Protein AF-A0A1G3Q0R2-F1 (afdb_monomer_lite)

Foldseek 3Di:
DDDDDDDDDDDDDDDDDDDDDDDDDDDPPPPPCPVVVVPPVPDDDPDDDDDDDDDPDPDPQAAAEEEEEQDALFPVQCVLVVLLVVVCCVVCVPHHYYYAHLNVVSCVSCVVVVHHHHHPLRVLVVCVVVVGAEYEYQYQAAEDDPSNLVNLVRPNDQRHFYFYQHYQDYDPVSLLLVLVVVLVVDDPQAQEEEEAADALQDVVSQVSQVVSQVSNCVSVVSYGYAHCHDPPHCVSLVVLLVVQQVCCVVPLAHEHEYEYSALTCHPCVDPQDVNPPVHSLVVSFHDPPGDRYHYHYDHHLSNDPSSSVSSVVSSVVRSVCVVVVHRGNVVSVVVSVVVVVVCVVVDLDPDDPVNVVLVPDPLVVNLVVVLVVLLVQLLVLLLVLLLCVLVVVLVVVLVVCVVLCVLQVAASQLSSLLSCLLADLLVSLQSLLVCVVVVNDDPLNSLLSNLLSLLSNVNNCVSSPLVLLCVQLNNVLSCLLVVLSVQLSVVLSSVSSNVSNVVCCVVVVVPPDDPPVVVRPPPPPDPPCDDDRDPSVVSSVVSSVVSVVVSVVCCVPVVVLSVVVSVCVVVVVLVVVCVVCVVLQVPPVAQSLSSNLLVLCLSPLSRSSNSLSVCCSSSSDPSLSSSLSSLLSCLSSLVVVLVVPQQVSLCVRPNNVVSNVSSVVSSVSSSVSSVVSSVVCVVVVD

Secondary structure (DSSP, 8-state):
--------------------------------TTTTTTTTTS-----------------SPPPEEEEEE---S-TGGGHHHHHHHHHHHHH-TTS-EEEEES-HHHHHHHHHTT----BHHHHHHHHHHTT--EEEEEE--SS--HHHHHHTTS---SS-EEEEEPPTT-SHHHHHHHHHHHTTTPPTTSEEEEEE---TT-HHHHHHHHHHHHHHHTT-TTEEEEESSSSSTTHHHHHHHHHHHHHTTT-S--EEEEEEESSS--HIIIIIIT-SSSSHHHHHSPPTTSPPPEEEEPPPGGG-HHHHHHHHHHHHHHHHHHHTT---HHHHHHHHHHHHHHHHHTTS----HHHHHHHHS-HHHHHHHHHHHHHHHHHHHHHHHHHHHHTTTHHHHGGGGHHHHHHHT--THHHHHHHHHTT-HHHHHHHHHHHHHTTSS-HHHHHHHHHHHHHHTTGGGHHHHHHHHHHHH-HHHHHHHHHHHHHHHHHHHHHHHHHHHHHHHHHHTT-S--TTTTTTTGGGG----PPPPP-HHHHHHHHHHHHHHHHHHHHHHHHHHHHHHHHHHHTTHHHHHHHH-HHHHS-TTS-TTHHHHHHHHHH-HHHHHHHHHHHHHTTSS-HHHHHHHHHHHHHHSHHHHIIIIIHHHHHHHH-HHHHHHHHHHHHHHHHHHHHHHHHHHHHH--

pLDDT: mean 74.9, std 19.9, range [25.5, 98.44]

Radius of gyration: 35.35 Å; chains: 1; bounding box: 93×64×123 Å

Sequence (686 aa):
MKYFPAEKQSLSANNNRFPFRNSPRKTFFGFCPFLLIFFLFFNIKPGYTVSAEKTNNISNTRPVILLAAFGTSEIEARAVYSHIQSNMQKRYPDHEIIWGFTARFIVNKLRRQGINTDSVDEITASLRKRGVQQLAVQSLHIFPGAEFTDLYRIDYGNNMRVVFGDPLIASSEDVNAVVRILTREVKPGMINIGAAHGNNHDAMFNRRIADFSAAWQRFSPDAVLASIEGQPGTAPLEKIRSSLAQAAVSNPQQSVHFIPLMLVAGDHIKNDVLGQENSWLTYISPPLPAQPLRISVSQPLGLNHYILDRYFLHLDRALEELAAGRGTLEERTVLLNELEKTQEARGIGASSPWGKFKRDLPFWQKKAVSLAELFIILALGVIIGQIIEATGLIRYIAVLFRPLLGLGNLPSCSASAFVAAFQSGAAANSMLAANMNSGLLTRAELYTSVLVVSTLSLFAHLPAFVFPLGALLGWQATAAFFSVRIAAIIVQILLVLTAGRWIINRIAGNKKNQPGSEYYAHTNHSAEKVPVSPGTAKAIENALRQAAKTLRRIIVFVIPTYTVLSFLEYFFFFEWLGEQLPWLFNPRFLPSEAALIIPAQASNLYNGAIAAANFVTAGAITARQAVIILLAGSVLTAPIRTFRHALPTYIAILGLRPGTVLAVAAQIIRSVMVLGMTILLALIWK

Structure (mmCIF, N/CA/C/O backbone):
data_AF-A0A1G3Q0R2-F1
#
_entry.id   AF-A0A1G3Q0R2-F1
#
loop_
_atom_site.group_PDB
_atom_site.id
_atom_site.type_symbol
_atom_site.label_atom_id
_atom_site.label_alt_id
_atom_site.label_comp_id
_atom_site.label_asym_id
_atom_site.label_entity_id
_atom_site.label_seq_id
_atom_site.pdbx_PDB_ins_code
_atom_site.Cartn_x
_atom_site.Cartn_y
_atom_site.Cartn_z
_atom_site.occupancy
_atom_site.B_iso_or_equiv
_atom_site.auth_seq_id
_atom_site.auth_comp_id
_atom_site.auth_asym_id
_atom_site.auth_atom_id
_atom_site.pdbx_PDB_model_num
ATOM 1 N N . MET A 1 1 ? 35.509 -39.563 -86.773 1.00 40.72 1 MET A N 1
ATOM 2 C CA . MET A 1 1 ? 36.281 -39.081 -85.608 1.00 40.72 1 MET A CA 1
ATOM 3 C C . MET A 1 1 ? 36.709 -37.652 -85.890 1.00 40.72 1 MET A C 1
ATOM 5 O O . MET A 1 1 ? 37.552 -37.445 -86.750 1.00 40.72 1 MET A O 1
ATOM 9 N N . LYS A 1 2 ? 36.028 -36.672 -85.289 1.00 32.06 2 LYS A N 1
ATOM 10 C CA . LYS A 1 2 ? 36.215 -35.236 -85.545 1.00 32.06 2 LYS A CA 1
ATOM 11 C C . LYS A 1 2 ? 36.256 -34.500 -84.205 1.00 32.06 2 LYS A C 1
ATOM 13 O O . LYS A 1 2 ? 35.373 -34.702 -83.380 1.00 32.06 2 LYS A O 1
ATOM 18 N N . TYR A 1 3 ? 37.291 -33.688 -84.033 1.00 32.84 3 TYR A N 1
ATOM 19 C CA . TYR A 1 3 ? 37.480 -32.691 -82.977 1.00 32.84 3 TYR A CA 1
ATOM 20 C C . TYR A 1 3 ? 37.307 -31.283 -83.584 1.00 32.84 3 TYR A C 1
ATOM 22 O O . TYR A 1 3 ? 37.445 -31.157 -84.801 1.00 32.84 3 TYR A O 1
ATOM 30 N N . PHE A 1 4 ? 37.103 -30.279 -82.711 1.00 30.53 4 PHE A N 1
ATOM 31 C CA . PHE A 1 4 ? 36.958 -28.809 -82.903 1.00 30.53 4 PHE A CA 1
ATOM 32 C C . PHE A 1 4 ? 35.504 -28.257 -82.853 1.00 30.53 4 PHE A C 1
ATOM 34 O O . PHE A 1 4 ? 34.580 -28.984 -83.201 1.00 30.53 4 PHE A O 1
ATOM 41 N N . PRO A 1 5 ? 35.272 -26.969 -82.487 1.00 44.88 5 PRO A N 1
ATOM 42 C CA . PRO A 1 5 ? 35.406 -26.359 -81.149 1.00 44.88 5 PRO A CA 1
ATOM 43 C C . PRO A 1 5 ? 34.220 -25.404 -80.789 1.00 44.88 5 PRO A C 1
ATOM 45 O O . PRO A 1 5 ? 33.303 -25.221 -81.576 1.00 44.88 5 PRO A O 1
ATOM 48 N N . ALA A 1 6 ? 34.284 -24.781 -79.601 1.00 35.00 6 ALA A N 1
ATOM 49 C CA . ALA A 1 6 ? 33.668 -23.512 -79.149 1.00 35.00 6 ALA A CA 1
ATOM 50 C C . ALA A 1 6 ? 32.320 -23.036 -79.753 1.00 35.00 6 ALA A C 1
ATOM 52 O O . ALA A 1 6 ? 32.236 -22.566 -80.886 1.00 35.00 6 ALA A O 1
ATOM 53 N N . GLU A 1 7 ? 31.290 -23.004 -78.904 1.00 31.98 7 GLU A N 1
ATOM 54 C CA . GLU A 1 7 ? 29.926 -22.588 -79.233 1.00 31.98 7 GLU A CA 1
ATOM 55 C C . GLU A 1 7 ? 29.713 -21.074 -79.008 1.00 31.98 7 GLU A C 1
ATOM 57 O O . GLU A 1 7 ? 29.785 -20.559 -77.891 1.00 31.98 7 GLU A O 1
ATOM 62 N N . LYS A 1 8 ? 29.441 -20.352 -80.102 1.00 30.75 8 LYS A N 1
ATOM 63 C CA . LYS A 1 8 ? 28.769 -19.045 -80.135 1.00 30.75 8 LYS A CA 1
ATOM 64 C C . LYS A 1 8 ? 27.412 -19.265 -80.801 1.00 30.75 8 LYS A C 1
ATOM 66 O O . LYS A 1 8 ? 27.385 -19.616 -81.977 1.00 30.75 8 LYS A O 1
ATOM 71 N N . GLN A 1 9 ? 26.315 -18.961 -80.113 1.00 31.44 9 GLN A N 1
ATOM 72 C CA . GLN A 1 9 ? 25.042 -18.653 -80.768 1.00 31.44 9 GLN A CA 1
ATOM 73 C C . GLN A 1 9 ? 24.371 -17.458 -80.089 1.00 31.44 9 GLN A C 1
ATOM 75 O O . GLN A 1 9 ? 23.964 -17.503 -78.932 1.00 31.44 9 GLN A O 1
ATOM 80 N N . SER A 1 10 ? 24.269 -16.376 -80.854 1.00 28.62 10 SER A N 1
ATOM 81 C CA . SER A 1 10 ? 23.302 -15.297 -80.699 1.00 28.62 10 SER A CA 1
ATOM 82 C C . SER A 1 10 ? 22.334 -15.376 -81.879 1.00 28.62 10 SER A C 1
ATOM 84 O O . SER A 1 10 ? 22.782 -15.675 -82.980 1.00 28.62 10 SER A O 1
ATOM 86 N N . LEU A 1 11 ? 21.045 -15.107 -81.642 1.00 30.41 11 LEU A N 1
ATOM 87 C CA . LEU A 1 11 ? 20.021 -14.562 -82.562 1.00 30.41 11 LEU A CA 1
ATOM 88 C C . LEU A 1 11 ? 18.694 -14.570 -81.770 1.00 30.41 11 LEU A C 1
ATOM 90 O O . LEU A 1 11 ? 18.206 -15.618 -81.372 1.00 30.41 11 LEU A O 1
ATOM 94 N N . SER A 1 12 ? 18.268 -13.437 -81.213 1.00 29.00 12 SER A N 1
ATOM 95 C CA . SER A 1 12 ? 17.467 -12.364 -81.829 1.00 29.00 12 SER A CA 1
ATOM 96 C C . SER A 1 12 ? 15.959 -12.559 -81.641 1.00 29.00 12 SER A C 1
ATOM 98 O O . SER A 1 12 ? 15.341 -13.389 -82.299 1.00 29.00 12 SER A O 1
ATOM 100 N N . ALA A 1 13 ? 15.352 -11.694 -80.831 1.00 30.78 13 ALA A N 1
ATOM 101 C CA . ALA A 1 13 ? 13.965 -11.283 -81.003 1.00 30.78 13 ALA A CA 1
ATOM 102 C C . ALA A 1 13 ? 13.889 -9.780 -80.708 1.00 30.78 13 ALA A C 1
ATOM 104 O O . ALA A 1 13 ? 14.218 -9.325 -79.614 1.00 30.78 13 ALA A O 1
ATOM 105 N N . ASN A 1 14 ? 13.542 -9.020 -81.742 1.00 28.75 14 ASN A N 1
ATOM 106 C CA . ASN A 1 14 ? 13.405 -7.573 -81.742 1.00 28.75 14 ASN A CA 1
ATOM 107 C C . ASN A 1 14 ? 11.913 -7.192 -81.723 1.00 28.75 14 ASN A C 1
ATOM 109 O O . ASN A 1 14 ? 11.080 -7.943 -82.223 1.00 28.75 14 ASN A O 1
ATOM 113 N N . ASN A 1 15 ? 11.653 -5.968 -81.258 1.00 28.48 15 ASN A N 1
ATOM 114 C CA . ASN A 1 15 ? 10.454 -5.140 -81.434 1.00 28.48 15 ASN A CA 1
ATOM 115 C C . ASN A 1 15 ? 9.183 -5.477 -80.627 1.00 28.48 15 ASN A C 1
ATOM 117 O O . ASN A 1 15 ? 8.346 -6.264 -81.052 1.00 28.48 15 ASN A O 1
ATOM 121 N N . ASN A 1 16 ? 8.891 -4.680 -79.588 1.00 27.08 16 ASN A N 1
ATOM 122 C CA . ASN A 1 16 ? 8.165 -3.415 -79.797 1.00 27.08 16 ASN A CA 1
ATOM 123 C C . ASN A 1 16 ? 8.107 -2.509 -78.547 1.00 27.08 16 ASN A C 1
ATOM 125 O O . ASN A 1 16 ? 8.348 -2.926 -77.420 1.00 27.08 16 ASN A O 1
ATOM 129 N N . ARG A 1 17 ? 7.855 -1.226 -78.824 1.00 28.23 17 ARG A N 1
ATOM 130 C CA . ARG A 1 17 ? 8.071 -0.008 -78.023 1.00 28.23 17 ARG A CA 1
ATOM 131 C C . ARG A 1 17 ? 7.021 0.241 -76.910 1.00 28.23 17 ARG A C 1
ATOM 133 O O . ARG A 1 17 ? 5.879 -0.173 -77.049 1.00 28.23 17 ARG A O 1
ATOM 140 N N . PHE A 1 18 ? 7.469 0.971 -75.869 1.00 27.86 18 PHE A N 1
ATOM 141 C CA . PHE A 1 18 ? 6.830 1.956 -74.944 1.00 27.86 18 PHE A CA 1
ATOM 142 C C . PHE A 1 18 ? 5.324 2.320 -75.121 1.00 27.86 18 PHE A C 1
ATOM 144 O O . PHE A 1 18 ? 4.862 2.284 -76.256 1.00 27.86 18 PHE A O 1
ATOM 151 N N . PRO A 1 19 ? 4.575 2.832 -74.094 1.00 33.91 19 PRO A N 1
ATOM 152 C CA . PRO A 1 19 ? 5.062 3.686 -72.993 1.00 33.91 19 PRO A CA 1
ATOM 153 C C . PRO A 1 19 ? 4.426 3.515 -71.586 1.00 33.91 19 PRO A C 1
ATOM 155 O O . PRO A 1 19 ? 3.419 2.846 -71.369 1.00 33.91 19 PRO A O 1
ATOM 158 N N . PHE A 1 20 ? 5.030 4.228 -70.628 1.00 35.56 20 PHE A N 1
ATOM 159 C CA . PHE A 1 20 ? 4.448 4.679 -69.360 1.00 35.56 20 PHE A CA 1
ATOM 160 C C . PHE A 1 20 ? 2.972 5.097 -69.498 1.00 35.56 20 PHE A C 1
ATOM 162 O O . PHE A 1 20 ? 2.647 5.991 -70.280 1.00 35.56 20 PHE A O 1
ATOM 169 N N . ARG A 1 21 ? 2.097 4.548 -68.647 1.00 26.84 21 ARG A N 1
ATOM 170 C CA . ARG A 1 21 ? 0.796 5.155 -68.345 1.00 26.84 21 ARG A CA 1
ATOM 171 C C . ARG A 1 21 ? 0.502 5.062 -66.851 1.00 26.84 21 ARG A C 1
ATOM 173 O O . ARG A 1 21 ? 0.288 3.985 -66.301 1.00 26.84 21 ARG A O 1
ATOM 180 N N . ASN A 1 22 ? 0.496 6.233 -66.217 1.00 38.56 22 ASN A N 1
ATOM 181 C CA . ASN A 1 22 ? -0.073 6.481 -64.899 1.00 38.56 22 ASN A CA 1
ATOM 182 C C . ASN A 1 22 ? -1.496 5.908 -64.815 1.00 38.56 22 ASN A C 1
ATOM 184 O O . ASN A 1 22 ? -2.361 6.279 -65.606 1.00 38.56 22 ASN A O 1
ATOM 188 N N . SER A 1 23 ? -1.756 5.068 -63.814 1.00 28.28 23 SER A N 1
ATOM 189 C CA . SER A 1 23 ? -3.099 4.890 -63.258 1.00 28.28 23 SER A CA 1
ATOM 190 C C . SER A 1 23 ? -2.998 4.627 -61.747 1.00 28.28 23 SER A C 1
ATOM 192 O O . SER A 1 23 ? -2.104 3.897 -61.309 1.00 28.28 23 SER A O 1
ATOM 194 N N . PRO A 1 24 ? -3.854 5.254 -60.921 1.00 32.72 24 PRO A N 1
ATOM 195 C CA . PRO A 1 24 ? -3.720 5.221 -59.474 1.00 32.72 24 PRO A CA 1
ATOM 196 C C . PRO A 1 24 ? -4.284 3.899 -58.949 1.00 32.72 24 PRO A C 1
ATOM 198 O O . PRO A 1 24 ? -5.498 3.686 -58.928 1.00 32.72 24 PRO A O 1
ATOM 201 N N . ARG A 1 25 ? -3.419 2.986 -58.497 1.00 31.75 25 ARG A N 1
ATOM 202 C CA . ARG A 1 25 ? -3.883 1.826 -57.728 1.00 31.75 25 ARG A CA 1
ATOM 203 C C . ARG A 1 25 ? -4.164 2.266 -56.297 1.00 31.75 25 ARG A C 1
ATOM 205 O O . ARG A 1 25 ? -3.258 2.450 -55.492 1.00 31.75 25 ARG A O 1
ATOM 212 N N . LYS A 1 26 ? -5.462 2.460 -56.055 1.00 31.11 26 LYS A N 1
ATOM 213 C CA . LYS A 1 26 ? -6.146 2.610 -54.769 1.00 31.11 26 LYS A CA 1
ATOM 214 C C . LYS A 1 26 ? -5.406 1.863 -53.653 1.00 31.11 26 LYS A C 1
ATOM 216 O O . LYS A 1 26 ? -5.417 0.635 -53.604 1.00 31.11 26 LYS A O 1
ATOM 221 N N . THR A 1 27 ? -4.785 2.615 -52.752 1.00 31.86 27 THR A N 1
ATOM 222 C CA . THR A 1 27 ? -4.373 2.122 -51.442 1.00 31.86 27 THR A CA 1
ATOM 223 C C . THR A 1 27 ? -5.638 1.819 -50.649 1.00 31.86 27 THR A C 1
ATOM 225 O O . THR A 1 27 ? -6.436 2.705 -50.350 1.00 31.86 27 THR A O 1
ATOM 228 N N . PHE A 1 28 ? -5.853 0.538 -50.361 1.00 26.42 28 PHE A N 1
ATOM 229 C CA . PHE A 1 28 ? -6.924 0.074 -49.492 1.00 26.42 28 PHE A CA 1
ATOM 230 C C . PHE A 1 28 ? -6.671 0.638 -48.087 1.00 26.42 28 PHE A C 1
ATOM 232 O O . PHE A 1 28 ? -5.786 0.194 -47.355 1.00 26.42 28 PHE A O 1
ATOM 239 N N . PHE A 1 29 ? -7.410 1.691 -47.752 1.00 30.30 29 PHE A N 1
ATOM 240 C CA . PHE A 1 29 ? -7.479 2.283 -46.426 1.00 30.30 29 PHE A CA 1
ATOM 241 C C . PHE A 1 29 ? -8.256 1.315 -45.525 1.00 30.30 29 PHE A C 1
ATOM 243 O O . PHE A 1 29 ? -9.482 1.333 -45.472 1.00 30.30 29 PHE A O 1
ATOM 250 N N . GLY A 1 30 ? -7.539 0.436 -44.826 1.00 28.22 30 GLY A N 1
ATOM 251 C CA . GLY A 1 30 ? -8.089 -0.320 -43.705 1.00 28.22 30 GLY A CA 1
ATOM 252 C C . GLY A 1 30 ? -8.206 0.588 -42.485 1.00 28.22 30 GLY A C 1
ATOM 253 O O . GLY A 1 30 ? -7.340 0.570 -41.612 1.00 28.22 30 GLY A O 1
ATOM 254 N N . PHE A 1 31 ? -9.243 1.426 -42.449 1.00 29.84 31 PHE A N 1
ATOM 255 C CA . PHE A 1 31 ? -9.686 2.091 -41.225 1.00 29.84 31 PHE A CA 1
ATOM 256 C C . PHE A 1 31 ? -10.130 0.996 -40.246 1.00 29.84 31 PHE A C 1
ATOM 258 O O . PHE A 1 31 ? -11.097 0.280 -40.488 1.00 29.84 31 PHE A O 1
ATOM 265 N N . CYS A 1 32 ? -9.379 0.822 -39.162 1.00 31.02 32 CYS A N 1
ATOM 266 C CA . CYS A 1 32 ? -9.721 -0.106 -38.092 1.00 31.02 32 CYS A CA 1
ATOM 267 C C . CYS A 1 32 ? -10.987 0.414 -37.371 1.00 31.02 32 CYS A C 1
ATOM 269 O O . CYS A 1 32 ? -10.988 1.577 -36.955 1.00 31.02 32 CYS A O 1
ATOM 271 N N . PRO A 1 33 ? -12.052 -0.389 -37.180 1.00 33.97 33 PRO A N 1
ATOM 272 C CA . PRO A 1 33 ? -13.346 0.074 -36.664 1.00 33.97 33 PRO A CA 1
ATOM 273 C C . PRO A 1 33 ? -13.355 0.316 -35.142 1.00 33.97 33 PRO A C 1
ATOM 275 O O . PRO A 1 33 ? -14.411 0.373 -34.522 1.00 33.97 33 PRO A O 1
ATOM 278 N N . PHE A 1 34 ? -12.191 0.499 -34.516 1.00 35.47 34 PHE A N 1
ATOM 279 C CA . PHE A 1 34 ? -12.078 0.735 -33.073 1.00 35.47 34 PHE A CA 1
ATOM 280 C C . PHE A 1 34 ? -12.333 2.193 -32.657 1.00 35.47 34 PHE A C 1
ATOM 282 O O . PHE A 1 34 ? -12.626 2.451 -31.495 1.00 35.47 34 PHE A O 1
ATOM 289 N N . LEU A 1 35 ? -12.280 3.150 -33.591 1.00 34.78 35 LEU A N 1
ATOM 290 C CA . LEU A 1 35 ? -12.531 4.573 -33.305 1.00 34.78 35 LEU A CA 1
ATOM 291 C C . LEU A 1 35 ? -14.018 4.966 -33.357 1.00 34.78 35 LEU A C 1
ATOM 293 O O . LEU A 1 35 ? -14.386 5.991 -32.789 1.00 34.78 35 LEU A O 1
ATOM 297 N N . LEU A 1 36 ? -14.883 4.154 -33.978 1.00 31.98 36 LEU A N 1
ATOM 298 C CA . LEU A 1 36 ? -16.317 4.460 -34.096 1.00 31.98 36 LEU A CA 1
ATOM 299 C C . LEU A 1 36 ? -17.123 4.045 -32.851 1.00 31.98 36 LEU A C 1
ATOM 301 O O . LEU A 1 36 ? -18.142 4.654 -32.541 1.00 31.98 36 LEU A O 1
ATOM 305 N N . ILE A 1 37 ? -16.633 3.064 -32.087 1.00 38.97 37 ILE A N 1
ATOM 306 C CA . ILE A 1 37 ? -17.248 2.638 -30.816 1.00 38.97 37 ILE A CA 1
ATOM 307 C C . ILE A 1 37 ? -16.958 3.657 -29.696 1.00 38.97 37 ILE A C 1
ATOM 309 O O . ILE A 1 37 ? -17.718 3.768 -28.739 1.00 38.97 37 ILE A O 1
ATOM 313 N N . PHE A 1 38 ? -15.917 4.481 -29.854 1.00 38.09 38 PHE A N 1
ATOM 314 C CA . PHE A 1 38 ? -15.539 5.514 -28.886 1.00 38.09 38 PHE A CA 1
ATOM 315 C C . PHE A 1 38 ? -16.464 6.748 -28.912 1.00 38.09 38 PHE A C 1
ATOM 317 O O . PHE A 1 38 ? -16.556 7.463 -27.919 1.00 38.09 38 PHE A O 1
ATOM 324 N N . PHE A 1 39 ? -17.183 6.988 -30.018 1.00 34.06 39 PHE A N 1
ATOM 325 C CA . PHE A 1 39 ? -18.070 8.153 -30.179 1.00 34.06 39 PHE A CA 1
ATOM 326 C C . PHE A 1 39 ? -19.564 7.848 -29.984 1.00 34.06 39 PHE A C 1
ATOM 328 O O . PHE A 1 39 ? -20.348 8.771 -29.770 1.00 34.06 39 PHE A O 1
ATOM 335 N N . LEU A 1 40 ? -19.969 6.574 -30.003 1.00 32.41 40 LEU A N 1
ATOM 336 C CA . LEU A 1 40 ? -21.377 6.172 -29.860 1.00 32.41 40 LEU A CA 1
ATOM 337 C C . LEU A 1 40 ? -21.850 6.023 -28.402 1.00 32.41 40 LEU A C 1
ATOM 339 O O . LEU A 1 40 ? -23.047 5.895 -28.172 1.00 32.41 40 LEU A O 1
ATOM 343 N N . PHE A 1 41 ? -20.953 6.118 -27.413 1.00 37.03 41 PHE A N 1
ATOM 344 C CA . PHE A 1 41 ? -21.308 6.045 -25.985 1.00 37.03 41 PHE A CA 1
ATOM 345 C C . PHE A 1 41 ? -21.410 7.408 -25.269 1.00 37.03 41 PHE A C 1
ATOM 347 O O . PHE A 1 41 ? -21.722 7.438 -24.083 1.00 37.03 41 PHE A O 1
ATOM 354 N N . PHE A 1 42 ? -21.198 8.537 -25.962 1.00 38.62 42 PHE A N 1
ATOM 355 C CA . PHE A 1 42 ? -21.157 9.877 -25.341 1.00 38.62 42 PHE A CA 1
ATOM 356 C C . PHE A 1 42 ? -22.300 10.834 -25.718 1.00 38.62 42 PHE A C 1
ATOM 358 O O . PHE A 1 42 ? -22.191 12.039 -25.501 1.00 38.62 42 PHE A O 1
ATOM 365 N N . ASN A 1 43 ? -23.427 10.334 -26.230 1.00 34.66 43 ASN A N 1
ATOM 366 C CA . ASN A 1 43 ? -24.618 11.166 -26.432 1.00 34.66 43 ASN A CA 1
ATOM 367 C C . ASN A 1 43 ? -25.907 10.445 -26.031 1.00 34.66 43 ASN A C 1
ATOM 369 O O . ASN A 1 43 ? -26.714 10.059 -26.868 1.00 34.66 43 ASN A O 1
ATOM 373 N N . ILE A 1 44 ? -26.118 10.322 -24.721 1.00 31.34 44 ILE A N 1
ATOM 374 C CA . ILE A 1 44 ? -27.463 10.293 -24.145 1.00 31.34 44 ILE A CA 1
ATOM 375 C C . ILE A 1 44 ? -27.448 11.267 -22.966 1.00 31.34 44 ILE A C 1
ATOM 377 O O . ILE A 1 44 ? -26.995 10.940 -21.873 1.00 31.34 44 ILE A O 1
ATOM 381 N N . LYS A 1 45 ? -27.909 12.497 -23.206 1.00 33.06 45 LYS A N 1
ATOM 382 C CA . LYS A 1 45 ? -28.382 13.378 -22.137 1.00 33.06 45 LYS A CA 1
ATOM 383 C C . LYS A 1 45 ? -29.846 13.021 -21.878 1.00 33.06 45 LYS A C 1
ATOM 385 O O . LYS A 1 45 ? -30.660 13.281 -22.763 1.00 33.06 45 LYS A O 1
ATOM 390 N N . PRO A 1 46 ? -30.236 12.511 -20.702 1.00 31.06 46 PRO A N 1
ATOM 391 C CA . PRO A 1 46 ? -31.577 12.767 -20.225 1.00 31.06 46 PRO A CA 1
ATOM 392 C C . PRO A 1 46 ? -31.580 14.194 -19.672 1.00 31.06 46 PRO A C 1
ATOM 394 O O . PRO A 1 46 ? -30.887 14.513 -18.704 1.00 31.06 46 PRO A O 1
ATOM 397 N N . GLY A 1 47 ? -32.305 15.083 -20.348 1.00 33.09 47 GLY A N 1
ATOM 398 C CA . GLY A 1 47 ? -32.626 16.390 -19.801 1.00 33.09 47 GLY A CA 1
ATOM 399 C C . GLY A 1 47 ? -33.453 16.204 -18.535 1.00 33.09 47 GLY A C 1
ATOM 400 O O . GLY A 1 47 ? -34.580 15.730 -18.604 1.00 33.09 47 GLY A O 1
ATOM 401 N N . TYR A 1 48 ? -32.892 16.586 -17.392 1.00 27.20 48 TYR A N 1
ATOM 402 C CA . TYR A 1 48 ? -33.660 16.839 -16.183 1.00 27.20 48 TYR A CA 1
ATOM 403 C C . TYR A 1 48 ? -33.648 18.342 -15.937 1.00 27.20 48 TYR A C 1
ATOM 405 O O . TYR A 1 48 ? -32.652 18.924 -15.513 1.00 27.20 48 TYR A O 1
ATOM 413 N N . THR A 1 49 ? -34.770 18.976 -16.253 1.00 25.59 49 THR A N 1
ATOM 414 C CA . THR A 1 49 ? -35.129 20.286 -15.722 1.00 25.59 49 THR A CA 1
ATOM 415 C C . THR A 1 49 ? -35.441 20.114 -14.240 1.00 25.59 49 THR A C 1
ATOM 417 O O . THR A 1 49 ? -36.423 19.461 -13.886 1.00 25.59 49 THR A O 1
ATOM 420 N N . VAL A 1 50 ? -34.606 20.677 -13.367 1.00 28.33 50 VAL A N 1
ATOM 421 C CA . VAL A 1 50 ? -34.922 20.799 -11.941 1.00 28.33 50 VAL A CA 1
ATOM 422 C C . VAL A 1 50 ? -35.895 21.965 -11.790 1.00 28.33 50 VAL A C 1
ATOM 424 O O . VAL A 1 50 ? -35.509 23.125 -11.915 1.00 28.33 50 VAL A O 1
ATOM 427 N N . SER A 1 51 ? -37.166 21.643 -11.556 1.00 25.50 51 SER A N 1
ATOM 428 C CA . SER A 1 51 ? -38.116 22.578 -10.957 1.00 25.50 51 SER A CA 1
ATOM 429 C C . SER A 1 51 ? -37.747 22.735 -9.484 1.00 25.50 51 SER A C 1
ATOM 431 O O . SER A 1 51 ? -37.610 21.742 -8.767 1.00 25.50 51 SER A O 1
ATOM 433 N N . ALA A 1 52 ? -37.542 23.974 -9.042 1.00 29.48 52 ALA A N 1
ATOM 434 C CA . ALA A 1 52 ? -37.326 24.298 -7.642 1.00 29.48 52 ALA A CA 1
ATOM 435 C C . ALA A 1 52 ? -38.664 24.210 -6.898 1.00 29.48 52 ALA A C 1
ATOM 437 O O . ALA A 1 52 ? -39.433 25.170 -6.874 1.00 29.48 52 ALA A O 1
ATOM 438 N N . GLU A 1 53 ? -38.941 23.062 -6.285 1.00 27.17 53 GLU A N 1
ATOM 439 C CA . GLU A 1 53 ? -40.062 22.923 -5.363 1.00 27.17 53 GLU A CA 1
ATOM 440 C C . GLU A 1 53 ? -39.565 23.120 -3.925 1.00 27.17 53 GLU A C 1
ATOM 442 O O . GLU A 1 53 ? -38.808 22.325 -3.369 1.00 27.17 53 GLU A O 1
ATOM 447 N N . LYS A 1 54 ? -39.963 24.252 -3.335 1.00 41.12 54 LYS A N 1
ATOM 448 C CA . LYS A 1 54 ? -39.898 24.492 -1.893 1.00 41.12 54 LYS A CA 1
ATOM 449 C C . LYS A 1 54 ? -40.862 23.523 -1.213 1.00 41.12 54 LYS A C 1
ATOM 451 O O . LYS A 1 54 ? -42.068 23.725 -1.297 1.00 41.12 54 LYS A O 1
ATOM 456 N N . THR A 1 55 ? -40.351 22.566 -0.448 1.00 32.28 55 THR A N 1
ATOM 457 C CA . THR A 1 55 ? -41.175 21.837 0.525 1.00 32.28 55 THR A CA 1
ATOM 458 C C . THR A 1 55 ? -40.495 21.801 1.885 1.00 32.28 55 THR A C 1
ATOM 460 O O . THR A 1 55 ? -39.690 20.925 2.193 1.00 32.28 55 THR A O 1
ATOM 463 N N . ASN A 1 56 ? -40.870 22.778 2.710 1.00 41.50 56 ASN A N 1
ATOM 464 C CA . ASN A 1 56 ? -40.849 22.664 4.160 1.00 41.50 56 ASN A CA 1
ATOM 465 C C . ASN A 1 56 ? -41.896 21.617 4.564 1.00 41.50 56 ASN A C 1
ATOM 467 O O . ASN A 1 56 ? -43.085 21.919 4.570 1.00 41.50 56 ASN A O 1
ATOM 471 N N . ASN A 1 57 ? -41.458 20.397 4.864 1.00 35.97 57 ASN A N 1
ATOM 472 C CA . ASN A 1 57 ? -42.129 19.501 5.807 1.00 35.97 57 ASN A CA 1
ATOM 473 C C . ASN A 1 57 ? -41.178 18.342 6.122 1.00 35.97 57 ASN A C 1
ATOM 475 O O . ASN A 1 57 ? -41.118 17.348 5.401 1.00 35.97 57 ASN A O 1
ATOM 479 N N . ILE A 1 58 ? -40.384 18.501 7.185 1.00 42.62 58 ILE A N 1
ATOM 480 C CA . ILE A 1 58 ? -39.617 17.397 7.765 1.00 42.62 58 ILE A CA 1
ATOM 481 C C . ILE A 1 58 ? -40.661 16.450 8.348 1.00 42.62 58 ILE A C 1
ATOM 483 O O . ILE A 1 58 ? -41.337 16.791 9.317 1.00 42.62 58 ILE A O 1
ATOM 487 N N . SER A 1 59 ? -40.859 15.306 7.696 1.00 44.12 59 SER A N 1
ATOM 488 C CA . SER A 1 59 ? -41.798 14.306 8.184 1.00 44.12 59 SER A CA 1
ATOM 489 C C . SER A 1 59 ? -41.310 13.755 9.525 1.00 44.12 59 SER A C 1
ATOM 491 O O . SER A 1 59 ? -40.109 13.668 9.782 1.00 44.12 59 SER A O 1
ATOM 493 N N . ASN A 1 60 ? -42.261 13.390 10.381 1.00 50.28 60 ASN A N 1
ATOM 494 C CA . ASN A 1 60 ? -42.083 12.923 11.758 1.00 50.28 60 ASN A CA 1
ATOM 495 C C . ASN A 1 60 ? -41.439 11.512 11.852 1.00 50.28 60 ASN A C 1
ATOM 497 O O . ASN A 1 60 ? -41.720 10.751 12.776 1.00 50.28 60 ASN A O 1
ATOM 501 N N . THR A 1 61 ? -40.642 11.106 10.857 1.00 67.50 61 THR A N 1
ATOM 502 C CA . THR A 1 61 ? -40.028 9.776 10.777 1.00 67.50 61 THR A CA 1
ATOM 503 C C . THR A 1 61 ? -38.730 9.746 11.567 1.00 67.50 61 THR A C 1
ATOM 505 O O . THR A 1 61 ? -37.823 10.536 11.299 1.00 67.50 61 THR A O 1
ATOM 508 N N . ARG A 1 62 ? -38.629 8.810 12.514 1.00 86.75 62 ARG A N 1
ATOM 509 C CA . ARG A 1 62 ? -37.407 8.583 13.290 1.00 86.75 62 ARG A CA 1
ATOM 510 C C . ARG A 1 62 ? -36.228 8.239 12.363 1.00 86.75 62 ARG A C 1
ATOM 512 O O . ARG A 1 62 ? -36.437 7.523 11.382 1.00 86.75 62 ARG A O 1
ATOM 519 N N . PRO A 1 63 ? -35.007 8.724 12.657 1.00 94.62 63 PRO A N 1
ATOM 520 C CA . PRO A 1 63 ? -33.813 8.397 11.882 1.00 94.62 63 PRO A CA 1
ATOM 521 C C . PRO A 1 63 ? -33.591 6.893 11.720 1.00 94.62 63 PRO A C 1
ATOM 523 O O . PRO A 1 63 ? -33.731 6.139 12.682 1.00 94.62 63 PRO A O 1
ATOM 526 N N . VAL A 1 64 ? -33.167 6.460 10.534 1.00 97.50 64 VAL A N 1
ATOM 527 C CA . VAL A 1 64 ? -32.604 5.113 10.351 1.00 97.50 64 VAL A CA 1
ATOM 528 C C . VAL A 1 64 ? -31.176 5.109 10.897 1.00 97.50 64 VAL A C 1
ATOM 530 O O . VAL A 1 64 ? -30.445 6.082 10.709 1.00 97.50 64 VAL A O 1
ATOM 533 N N . ILE A 1 65 ? -30.767 4.029 11.559 1.00 98.44 65 ILE A N 1
ATOM 534 C CA . ILE A 1 65 ? -29.403 3.847 12.065 1.00 98.44 65 ILE A CA 1
ATOM 535 C C . ILE A 1 65 ? -28.671 2.844 11.172 1.00 98.44 65 ILE A C 1
ATOM 537 O O . ILE A 1 65 ? -29.112 1.708 11.001 1.00 98.44 65 ILE A O 1
ATOM 541 N N . LEU A 1 66 ? -27.524 3.252 10.633 1.00 98.19 66 LEU A N 1
ATOM 542 C CA . LEU A 1 66 ? -26.617 2.406 9.864 1.00 98.19 66 LEU A CA 1
ATOM 543 C C . LEU A 1 66 ? -25.339 2.144 10.661 1.00 98.19 66 LEU A C 1
ATOM 545 O O . LEU A 1 66 ? -24.534 3.046 10.879 1.00 98.19 66 LEU A O 1
ATOM 549 N N . LEU A 1 67 ? -25.139 0.895 11.067 1.00 98.12 67 LEU A N 1
ATOM 550 C CA . LEU A 1 67 ? -23.901 0.423 11.675 1.00 98.12 67 LEU A CA 1
ATOM 551 C C . LEU A 1 67 ? -22.892 0.097 10.571 1.00 98.12 67 LEU A C 1
ATOM 553 O O . LEU A 1 67 ? -23.094 -0.840 9.794 1.00 98.12 67 LEU A O 1
ATOM 557 N N . ALA A 1 68 ? -21.811 0.873 10.503 1.00 97.62 68 ALA A N 1
ATOM 558 C CA . ALA A 1 68 ? -20.745 0.712 9.523 1.00 97.62 68 ALA A CA 1
ATOM 559 C C . ALA A 1 68 ? -19.525 0.037 10.164 1.00 97.62 68 ALA A C 1
ATOM 561 O O . ALA A 1 68 ? -18.829 0.640 10.981 1.00 97.62 68 ALA A O 1
ATOM 562 N N . ALA A 1 69 ? -19.248 -1.210 9.788 1.00 95.44 69 ALA A N 1
ATOM 563 C CA . ALA A 1 69 ? -18.090 -1.963 10.273 1.00 95.44 69 ALA A CA 1
ATOM 564 C C . ALA A 1 69 ? -17.155 -2.348 9.123 1.00 95.44 69 ALA A C 1
ATOM 566 O O . ALA A 1 69 ? -17.600 -2.513 7.992 1.00 95.44 69 ALA A O 1
ATOM 567 N N . PHE A 1 70 ? -15.878 -2.599 9.420 1.00 90.88 70 PHE A N 1
ATOM 568 C CA . PHE A 1 70 ? -14.941 -3.133 8.425 1.00 90.88 70 PHE A CA 1
ATOM 569 C C . PHE A 1 70 ? -15.451 -4.454 7.821 1.00 90.88 70 PHE A C 1
ATOM 571 O O . PHE A 1 70 ? -15.579 -4.596 6.607 1.00 90.88 70 PHE A O 1
ATOM 578 N N . GLY A 1 71 ? -15.846 -5.389 8.691 1.00 86.88 71 GLY A N 1
ATOM 579 C CA . GLY A 1 71 ? -16.356 -6.712 8.328 1.00 86.88 71 GLY A CA 1
ATOM 580 C C . GLY A 1 71 ? -15.377 -7.840 8.647 1.00 86.88 71 GLY A C 1
ATOM 581 O O . GLY A 1 71 ? -14.199 -7.618 8.902 1.00 86.88 71 GLY A O 1
ATOM 582 N N . THR A 1 72 ? -15.877 -9.074 8.653 1.00 84.50 72 THR A N 1
ATOM 583 C CA . THR A 1 72 ? -15.051 -10.280 8.772 1.00 84.50 72 THR A CA 1
ATOM 584 C C . THR A 1 72 ? -15.625 -11.404 7.923 1.00 84.50 72 THR A C 1
ATOM 586 O O . THR A 1 72 ? -16.846 -11.601 7.885 1.00 84.50 72 THR A O 1
ATOM 589 N N . SER A 1 73 ? -14.739 -12.138 7.242 1.00 81.06 73 SER A N 1
ATOM 590 C CA . SER A 1 73 ? -15.094 -13.381 6.550 1.00 81.06 73 SER A CA 1
ATOM 591 C C . SER A 1 73 ? -15.109 -14.600 7.477 1.00 81.06 73 SER A C 1
ATOM 593 O O . SER A 1 73 ? -15.501 -15.676 7.045 1.00 81.06 73 SER A O 1
ATOM 595 N N . GLU A 1 74 ? -14.664 -14.445 8.725 1.00 82.62 74 GLU A N 1
ATOM 596 C CA . GLU A 1 74 ? -14.622 -15.526 9.707 1.00 82.62 74 GLU A CA 1
ATOM 597 C C . GLU A 1 74 ? -15.997 -15.711 10.354 1.00 82.62 74 GLU A C 1
ATOM 599 O O . GLU A 1 74 ? -16.460 -14.840 11.091 1.00 82.62 74 GLU A O 1
ATOM 604 N N . ILE A 1 75 ? -16.655 -16.840 10.074 1.00 79.50 75 ILE A N 1
ATOM 605 C CA . ILE A 1 75 ? -18.062 -17.084 10.438 1.00 79.50 75 ILE A CA 1
ATOM 606 C C . ILE A 1 75 ? -18.268 -17.026 11.955 1.00 79.50 75 ILE A C 1
ATOM 608 O O . ILE A 1 75 ? -19.186 -16.350 12.418 1.00 79.50 75 ILE A O 1
ATOM 612 N N . GLU A 1 76 ? -17.392 -17.660 12.735 1.00 78.06 76 GLU A N 1
ATOM 613 C CA . GLU A 1 76 ? -17.490 -17.680 14.202 1.00 78.06 76 GLU A CA 1
ATOM 614 C C . GLU A 1 76 ? -17.349 -16.277 14.812 1.00 78.06 76 GLU A C 1
ATOM 616 O O . GLU A 1 76 ? -18.060 -15.918 15.751 1.00 78.06 76 GLU A O 1
ATOM 621 N N . ALA A 1 77 ? -16.489 -15.435 14.229 1.00 79.88 77 ALA A N 1
ATOM 622 C CA . ALA A 1 77 ? -16.266 -14.069 14.695 1.00 79.88 77 ALA A CA 1
ATOM 623 C C . ALA A 1 77 ? -17.468 -13.138 14.431 1.00 79.88 77 ALA A C 1
ATOM 625 O O . ALA A 1 77 ? -17.571 -12.077 15.049 1.00 79.88 77 ALA A O 1
ATOM 626 N N . ARG A 1 78 ? -18.409 -13.529 13.554 1.00 81.38 78 ARG A N 1
ATOM 627 C CA . ARG A 1 78 ? -19.627 -12.749 13.257 1.00 81.38 78 ARG A CA 1
ATOM 628 C C . ARG A 1 78 ? -20.659 -12.785 14.383 1.00 81.38 78 ARG A C 1
ATOM 630 O O . ARG A 1 78 ? -21.524 -11.912 14.406 1.00 81.38 78 ARG A O 1
ATOM 637 N N . ALA A 1 79 ? -20.559 -13.717 15.337 1.00 84.81 79 ALA A N 1
ATOM 638 C CA . ALA A 1 79 ? -21.448 -13.764 16.505 1.00 84.81 79 ALA A CA 1
ATOM 639 C C . ALA A 1 79 ? -21.424 -12.453 17.320 1.00 84.81 79 ALA A C 1
ATOM 641 O O . ALA A 1 79 ? -22.427 -12.067 17.924 1.00 84.81 79 ALA A O 1
ATOM 642 N N . VAL A 1 80 ? -20.306 -11.717 17.268 1.00 91.50 80 VAL A N 1
ATOM 643 C CA . VAL A 1 80 ? -20.172 -10.380 17.862 1.00 91.50 80 VAL A CA 1
ATOM 644 C C . VAL A 1 80 ? -21.209 -9.402 17.299 1.00 91.50 80 VAL A C 1
ATOM 646 O O . VAL A 1 80 ? -21.781 -8.620 18.054 1.00 91.50 80 VAL A O 1
ATOM 649 N N . TYR A 1 81 ? -21.526 -9.465 16.002 1.00 92.19 81 TYR A N 1
ATOM 650 C CA . TYR A 1 81 ? -22.515 -8.570 15.394 1.00 92.19 81 TYR A CA 1
ATOM 651 C C . TYR A 1 81 ? -23.919 -8.810 15.947 1.00 92.19 81 TYR A C 1
ATOM 653 O O . TYR A 1 81 ? -24.638 -7.852 16.210 1.00 92.19 81 TYR A O 1
ATOM 661 N N . SER A 1 82 ? -24.293 -10.065 16.215 1.00 90.06 82 SER A N 1
ATOM 662 C CA . SER A 1 82 ? -25.569 -10.394 16.864 1.00 90.06 82 SER A CA 1
ATOM 663 C C . SER A 1 82 ? -25.640 -9.865 18.300 1.00 90.06 82 SER A C 1
ATOM 665 O O . SER A 1 82 ? -26.697 -9.404 18.740 1.00 90.06 82 SER A O 1
ATOM 667 N N . HIS A 1 83 ? -24.515 -9.882 19.022 1.00 93.19 83 HIS A N 1
ATOM 668 C CA . HIS A 1 83 ? -24.425 -9.292 20.356 1.00 93.19 83 HIS A CA 1
ATOM 669 C C . HIS A 1 83 ? -24.597 -7.765 20.314 1.00 93.19 83 HIS A C 1
ATOM 671 O O . HIS A 1 83 ? -25.415 -7.217 21.056 1.00 93.19 83 HIS A O 1
ATOM 677 N N . ILE A 1 84 ? -23.897 -7.081 19.403 1.00 95.81 84 ILE A N 1
ATOM 678 C CA . ILE A 1 84 ? -24.036 -5.631 19.193 1.00 95.81 84 ILE A CA 1
ATOM 679 C C . ILE A 1 84 ? -25.473 -5.287 18.789 1.00 95.81 84 ILE A C 1
ATOM 681 O O . ILE A 1 84 ? -26.080 -4.415 19.405 1.00 95.81 84 ILE A O 1
ATOM 685 N N . GLN A 1 85 ? -26.051 -6.019 17.829 1.00 93.69 85 GLN A N 1
ATOM 686 C CA . GLN A 1 85 ? -27.431 -5.835 17.372 1.00 93.69 85 GLN A CA 1
ATOM 687 C C . GLN A 1 85 ? -28.426 -5.933 18.532 1.00 93.69 85 GLN A C 1
ATOM 689 O O . GLN A 1 85 ? -29.322 -5.104 18.651 1.00 93.69 85 GLN A O 1
ATOM 694 N N . SER A 1 86 ? -28.261 -6.923 19.411 1.00 93.56 86 SER A N 1
ATOM 695 C CA . SER A 1 86 ? -29.166 -7.127 20.547 1.00 93.56 86 SER A CA 1
ATOM 696 C C . SER A 1 86 ? -29.089 -5.983 21.562 1.00 93.56 86 SER A C 1
ATOM 698 O O . SER A 1 86 ? -30.112 -5.584 22.112 1.00 93.56 86 SER A O 1
ATOM 700 N N . ASN A 1 87 ? -27.895 -5.438 21.815 1.00 96.06 87 ASN A N 1
ATOM 701 C CA . ASN A 1 87 ? -27.726 -4.275 22.692 1.00 96.06 87 ASN A CA 1
ATOM 702 C C . ASN A 1 87 ? -28.269 -2.992 22.045 1.00 96.06 87 ASN A C 1
ATOM 704 O O . ASN A 1 87 ? -28.962 -2.218 22.703 1.00 96.06 87 ASN A O 1
ATOM 708 N N . MET A 1 88 ? -28.038 -2.816 20.743 1.00 94.75 88 MET A N 1
ATOM 709 C CA . MET A 1 88 ? -28.586 -1.711 19.957 1.00 94.75 88 MET A CA 1
ATOM 710 C C . MET A 1 88 ? -30.115 -1.718 19.955 1.00 94.75 88 MET A C 1
ATOM 712 O O . MET A 1 88 ? -30.720 -0.693 20.240 1.00 94.75 88 MET A O 1
ATOM 716 N N . GLN A 1 89 ? -30.751 -2.870 19.728 1.00 94.00 89 GLN A N 1
ATOM 717 C CA . GLN A 1 89 ? -32.213 -2.979 19.724 1.00 94.00 89 GLN A CA 1
ATOM 718 C C . GLN A 1 89 ? -32.828 -2.675 21.098 1.00 94.00 89 GLN A C 1
ATOM 720 O O . GLN A 1 89 ? -33.944 -2.174 21.174 1.00 94.00 89 GLN A O 1
ATOM 725 N N . LYS A 1 90 ? -32.110 -2.963 22.193 1.00 94.94 90 LYS A N 1
ATOM 726 C CA . LYS A 1 90 ? -32.553 -2.609 23.551 1.00 94.94 90 LYS A CA 1
ATOM 727 C C . LYS A 1 90 ? -32.469 -1.106 23.812 1.00 94.94 90 LYS A C 1
ATOM 729 O O . LYS A 1 90 ? -33.352 -0.570 24.472 1.00 94.94 90 LYS A O 1
ATOM 734 N N . ARG A 1 91 ? -31.411 -0.442 23.333 1.00 96.00 91 ARG A N 1
ATOM 735 C CA . ARG A 1 91 ? -31.183 0.996 23.556 1.00 96.00 91 ARG A CA 1
ATOM 736 C C . ARG A 1 91 ? -31.983 1.879 22.595 1.00 96.00 91 ARG A C 1
ATOM 738 O O . ARG A 1 91 ? -32.486 2.916 23.009 1.00 96.00 91 ARG A O 1
ATOM 745 N N . TYR A 1 92 ? -32.138 1.442 21.348 1.00 95.81 92 TYR A N 1
ATOM 746 C CA . TYR A 1 92 ? -32.822 2.156 20.268 1.00 95.81 92 TYR A CA 1
ATOM 747 C C . TYR A 1 92 ? -33.983 1.317 19.698 1.00 95.81 92 TYR A C 1
ATOM 749 O O . TYR A 1 92 ? -34.010 1.050 18.496 1.00 95.81 92 TYR A O 1
ATOM 757 N N . PRO A 1 93 ? -34.959 0.885 20.526 1.00 94.38 93 PRO A N 1
ATOM 758 C CA . PRO A 1 93 ? -36.036 -0.026 20.099 1.00 94.38 93 PRO A CA 1
ATOM 759 C C . PRO A 1 93 ? -36.919 0.554 18.990 1.00 94.38 93 PRO A C 1
ATOM 761 O O . PRO A 1 93 ? -37.606 -0.165 18.271 1.00 94.38 93 PRO A O 1
ATOM 764 N N . ASP A 1 94 ? -36.873 1.872 18.882 1.00 91.75 94 ASP A N 1
ATOM 765 C CA . ASP A 1 94 ? -37.726 2.737 18.099 1.00 91.75 94 ASP A CA 1
ATOM 766 C C . ASP A 1 94 ? -37.144 3.113 16.728 1.00 91.75 94 ASP A C 1
ATOM 768 O O . ASP A 1 94 ? -37.810 3.795 15.944 1.00 91.75 94 ASP A O 1
ATOM 772 N N . HIS A 1 95 ? -35.908 2.690 16.452 1.00 94.62 95 HIS A N 1
ATOM 773 C CA . HIS A 1 95 ? -35.183 2.971 15.220 1.00 94.62 95 HIS A CA 1
ATOM 774 C C . HIS A 1 95 ? -35.005 1.697 14.392 1.00 94.62 95 HIS A C 1
ATOM 776 O O . HIS A 1 95 ? -34.764 0.612 14.919 1.00 94.62 95 HIS A O 1
ATOM 782 N N . GLU A 1 96 ? -35.066 1.836 13.069 1.00 95.75 96 GLU A N 1
ATOM 783 C CA . GLU A 1 96 ? -34.602 0.783 12.170 1.00 95.75 96 GLU A CA 1
ATOM 784 C C . GLU A 1 96 ? -33.070 0.738 12.207 1.00 95.75 96 GLU A C 1
ATOM 786 O O . GLU A 1 96 ? -32.415 1.746 11.941 1.00 95.75 96 GLU A O 1
ATOM 791 N N . ILE A 1 97 ? -32.506 -0.428 12.530 1.00 96.31 97 ILE A N 1
ATOM 792 C CA . ILE A 1 97 ? -31.058 -0.646 12.619 1.00 96.31 97 ILE A CA 1
ATOM 793 C C . ILE A 1 97 ? -30.621 -1.556 11.471 1.00 96.31 97 ILE A C 1
ATOM 795 O O . ILE A 1 97 ? -31.093 -2.687 11.351 1.00 96.31 97 ILE A O 1
ATOM 799 N N . ILE A 1 98 ? -29.694 -1.070 10.647 1.00 95.94 98 ILE A N 1
ATOM 800 C CA . ILE A 1 98 ? -29.180 -1.753 9.454 1.00 95.94 98 ILE A CA 1
ATOM 801 C C . ILE A 1 98 ? -27.657 -1.853 9.543 1.00 95.94 98 ILE A C 1
ATOM 803 O O . ILE A 1 98 ? -27.002 -0.986 10.116 1.00 95.94 98 ILE A O 1
ATOM 807 N N . TRP A 1 99 ? -27.084 -2.899 8.952 1.00 95.19 99 TRP A N 1
ATOM 808 C CA . TRP A 1 99 ? -25.638 -3.092 8.854 1.00 95.19 99 TRP A CA 1
ATOM 809 C C . TRP A 1 99 ? -25.130 -2.816 7.445 1.00 95.19 99 TRP A C 1
ATOM 811 O O . TRP A 1 99 ? -25.740 -3.248 6.470 1.00 95.19 99 TRP A O 1
ATOM 821 N N . GLY A 1 100 ? -23.970 -2.172 7.352 1.00 95.12 100 GLY A N 1
ATOM 822 C CA . GLY A 1 100 ? -23.197 -2.049 6.123 1.00 95.12 100 GLY A CA 1
ATOM 823 C C . GLY A 1 100 ? -21.717 -2.291 6.393 1.00 95.12 100 GLY A C 1
ATOM 824 O O . GLY A 1 100 ? -21.200 -1.937 7.455 1.00 95.12 100 GLY A O 1
ATOM 825 N N . PHE A 1 101 ? -21.026 -2.897 5.429 1.00 94.81 101 PHE A N 1
ATOM 826 C CA . PHE A 1 101 ? -19.598 -3.188 5.550 1.00 94.81 101 PHE A CA 1
ATOM 827 C C . PHE A 1 101 ? -18.753 -2.306 4.631 1.00 94.81 101 PHE A C 1
ATOM 829 O O . PHE A 1 101 ? -19.112 -2.092 3.470 1.00 94.81 101 PHE A O 1
ATOM 836 N N . THR A 1 102 ? -17.641 -1.777 5.139 1.00 91.19 102 THR A N 1
ATOM 837 C CA . THR A 1 102 ? -16.767 -0.883 4.361 1.00 91.19 102 THR A CA 1
ATOM 838 C C . THR A 1 102 ? -15.785 -1.662 3.479 1.00 91.19 102 THR A C 1
ATOM 840 O O . THR A 1 102 ? -15.553 -1.284 2.328 1.00 91.19 102 THR A O 1
ATOM 843 N N . ALA A 1 103 ? -15.307 -2.829 3.933 1.00 87.69 103 ALA A N 1
ATOM 844 C CA . ALA A 1 103 ? -14.371 -3.656 3.176 1.00 87.69 103 ALA A CA 1
ATOM 845 C C . ALA A 1 103 ? -15.060 -4.439 2.039 1.00 87.69 103 ALA A C 1
ATOM 847 O O . ALA A 1 103 ? -15.538 -5.567 2.213 1.00 87.69 103 ALA A O 1
ATOM 848 N N . ARG A 1 104 ? -15.053 -3.882 0.820 1.00 85.50 104 ARG A N 1
ATOM 849 C CA . ARG A 1 104 ? -15.670 -4.510 -0.371 1.00 85.50 104 ARG A CA 1
ATOM 850 C C . ARG A 1 104 ? -15.143 -5.911 -0.676 1.00 85.50 104 ARG A C 1
ATOM 852 O O . ARG A 1 104 ? -15.898 -6.763 -1.141 1.00 85.50 104 ARG A O 1
ATOM 859 N N . PHE A 1 105 ? -13.862 -6.177 -0.420 1.00 79.06 105 PHE A N 1
ATOM 860 C CA . PHE A 1 105 ? -13.295 -7.506 -0.651 1.00 79.06 105 PHE A CA 1
ATOM 861 C C . PHE A 1 105 ? -13.900 -8.557 0.298 1.00 79.06 105 PHE A C 1
ATOM 863 O O . PHE A 1 105 ? -14.173 -9.673 -0.143 1.00 79.06 105 PHE A O 1
ATOM 870 N N . ILE A 1 106 ? -14.194 -8.197 1.557 1.00 83.06 106 ILE A N 1
ATOM 871 C CA . ILE A 1 106 ? -14.888 -9.068 2.519 1.00 83.06 106 ILE A CA 1
ATOM 872 C C . ILE A 1 106 ? -16.322 -9.325 2.063 1.00 83.06 106 ILE A C 1
ATOM 874 O O . ILE A 1 106 ? -16.751 -10.478 2.046 1.00 83.06 106 ILE A O 1
ATOM 878 N N . VAL A 1 107 ? -17.038 -8.280 1.629 1.00 86.06 107 VAL A N 1
ATOM 879 C CA . VAL A 1 107 ? -18.396 -8.402 1.068 1.00 86.06 107 VAL A CA 1
ATOM 880 C C . VAL A 1 107 ? -18.408 -9.380 -0.109 1.00 86.06 107 VAL A C 1
ATOM 882 O O . VAL A 1 107 ? -19.177 -10.340 -0.124 1.00 86.06 107 VAL A O 1
ATOM 885 N N . ASN A 1 108 ? -17.493 -9.202 -1.064 1.00 85.69 108 ASN A N 1
ATOM 886 C CA . ASN A 1 108 ? -17.379 -10.069 -2.235 1.00 85.69 108 ASN A CA 1
ATOM 887 C C . ASN A 1 108 ? -16.995 -11.510 -1.866 1.00 85.69 108 ASN A C 1
ATOM 889 O O . ASN A 1 108 ? -17.536 -12.455 -2.443 1.00 85.69 108 ASN A O 1
ATOM 893 N N . LYS A 1 109 ? -16.084 -11.696 -0.903 1.00 83.19 109 LYS A N 1
ATOM 894 C CA . LYS A 1 109 ? -15.675 -13.019 -0.407 1.00 83.19 109 LYS A CA 1
ATOM 895 C C . LYS A 1 109 ? -16.852 -13.761 0.228 1.00 83.19 109 LYS A C 1
ATOM 897 O O . LYS A 1 109 ? -17.098 -14.910 -0.128 1.00 83.19 109 LYS A O 1
ATOM 902 N N . LEU A 1 110 ? -17.611 -13.095 1.096 1.00 84.94 110 LEU A N 1
ATOM 903 C CA . LEU A 1 110 ? -18.792 -13.660 1.755 1.00 84.94 110 LEU A CA 1
ATOM 904 C C . LEU A 1 110 ? -19.894 -14.019 0.752 1.00 84.94 110 LEU A C 1
ATOM 906 O O . LEU A 1 110 ? -20.445 -15.117 0.814 1.00 84.94 110 LEU A O 1
ATOM 910 N N . ARG A 1 111 ? -20.150 -13.159 -0.241 1.00 89.06 111 ARG A N 1
ATOM 911 C CA . ARG A 1 111 ? -21.123 -13.444 -1.309 1.00 89.06 111 ARG A CA 1
ATOM 912 C C . ARG A 1 111 ? -20.745 -14.672 -2.133 1.00 89.06 111 ARG A C 1
ATOM 914 O O . ARG A 1 111 ? -21.608 -15.490 -2.436 1.00 89.06 111 ARG A O 1
ATOM 921 N N . ARG A 1 112 ? -19.455 -14.859 -2.446 1.00 88.38 112 ARG A N 1
ATOM 922 C CA . ARG A 1 112 ? -18.962 -16.085 -3.110 1.00 88.38 112 ARG A CA 1
ATOM 923 C C . ARG A 1 112 ? -19.165 -17.341 -2.257 1.00 88.38 112 ARG A C 1
ATOM 925 O O . ARG A 1 112 ? -19.305 -18.422 -2.813 1.00 88.38 112 ARG A O 1
ATOM 932 N N . GLN A 1 113 ? -19.202 -17.196 -0.934 1.00 84.69 113 GLN A N 1
ATOM 933 C CA . GLN A 1 113 ? -19.507 -18.268 0.019 1.00 84.69 113 GLN A CA 1
ATOM 934 C C . GLN A 1 113 ? -21.020 -18.444 0.262 1.00 84.69 113 GLN A C 1
ATOM 936 O O . GLN A 1 113 ? -21.412 -19.223 1.125 1.00 84.69 113 GLN A O 1
ATOM 941 N N . GLY A 1 114 ? -21.877 -17.726 -0.475 1.00 86.44 114 GLY A N 1
ATOM 942 C CA . GLY A 1 114 ? -23.334 -17.787 -0.331 1.00 86.44 114 GLY A CA 1
ATOM 943 C C . GLY A 1 114 ? -23.892 -16.982 0.846 1.00 86.44 114 GLY A C 1
ATOM 944 O O . GLY A 1 114 ? -25.084 -17.068 1.130 1.00 86.44 114 GLY A O 1
ATOM 945 N N . ILE A 1 115 ? -23.066 -16.186 1.531 1.00 84.88 115 ILE A N 1
ATOM 946 C CA . ILE A 1 115 ? -23.494 -15.342 2.648 1.00 84.88 115 ILE A CA 1
ATOM 947 C C . ILE A 1 115 ? -23.915 -13.981 2.096 1.00 84.88 115 ILE A C 1
ATOM 949 O O . ILE A 1 115 ? -23.092 -13.230 1.568 1.00 84.88 115 ILE A O 1
ATOM 953 N N . ASN A 1 116 ? -25.201 -13.652 2.239 1.00 86.06 116 ASN A N 1
ATOM 954 C CA . ASN A 1 116 ? -25.709 -12.350 1.829 1.00 86.06 116 ASN A CA 1
ATOM 955 C C . ASN A 1 116 ? -25.247 -11.264 2.810 1.00 86.06 116 ASN A C 1
ATOM 957 O O . ASN A 1 116 ? -25.459 -11.364 4.019 1.00 86.06 116 ASN A O 1
ATOM 961 N N . THR A 1 117 ? -24.586 -10.241 2.286 1.00 87.56 117 THR A N 1
ATOM 962 C CA . THR A 1 117 ? -24.057 -9.114 3.049 1.00 87.56 117 THR A CA 1
ATOM 963 C C . THR A 1 117 ? -23.891 -7.941 2.094 1.00 87.56 117 THR A C 1
ATOM 965 O O . THR A 1 117 ? -23.513 -8.158 0.942 1.00 87.56 117 THR A O 1
ATOM 968 N N . ASP A 1 118 ? -24.135 -6.725 2.573 1.00 91.31 118 ASP A N 1
ATOM 969 C CA . ASP A 1 118 ? -24.133 -5.525 1.735 1.00 91.31 118 ASP A CA 1
ATOM 970 C C . ASP A 1 118 ? -23.056 -4.534 2.172 1.00 91.31 118 ASP A C 1
ATOM 972 O O . ASP A 1 118 ? -22.693 -4.445 3.353 1.00 91.31 118 ASP A O 1
ATOM 976 N N . SER A 1 119 ? -22.523 -3.789 1.208 1.00 94.00 119 SER A N 1
ATOM 977 C CA . SER A 1 119 ? -21.628 -2.676 1.489 1.00 94.00 119 SER A CA 1
ATOM 978 C C . SER A 1 119 ? -22.407 -1.422 1.892 1.00 94.00 119 SER A C 1
ATOM 980 O O . SER A 1 119 ? -23.601 -1.276 1.613 1.00 94.00 119 SER A O 1
ATOM 982 N N . VAL A 1 120 ? -21.732 -0.478 2.551 1.00 95.00 120 VAL A N 1
ATOM 983 C CA . VAL A 1 120 ? -22.362 0.781 2.997 1.00 95.00 120 VAL A CA 1
ATOM 984 C C . VAL A 1 120 ? -22.965 1.567 1.819 1.00 95.00 120 VAL A C 1
ATOM 986 O O . VAL A 1 120 ? -24.045 2.146 1.956 1.00 95.00 120 VAL A O 1
ATOM 989 N N . ASP A 1 121 ? -22.327 1.558 0.643 1.00 92.56 121 ASP A N 1
ATOM 990 C CA . ASP A 1 121 ? -22.838 2.235 -0.555 1.00 92.56 121 ASP A CA 1
ATOM 991 C C . ASP A 1 121 ? -24.100 1.575 -1.131 1.00 92.56 121 ASP A C 1
ATOM 993 O O . ASP A 1 121 ? -25.018 2.279 -1.556 1.00 92.56 121 ASP A O 1
ATOM 997 N N . GLU A 1 122 ? -24.201 0.246 -1.081 1.00 93.50 122 GLU A N 1
ATOM 998 C CA . GLU A 1 122 ? -25.394 -0.488 -1.522 1.00 93.50 122 GLU A CA 1
ATOM 999 C C . GLU A 1 122 ? -26.585 -0.232 -0.591 1.00 93.50 122 GLU A C 1
ATOM 1001 O O . GLU A 1 122 ? -27.689 0.071 -1.060 1.00 93.50 122 GLU A O 1
ATOM 1006 N N . ILE A 1 123 ? -26.355 -0.267 0.728 1.00 95.31 123 ILE A N 1
ATOM 1007 C CA . ILE A 1 123 ? -27.375 0.073 1.728 1.00 95.31 123 ILE A CA 1
ATOM 1008 C C . ILE A 1 123 ? -27.846 1.512 1.538 1.00 95.31 123 ILE A C 1
ATOM 1010 O O . ILE A 1 123 ? -29.048 1.770 1.473 1.00 95.31 123 ILE A O 1
ATOM 1014 N N . THR A 1 124 ? -26.916 2.448 1.370 1.00 94.19 124 THR A N 1
ATOM 1015 C CA . THR A 1 124 ? -27.245 3.860 1.159 1.00 94.19 124 THR A CA 1
ATOM 1016 C C . THR A 1 124 ? -28.075 4.063 -0.111 1.00 94.19 124 THR A C 1
ATOM 1018 O O . THR A 1 124 ? -29.076 4.782 -0.092 1.00 94.19 124 THR A O 1
ATOM 1021 N N . ALA A 1 125 ? -27.730 3.386 -1.209 1.00 93.62 125 ALA A N 1
ATOM 1022 C CA . ALA A 1 125 ? -28.518 3.424 -2.438 1.00 93.62 125 ALA A CA 1
ATOM 1023 C C . ALA A 1 125 ? -29.942 2.869 -2.236 1.00 93.62 125 ALA A C 1
ATOM 1025 O O . ALA A 1 125 ? -30.903 3.418 -2.783 1.00 93.62 125 ALA A O 1
ATOM 1026 N N . SER A 1 126 ? -30.096 1.812 -1.433 1.00 94.56 126 SER A N 1
ATOM 1027 C CA . SER A 1 126 ? -31.402 1.254 -1.061 1.00 94.56 126 SER A CA 1
ATOM 1028 C C . SER A 1 126 ? -32.230 2.234 -0.220 1.00 94.56 126 SER A C 1
ATOM 1030 O O . SER A 1 126 ? -33.391 2.496 -0.539 1.00 94.56 126 SER A O 1
ATOM 1032 N N . LEU A 1 127 ? -31.629 2.861 0.795 1.00 94.75 127 LEU A N 1
ATOM 1033 C CA . LEU A 1 127 ? -32.294 3.849 1.655 1.00 94.75 127 LEU A CA 1
ATOM 1034 C C . LEU A 1 127 ? -32.782 5.070 0.870 1.00 94.75 127 LEU A C 1
ATOM 1036 O O . LEU A 1 127 ? -33.906 5.531 1.072 1.00 94.75 127 LEU A O 1
ATOM 1040 N N . ARG A 1 128 ? -31.989 5.534 -0.100 1.00 93.31 128 ARG A N 1
ATOM 1041 C CA . ARG A 1 128 ? -32.396 6.607 -1.016 1.00 93.31 128 ARG A CA 1
ATOM 1042 C C . ARG A 1 128 ? -33.618 6.226 -1.845 1.00 93.31 128 ARG A C 1
ATOM 1044 O O . ARG A 1 128 ? -34.541 7.024 -1.962 1.00 93.31 128 ARG A O 1
ATOM 1051 N N . LYS A 1 129 ? -33.654 5.006 -2.394 1.00 92.69 129 LYS A N 1
ATOM 1052 C CA . LYS A 1 129 ? -34.821 4.499 -3.144 1.00 92.69 129 LYS A CA 1
ATOM 1053 C C . LYS A 1 129 ? -36.066 4.387 -2.266 1.00 92.69 129 LYS A C 1
ATOM 1055 O O . LYS A 1 129 ? -37.168 4.615 -2.751 1.00 92.69 129 LYS A O 1
ATOM 1060 N N . ARG A 1 130 ? -35.885 4.068 -0.983 1.00 93.25 130 ARG A N 1
ATOM 1061 C CA . ARG A 1 130 ? -36.952 4.016 0.027 1.00 93.25 130 ARG A CA 1
ATOM 1062 C C . ARG A 1 130 ? -37.424 5.399 0.494 1.00 93.25 130 ARG A C 1
ATOM 1064 O O . ARG A 1 130 ? -38.375 5.468 1.262 1.00 93.25 130 ARG A O 1
ATOM 1071 N N . GLY A 1 131 ? -36.782 6.485 0.053 1.00 91.75 131 GLY A N 1
ATOM 1072 C CA . GLY A 1 131 ? -37.154 7.850 0.431 1.00 91.75 131 GLY A CA 1
ATOM 1073 C C . GLY A 1 131 ? -36.794 8.218 1.872 1.00 91.75 131 GLY A C 1
ATOM 1074 O O . GLY A 1 131 ? -37.433 9.095 2.450 1.00 91.75 131 GLY A O 1
ATOM 1075 N N . VAL A 1 132 ? -35.793 7.557 2.466 1.00 94.19 132 VAL A N 1
ATOM 1076 C CA . VAL A 1 132 ? -35.340 7.856 3.833 1.00 94.19 132 VAL A CA 1
ATOM 1077 C C . VAL A 1 132 ? -34.808 9.289 3.907 1.00 94.19 132 VAL A C 1
ATOM 1079 O O . VAL A 1 132 ? -33.965 9.694 3.109 1.00 94.19 132 VAL A O 1
ATOM 1082 N N . GLN A 1 133 ? -35.322 10.066 4.864 1.00 93.56 133 GLN A N 1
ATOM 1083 C CA . GLN A 1 133 ? -34.985 11.487 5.019 1.00 93.56 133 GLN A CA 1
ATOM 1084 C C . GLN A 1 133 ? -33.852 11.736 6.021 1.00 93.56 133 GLN A C 1
ATOM 1086 O O . GLN A 1 133 ? -33.150 12.739 5.902 1.00 93.56 133 GLN A O 1
ATOM 1091 N N . GLN A 1 134 ? -33.683 10.854 7.009 1.00 95.88 134 GLN A N 1
ATOM 1092 C CA . GLN A 1 134 ? -32.727 11.018 8.105 1.00 95.88 134 GLN A CA 1
ATOM 1093 C C . GLN A 1 134 ? -31.986 9.704 8.361 1.00 95.88 134 GLN A C 1
ATOM 1095 O O . GLN A 1 134 ? -32.617 8.663 8.559 1.00 95.88 134 GLN A O 1
ATOM 1100 N N . LEU A 1 135 ? -30.656 9.765 8.362 1.00 97.44 135 LEU A N 1
ATOM 1101 C CA . LEU A 1 135 ? -29.768 8.622 8.553 1.00 97.44 135 LEU A CA 1
ATOM 1102 C C . LEU A 1 135 ? -28.656 8.975 9.547 1.00 97.44 135 LEU A C 1
ATOM 1104 O O . LEU A 1 135 ? -27.920 9.937 9.341 1.00 97.44 135 LEU A O 1
ATOM 1108 N N . ALA A 1 136 ? -28.502 8.175 10.596 1.00 98.06 136 ALA A N 1
ATOM 1109 C CA . ALA A 1 136 ? -27.346 8.228 11.483 1.00 98.06 136 ALA A CA 1
ATOM 1110 C C . ALA A 1 136 ? -26.406 7.065 11.158 1.00 98.06 136 ALA A C 1
ATOM 1112 O O . ALA A 1 136 ? -26.799 5.904 11.258 1.00 98.06 136 ALA A O 1
ATOM 1113 N N . VAL A 1 137 ? -25.170 7.362 10.756 1.00 98.31 137 VAL A N 1
ATOM 1114 C CA . VAL A 1 137 ? -24.156 6.350 10.435 1.00 98.31 137 VAL A CA 1
ATOM 1115 C C . VAL A 1 137 ? -23.200 6.213 11.617 1.00 98.31 137 VAL A C 1
ATOM 1117 O O . VAL A 1 137 ? -22.374 7.090 11.838 1.00 98.31 137 VAL A O 1
ATOM 1120 N N . GLN A 1 138 ? -23.275 5.120 12.377 1.00 98.44 138 GLN A N 1
ATOM 1121 C CA . GLN A 1 138 ? -22.320 4.845 13.456 1.00 98.44 138 GLN A CA 1
ATOM 1122 C C . GLN A 1 138 ? -21.142 4.030 12.925 1.00 98.44 138 GLN A C 1
ATOM 1124 O O . GLN A 1 138 ? -21.301 2.885 12.496 1.00 98.44 138 GLN A O 1
ATOM 1129 N N . SER A 1 139 ? -19.942 4.599 13.014 1.00 97.94 139 SER A N 1
ATOM 1130 C CA . SER A 1 139 ? -18.699 3.897 12.710 1.00 97.94 139 SER A CA 1
ATOM 1131 C C . SER A 1 139 ? -18.329 2.923 13.831 1.00 97.94 139 SER A C 1
ATOM 1133 O O . SER A 1 139 ? -18.119 3.327 14.970 1.00 97.94 139 SER A O 1
ATOM 1135 N N . LEU A 1 140 ? -18.182 1.638 13.519 1.00 97.69 140 LEU A N 1
ATOM 1136 C CA . LEU A 1 140 ? -17.681 0.616 14.448 1.00 97.69 140 LEU A CA 1
ATOM 1137 C C . LEU A 1 140 ? -16.169 0.370 14.286 1.00 97.69 140 LEU A C 1
ATOM 1139 O O . LEU A 1 140 ? -15.644 -0.679 14.661 1.00 97.69 140 LEU A O 1
ATOM 1143 N N . HIS A 1 141 ? -15.448 1.335 13.710 1.00 95.94 141 HIS A N 1
ATOM 1144 C CA . HIS A 1 141 ? -13.988 1.313 13.629 1.00 95.94 141 HIS A CA 1
ATOM 1145 C C . HIS A 1 141 ? -13.356 1.650 14.988 1.00 95.94 141 HIS A C 1
ATOM 1147 O O . HIS A 1 141 ? -13.987 2.257 15.856 1.00 95.94 141 HIS A O 1
ATOM 1153 N N . ILE A 1 142 ? -12.094 1.256 15.184 1.00 95.88 142 ILE A N 1
ATOM 1154 C CA . ILE A 1 142 ? -11.366 1.539 16.433 1.00 95.88 142 ILE A CA 1
ATOM 1155 C C . ILE A 1 142 ? -10.808 2.966 16.431 1.00 95.88 142 ILE A C 1
ATOM 1157 O O . ILE A 1 142 ? -10.995 3.712 17.385 1.00 95.88 142 ILE A O 1
ATOM 1161 N N . PHE A 1 143 ? -10.155 3.363 15.340 1.00 93.12 143 PHE A N 1
ATOM 1162 C CA . PHE A 1 143 ? -9.569 4.691 15.164 1.00 93.12 143 PHE A CA 1
ATOM 1163 C C . PHE A 1 143 ? -10.119 5.350 13.892 1.00 93.12 143 PHE A C 1
ATOM 1165 O O . PHE A 1 143 ? -10.500 4.640 12.955 1.00 93.12 143 PHE A O 1
ATOM 1172 N N . PRO A 1 144 ? -10.112 6.691 13.805 1.00 88.06 144 PRO A N 1
ATOM 1173 C CA . PRO A 1 144 ? -10.409 7.403 12.567 1.00 88.06 144 PRO A CA 1
ATOM 1174 C C . PRO A 1 144 ? -9.261 7.222 11.563 1.00 88.06 144 PRO A C 1
ATOM 1176 O O . PRO A 1 144 ? -8.199 7.840 11.693 1.00 88.06 144 PRO A O 1
ATOM 1179 N N . GLY A 1 145 ? -9.491 6.357 10.575 1.00 85.25 145 GLY A N 1
ATOM 1180 C CA . GLY A 1 145 ? -8.614 6.099 9.427 1.00 85.25 145 GLY A CA 1
ATOM 1181 C C . GLY A 1 145 ? -9.364 6.208 8.098 1.00 85.25 145 GLY A C 1
ATOM 1182 O O . GLY A 1 145 ? -10.509 6.661 8.073 1.00 85.25 145 GLY A O 1
ATOM 1183 N N . ALA A 1 146 ? -8.734 5.764 7.007 1.00 81.56 146 ALA A N 1
ATOM 1184 C CA . ALA A 1 146 ? -9.291 5.849 5.651 1.00 81.56 146 ALA A CA 1
ATOM 1185 C C . ALA A 1 146 ? -10.720 5.287 5.538 1.00 81.56 146 ALA A C 1
ATOM 1187 O O . ALA A 1 146 ? -11.594 5.977 5.031 1.00 81.56 146 ALA A O 1
ATOM 1188 N N . GLU A 1 147 ? -10.985 4.111 6.115 1.00 86.12 147 GLU A N 1
ATOM 1189 C CA . GLU A 1 147 ? -12.315 3.476 6.111 1.00 86.12 147 GLU A CA 1
ATOM 1190 C C . GLU A 1 147 ? -13.404 4.359 6.740 1.00 86.12 147 GLU A C 1
ATOM 1192 O O . GLU A 1 147 ? -14.534 4.401 6.261 1.00 86.12 147 GLU A O 1
ATOM 1197 N N . PHE A 1 148 ? -13.067 5.105 7.798 1.00 90.94 148 PHE A N 1
ATOM 1198 C CA . PHE A 1 148 ? -13.990 6.059 8.412 1.00 90.94 148 PHE A CA 1
ATOM 1199 C C . PHE A 1 148 ? -14.160 7.309 7.544 1.00 90.94 148 PHE A C 1
ATOM 1201 O O . PHE A 1 148 ? -15.280 7.764 7.339 1.00 90.94 148 PHE A O 1
ATOM 1208 N N . THR A 1 149 ? -13.067 7.852 6.999 1.00 87.94 149 THR A N 1
ATOM 1209 C CA . THR A 1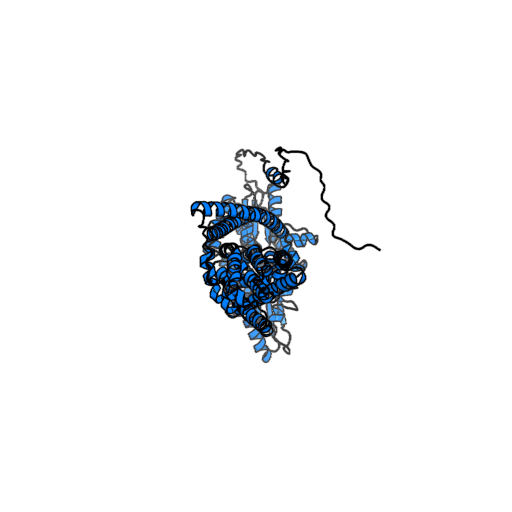 149 ? -13.123 9.009 6.090 1.00 87.94 149 THR A CA 1
ATOM 1210 C C . THR A 1 149 ? -13.936 8.700 4.831 1.00 87.94 149 THR A C 1
ATOM 1212 O O . THR A 1 149 ? -14.705 9.543 4.375 1.00 87.94 149 THR A O 1
ATOM 1215 N N . ASP A 1 150 ? -13.835 7.484 4.300 1.00 86.06 150 ASP A N 1
ATOM 1216 C CA . ASP A 1 150 ? -14.560 7.062 3.104 1.00 86.06 150 ASP A CA 1
ATOM 1217 C C . ASP A 1 150 ? -16.077 7.000 3.323 1.00 86.06 150 ASP A C 1
ATOM 1219 O O . ASP A 1 150 ? -16.827 7.196 2.366 1.00 86.06 150 ASP A O 1
ATOM 1223 N N . LEU A 1 151 ? -16.557 6.865 4.568 1.00 92.38 151 LEU A N 1
ATOM 1224 C CA . LEU A 1 151 ? -17.987 6.999 4.873 1.00 92.38 151 LEU A CA 1
ATOM 1225 C C . LEU A 1 151 ? -18.535 8.375 4.482 1.00 92.38 151 LEU A C 1
ATOM 1227 O O . LEU A 1 151 ? -19.683 8.452 4.052 1.00 92.38 151 LEU A O 1
ATOM 1231 N N . TYR A 1 152 ? -17.732 9.440 4.567 1.00 90.06 152 TYR A N 1
ATOM 1232 C CA . TYR A 1 152 ? -18.130 10.796 4.167 1.00 90.06 152 TYR A CA 1
ATOM 1233 C C . TYR A 1 152 ? -18.136 10.989 2.645 1.00 90.06 152 TYR A C 1
ATOM 1235 O O . TYR A 1 152 ? -18.756 11.927 2.149 1.00 90.06 152 TYR A O 1
ATOM 1243 N N . ARG A 1 153 ? -17.461 10.106 1.896 1.00 89.12 153 ARG A N 1
ATOM 1244 C CA . ARG A 1 153 ? -17.374 10.155 0.426 1.00 89.12 153 ARG A CA 1
ATOM 1245 C C . ARG A 1 153 ? -18.518 9.424 -0.273 1.00 89.12 153 ARG A C 1
ATOM 1247 O O . ARG A 1 153 ? -18.668 9.546 -1.488 1.00 89.12 153 ARG A O 1
ATOM 1254 N N . ILE A 1 154 ? -19.311 8.653 0.468 1.00 91.12 154 ILE A N 1
ATOM 1255 C CA . ILE A 1 154 ? -20.461 7.927 -0.075 1.00 91.12 154 ILE A CA 1
ATOM 1256 C C . ILE A 1 154 ? -21.548 8.919 -0.516 1.00 91.12 154 ILE A C 1
ATOM 1258 O O . ILE A 1 154 ? -21.830 9.912 0.153 1.00 91.12 154 ILE A O 1
ATOM 1262 N N . ASP A 1 155 ? -22.188 8.637 -1.652 1.00 91.12 155 ASP A N 1
ATOM 1263 C CA . ASP A 1 155 ? -23.296 9.447 -2.159 1.00 91.12 155 ASP A CA 1
ATOM 1264 C C . ASP A 1 155 ? -24.623 9.104 -1.456 1.00 91.12 155 ASP A C 1
ATOM 1266 O O . ASP A 1 155 ? -25.386 8.223 -1.872 1.00 91.12 155 ASP A O 1
ATOM 1270 N N . TYR A 1 156 ? -24.926 9.869 -0.409 1.00 92.00 156 TYR A N 1
ATOM 1271 C CA . TYR A 1 156 ? -26.200 9.827 0.316 1.00 92.00 156 TYR A CA 1
ATOM 1272 C C . TYR A 1 156 ? -27.342 10.589 -0.381 1.00 92.00 156 TYR A C 1
ATOM 1274 O O . TYR A 1 156 ? -28.482 10.560 0.079 1.00 92.00 156 TYR A O 1
ATOM 1282 N N . GLY A 1 157 ? -27.083 11.247 -1.512 1.00 87.44 157 GLY A N 1
ATOM 1283 C CA . GLY A 1 157 ? -28.036 12.129 -2.174 1.00 87.44 157 GLY A CA 1
ATOM 1284 C C . GLY A 1 157 ? -28.246 13.467 -1.452 1.00 87.44 157 GLY A C 1
ATOM 1285 O O . GLY A 1 157 ? -27.791 13.701 -0.329 1.00 87.44 157 GLY A O 1
ATOM 1286 N N . ASN A 1 158 ? -28.963 14.367 -2.129 1.00 86.75 158 ASN A N 1
ATOM 1287 C CA . ASN A 1 158 ? -29.086 15.768 -1.711 1.00 86.75 158 ASN A CA 1
ATOM 1288 C C . ASN A 1 158 ? -30.138 15.992 -0.614 1.00 86.75 158 ASN A C 1
ATOM 1290 O O . ASN A 1 158 ? -30.013 16.928 0.167 1.00 86.75 158 ASN A O 1
ATOM 1294 N N . ASN A 1 159 ? -31.161 15.134 -0.554 1.00 87.06 159 ASN A N 1
ATOM 1295 C CA . ASN A 1 159 ? -32.342 15.347 0.290 1.00 87.06 159 ASN A CA 1
ATOM 1296 C C . ASN A 1 159 ? -32.298 14.570 1.616 1.00 87.06 159 ASN A C 1
ATOM 1298 O O . ASN A 1 159 ? -33.140 14.803 2.479 1.00 87.06 159 ASN A O 1
ATOM 1302 N N . MET A 1 160 ? -31.343 13.648 1.783 1.00 93.50 160 MET A N 1
ATOM 1303 C CA . MET A 1 16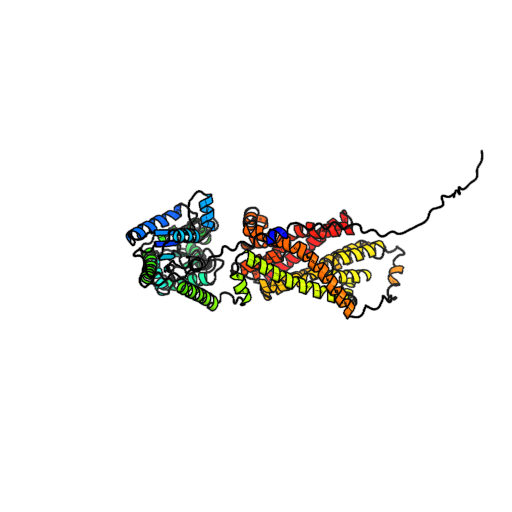0 ? -31.180 12.882 3.019 1.00 93.50 160 MET A CA 1
ATOM 1304 C C . MET A 1 160 ? -30.214 13.615 3.953 1.00 93.50 160 MET A C 1
ATOM 1306 O O . MET A 1 160 ? -29.074 13.906 3.573 1.00 93.50 160 MET A O 1
ATOM 1310 N N . ARG A 1 161 ? -30.660 13.911 5.178 1.00 95.06 161 ARG A N 1
ATOM 1311 C CA . ARG A 1 161 ? -29.783 14.379 6.256 1.00 95.06 161 ARG A CA 1
ATOM 1312 C C . ARG A 1 161 ? -29.015 13.195 6.818 1.00 95.06 161 ARG A C 1
ATOM 1314 O O . ARG A 1 161 ? -29.618 12.181 7.164 1.00 95.06 161 ARG A O 1
ATOM 1321 N N . VAL A 1 162 ? -27.696 13.331 6.882 1.00 96.94 162 VAL A N 1
ATOM 1322 C CA . VAL A 1 162 ? -26.792 12.275 7.334 1.00 96.94 162 VAL A CA 1
ATOM 1323 C C . VAL A 1 162 ? -25.800 12.840 8.331 1.00 96.94 162 VAL A C 1
ATOM 1325 O O . VAL A 1 162 ? -25.116 13.819 8.036 1.00 96.94 162 VAL A O 1
ATOM 1328 N N . VAL A 1 163 ? -25.733 12.197 9.487 1.00 97.19 163 VAL A N 1
ATOM 1329 C CA . VAL A 1 163 ? -24.770 12.461 10.562 1.00 97.19 163 VAL A CA 1
ATOM 1330 C C . VAL A 1 163 ? -23.924 11.219 10.790 1.00 97.19 163 VAL A C 1
ATOM 1332 O O . VAL A 1 163 ? -24.342 10.105 10.457 1.00 97.19 163 VAL A O 1
ATOM 1335 N N . PHE A 1 164 ? -22.748 11.410 11.374 1.00 96.94 164 PHE A N 1
ATOM 1336 C CA . PHE A 1 164 ? -21.784 10.342 11.586 1.00 96.94 164 PHE A CA 1
ATOM 1337 C C . PHE A 1 164 ? -21.416 10.272 13.059 1.00 96.94 164 PHE A C 1
ATOM 1339 O O . PHE A 1 164 ? -20.943 11.250 13.628 1.00 96.94 164 PHE A O 1
ATOM 1346 N N . GLY A 1 165 ? -21.622 9.107 13.660 1.00 97.25 165 GLY A N 1
ATOM 1347 C CA . GLY A 1 165 ? -21.047 8.789 14.953 1.00 97.25 165 GLY A CA 1
ATOM 1348 C C . GLY A 1 165 ? -19.568 8.445 14.795 1.00 97.25 165 GLY A C 1
ATOM 1349 O O . GLY A 1 165 ? -19.186 7.661 13.914 1.00 97.25 165 GLY A O 1
ATOM 1350 N N . ASP A 1 166 ? -18.748 9.043 15.653 1.00 96.31 166 ASP A N 1
ATOM 1351 C CA . ASP A 1 166 ? -17.301 8.858 15.681 1.00 96.31 166 ASP A CA 1
ATOM 1352 C C . ASP A 1 166 ? -16.882 7.382 15.889 1.00 96.31 166 ASP A C 1
ATOM 1354 O O . ASP A 1 166 ? -17.630 6.588 16.465 1.00 96.31 166 ASP A O 1
ATOM 1358 N N . PRO A 1 167 ? -15.677 6.977 15.432 1.00 96.56 167 PRO A N 1
ATOM 1359 C CA . PRO A 1 167 ? -15.051 5.713 15.819 1.00 96.56 167 PRO A CA 1
ATOM 1360 C C . PRO A 1 167 ? -14.735 5.675 17.318 1.00 96.56 167 PRO A C 1
ATOM 1362 O O . PRO A 1 167 ? -14.629 6.715 17.962 1.00 96.56 167 PRO A O 1
ATOM 1365 N N . LEU A 1 168 ? -14.428 4.484 17.845 1.00 97.94 168 LEU A N 1
ATOM 1366 C CA . LEU A 1 168 ? -14.218 4.265 19.283 1.00 97.94 168 LEU A CA 1
ATOM 1367 C C . LEU A 1 168 ? -13.243 5.252 19.940 1.00 97.94 168 LEU A C 1
ATOM 1369 O O . LEU A 1 168 ? -13.470 5.664 21.073 1.00 97.94 168 LEU A O 1
ATOM 1373 N N . ILE A 1 169 ? -12.146 5.588 19.251 1.00 95.88 169 ILE A N 1
ATOM 1374 C CA . ILE A 1 169 ? -11.067 6.450 19.743 1.00 95.88 169 ILE A CA 1
ATOM 1375 C C . ILE A 1 169 ? -10.853 7.620 18.771 1.00 95.88 169 ILE A C 1
ATOM 1377 O O . ILE A 1 169 ? -9.890 7.641 17.996 1.00 95.88 169 ILE A O 1
ATOM 1381 N N . ALA A 1 170 ? -11.755 8.603 18.801 1.00 89.06 170 ALA A N 1
ATOM 1382 C CA . ALA A 1 170 ? -11.683 9.799 17.958 1.00 89.06 170 ALA A CA 1
ATOM 1383 C C . ALA A 1 170 ? -11.036 11.002 18.667 1.00 89.06 170 ALA A C 1
ATOM 1385 O O . ALA A 1 170 ? -10.278 11.756 18.047 1.00 89.06 170 ALA A O 1
ATOM 1386 N N . SER A 1 171 ? -11.282 11.146 19.971 1.00 87.12 171 SER A N 1
ATOM 1387 C CA . SER A 1 171 ? -10.841 12.277 20.795 1.00 87.12 171 SER A CA 1
ATOM 1388 C C . SER A 1 171 ? -9.915 11.868 21.950 1.00 87.12 171 SER A C 1
ATOM 1390 O O . SER A 1 171 ? -9.761 10.692 22.281 1.00 87.12 171 SER A O 1
ATOM 1392 N N . SER A 1 172 ? -9.302 12.851 22.616 1.00 83.50 172 SER A N 1
ATOM 1393 C CA . SER A 1 172 ? -8.542 12.619 23.856 1.00 83.50 172 SER A CA 1
ATOM 1394 C C . SER A 1 172 ? -9.429 12.133 25.011 1.00 83.50 172 SER A C 1
ATOM 1396 O O . SER A 1 172 ? -8.960 11.384 25.870 1.00 83.50 172 SER A O 1
ATOM 1398 N N . GLU A 1 173 ? -10.710 12.518 25.024 1.00 87.81 173 GLU A N 1
ATOM 1399 C CA . GLU A 1 173 ? -11.707 11.996 25.964 1.00 87.81 173 GLU A CA 1
ATOM 1400 C C . GLU A 1 173 ? -11.887 10.485 25.766 1.00 87.81 173 GLU A C 1
ATOM 1402 O O . GLU A 1 173 ? -11.843 9.721 26.734 1.00 87.81 173 GLU A O 1
ATOM 1407 N N . ASP A 1 174 ? -11.997 10.053 24.507 1.00 94.25 174 ASP A N 1
ATOM 1408 C CA . ASP A 1 174 ? -12.139 8.643 24.146 1.00 94.25 174 ASP A CA 1
ATOM 1409 C C . ASP A 1 174 ? -10.896 7.831 24.481 1.00 94.25 174 ASP A C 1
ATOM 1411 O O . ASP A 1 174 ? -11.019 6.753 25.059 1.00 94.25 174 ASP A O 1
ATOM 1415 N N . VAL A 1 175 ? -9.699 8.364 24.199 1.00 92.75 175 VAL A N 1
ATOM 1416 C CA . VAL A 1 175 ? -8.432 7.732 24.604 1.00 92.75 175 VAL A CA 1
ATOM 1417 C C . VAL A 1 175 ? -8.457 7.439 26.102 1.00 92.75 175 VAL A C 1
ATOM 1419 O O . VAL A 1 175 ? -8.243 6.301 26.510 1.00 92.75 175 VAL A O 1
ATOM 1422 N N . ASN A 1 176 ? -8.778 8.437 26.928 1.00 89.06 176 ASN A N 1
ATOM 1423 C CA . ASN A 1 176 ? -8.812 8.269 28.379 1.00 89.06 176 ASN A CA 1
ATOM 1424 C C . ASN A 1 176 ? -9.892 7.274 28.830 1.00 89.06 176 ASN A C 1
ATOM 1426 O O . ASN A 1 176 ? -9.663 6.494 29.755 1.00 89.06 176 ASN A O 1
ATOM 1430 N N . ALA A 1 177 ? -11.071 7.299 28.207 1.00 93.88 177 ALA A N 1
ATOM 1431 C CA . ALA A 1 177 ? -12.154 6.378 28.531 1.00 93.88 177 ALA A CA 1
ATOM 1432 C C . ALA A 1 177 ? -11.792 4.928 28.189 1.00 93.88 177 ALA A C 1
ATOM 1434 O O . ALA A 1 177 ? -11.925 4.049 29.039 1.00 93.88 177 ALA A O 1
ATOM 1435 N N . VAL A 1 178 ? -11.277 4.690 26.983 1.00 96.62 178 VAL A N 1
ATOM 1436 C CA . VAL A 1 178 ? -10.928 3.350 26.502 1.00 96.62 178 VAL A CA 1
ATOM 1437 C C . VAL A 1 178 ? -9.716 2.804 27.250 1.00 96.62 178 VAL A C 1
ATOM 1439 O O . VAL A 1 178 ? -9.736 1.644 27.646 1.00 96.62 178 VAL A O 1
ATOM 1442 N N . VAL A 1 179 ? -8.713 3.634 27.561 1.00 95.12 179 VAL A N 1
ATOM 1443 C CA . VAL A 1 179 ? -7.590 3.240 28.431 1.00 95.12 179 VAL A CA 1
ATOM 1444 C C . VAL A 1 179 ? -8.089 2.742 29.787 1.00 95.12 179 VAL A C 1
ATOM 1446 O O . VAL A 1 179 ? -7.686 1.667 30.217 1.00 95.12 179 VAL A O 1
ATOM 1449 N N . ARG A 1 180 ? -9.017 3.455 30.444 1.00 93.38 180 ARG A N 1
ATOM 1450 C CA . ARG A 1 180 ? -9.587 2.999 31.727 1.00 93.38 180 ARG A CA 1
ATOM 1451 C C . ARG A 1 180 ? -10.322 1.664 31.612 1.00 93.38 180 ARG A C 1
ATOM 1453 O O . ARG A 1 180 ? -10.292 0.890 32.565 1.00 93.38 180 ARG A O 1
ATOM 1460 N N . ILE A 1 181 ? -10.989 1.409 30.485 1.00 95.12 181 ILE A N 1
ATOM 1461 C CA . ILE A 1 181 ? -11.665 0.132 30.228 1.00 95.12 181 ILE A CA 1
ATOM 1462 C C . ILE A 1 181 ? -10.621 -0.976 30.053 1.00 95.12 181 ILE A C 1
ATOM 1464 O O . ILE A 1 181 ? -10.678 -1.973 30.766 1.00 95.12 181 ILE A O 1
ATOM 1468 N N . LEU A 1 182 ? -9.618 -0.780 29.189 1.00 94.25 182 LEU A N 1
ATOM 1469 C CA . LEU A 1 182 ? -8.587 -1.791 28.923 1.00 94.25 182 LEU A CA 1
ATOM 1470 C C . LEU A 1 182 ? -7.656 -2.046 30.109 1.00 94.25 182 LEU A C 1
ATOM 1472 O O . LEU A 1 182 ? -7.192 -3.165 30.285 1.00 94.25 182 LEU A O 1
ATOM 1476 N N . THR A 1 183 ? -7.401 -1.059 30.970 1.00 93.31 183 THR A N 1
ATOM 1477 C CA . THR A 1 183 ? -6.648 -1.278 32.215 1.00 93.31 183 THR A CA 1
ATOM 1478 C C . THR A 1 183 ? -7.349 -2.273 33.151 1.00 93.31 183 THR A C 1
ATOM 1480 O O . THR A 1 183 ? -6.673 -2.917 33.944 1.00 93.31 183 THR A O 1
ATOM 1483 N N . ARG A 1 184 ? -8.672 -2.476 33.041 1.00 92.81 184 ARG A N 1
ATOM 1484 C CA . ARG A 1 184 ? -9.387 -3.528 33.794 1.00 92.81 184 ARG A CA 1
ATOM 1485 C C . ARG A 1 184 ? -9.228 -4.925 33.190 1.00 92.81 184 ARG A C 1
ATOM 1487 O O . ARG A 1 184 ? -9.432 -5.904 33.897 1.00 92.81 184 ARG A O 1
ATOM 1494 N N . GLU A 1 185 ? -8.871 -5.010 31.911 1.00 93.00 185 GLU A N 1
ATOM 1495 C CA . GLU A 1 185 ? -8.574 -6.273 31.219 1.00 93.00 185 GLU A CA 1
ATOM 1496 C C . GLU A 1 185 ? -7.158 -6.774 31.539 1.00 93.00 185 GLU A C 1
ATOM 1498 O O . GLU A 1 185 ? -6.854 -7.948 31.358 1.00 93.00 185 GLU A O 1
ATOM 1503 N N . VAL A 1 186 ? -6.280 -5.902 32.044 1.00 93.94 186 VAL A N 1
ATOM 1504 C CA . VAL A 1 186 ? -4.918 -6.272 32.441 1.00 93.94 186 VAL A CA 1
ATOM 1505 C C . VAL A 1 186 ? -4.963 -7.279 33.589 1.00 93.94 186 VAL A C 1
ATOM 1507 O O . VAL A 1 186 ? -5.559 -7.029 34.637 1.00 93.94 186 VAL A O 1
ATOM 1510 N N . LYS A 1 187 ? -4.275 -8.412 33.417 1.00 93.50 187 LYS A N 1
ATOM 1511 C CA . LYS A 1 187 ? -4.144 -9.452 34.443 1.00 93.50 187 LYS A CA 1
ATOM 1512 C C . LYS A 1 187 ? -2.852 -9.266 35.242 1.00 93.50 187 LYS A C 1
ATOM 1514 O O . LYS A 1 187 ? -1.770 -9.386 34.656 1.00 93.50 187 LYS A O 1
ATOM 1519 N N . PRO A 1 188 ? -2.933 -9.005 36.562 1.00 88.75 188 PRO A N 1
ATOM 1520 C CA . PRO A 1 188 ? -1.753 -8.904 37.416 1.00 88.75 188 PRO A CA 1
ATOM 1521 C C . PRO A 1 188 ? -0.923 -10.193 37.390 1.00 88.75 188 PRO A C 1
ATOM 1523 O O . PRO A 1 188 ? -1.474 -11.292 37.379 1.00 88.75 188 PRO A O 1
ATOM 1526 N N . GLY A 1 189 ? 0.405 -10.061 37.384 1.00 86.25 189 GLY A N 1
ATOM 1527 C CA . GLY A 1 189 ? 1.331 -11.201 37.360 1.00 86.25 189 GLY A CA 1
ATOM 1528 C C . GLY A 1 189 ? 1.474 -11.904 36.002 1.00 86.25 189 GLY A C 1
ATOM 1529 O O . GLY A 1 189 ? 2.252 -12.850 35.897 1.00 86.25 189 GLY A O 1
ATOM 1530 N N . MET A 1 190 ? 0.768 -11.443 34.964 1.00 91.19 190 MET A N 1
ATOM 1531 C CA . MET A 1 190 ? 0.940 -11.893 33.579 1.00 91.19 190 MET A CA 1
ATOM 1532 C C . MET A 1 190 ? 1.594 -10.794 32.735 1.00 91.19 190 MET A C 1
ATOM 1534 O O . MET A 1 190 ? 1.450 -9.606 33.025 1.00 91.19 190 MET A O 1
ATOM 1538 N N . ILE A 1 191 ? 2.263 -11.173 31.646 1.00 91.88 191 ILE A N 1
ATOM 1539 C CA . ILE A 1 191 ? 2.677 -10.204 30.622 1.00 91.88 191 ILE A CA 1
ATOM 1540 C C . ILE A 1 191 ? 1.459 -9.856 29.767 1.00 91.88 191 ILE A C 1
ATOM 1542 O O . ILE A 1 191 ? 0.868 -10.749 29.165 1.00 91.88 191 ILE A O 1
ATOM 1546 N N . ASN A 1 192 ? 1.087 -8.578 29.700 1.00 95.00 192 ASN A N 1
ATOM 1547 C CA . ASN A 1 192 ? -0.125 -8.131 29.013 1.00 95.00 192 ASN A CA 1
ATOM 1548 C C . ASN A 1 192 ? 0.212 -7.531 27.641 1.00 95.00 192 ASN A C 1
ATOM 1550 O O . ASN A 1 192 ? 0.975 -6.570 27.538 1.00 95.00 192 ASN A O 1
ATOM 1554 N N . ILE A 1 193 ? -0.362 -8.100 26.581 1.00 96.38 193 ILE A N 1
ATOM 1555 C CA . ILE A 1 193 ? -0.073 -7.753 25.186 1.00 96.38 193 ILE A CA 1
ATOM 1556 C C . ILE A 1 193 ? -1.367 -7.347 24.487 1.00 96.38 193 ILE A C 1
ATOM 1558 O O . ILE A 1 193 ? -2.215 -8.181 24.178 1.00 96.38 193 ILE A O 1
ATOM 1562 N N . GLY A 1 194 ? -1.508 -6.060 24.200 1.00 96.50 194 GLY A N 1
ATOM 1563 C CA . GLY A 1 194 ? -2.535 -5.540 23.312 1.00 96.50 194 GLY A CA 1
ATOM 1564 C C . GLY A 1 194 ? -2.236 -5.885 21.854 1.00 96.50 194 GLY A C 1
ATOM 1565 O O . GLY A 1 194 ? -1.105 -5.706 21.394 1.00 96.50 194 GLY A O 1
ATOM 1566 N N . ALA A 1 195 ? -3.255 -6.336 21.125 1.00 96.44 195 ALA A N 1
ATOM 1567 C CA . ALA A 1 195 ? -3.161 -6.670 19.706 1.00 96.44 195 ALA A CA 1
ATOM 1568 C C . ALA A 1 195 ? -4.044 -5.743 18.865 1.00 96.44 195 ALA A C 1
ATOM 1570 O O . ALA A 1 195 ? -5.257 -5.938 18.785 1.00 96.44 195 ALA A O 1
ATOM 1571 N N . ALA A 1 196 ? -3.445 -4.733 18.237 1.00 95.31 196 ALA A N 1
ATOM 1572 C CA . ALA A 1 196 ? -4.121 -3.877 17.268 1.00 95.31 196 ALA A CA 1
ATOM 1573 C C . ALA A 1 196 ? -3.986 -4.439 15.846 1.00 95.31 196 ALA A C 1
ATOM 1575 O O . ALA A 1 196 ? -3.005 -5.104 15.523 1.00 95.31 196 ALA A O 1
ATOM 1576 N N . HIS A 1 197 ? -4.939 -4.119 14.968 1.00 91.00 197 HIS A N 1
ATOM 1577 C CA . HIS A 1 197 ? -4.792 -4.424 13.542 1.00 91.00 197 HIS A CA 1
ATOM 1578 C C . HIS A 1 197 ? -3.629 -3.624 12.938 1.00 91.00 197 HIS A C 1
ATOM 1580 O O . HIS A 1 197 ? -2.705 -4.201 12.383 1.00 91.00 197 HIS A O 1
ATOM 1586 N N . GLY A 1 198 ? -3.626 -2.299 13.126 1.00 88.81 198 GLY A N 1
ATOM 1587 C CA . GLY A 1 198 ? -2.692 -1.412 12.428 1.00 88.81 198 GLY A CA 1
ATOM 1588 C C . GLY A 1 198 ? -3.034 -1.250 10.952 1.00 88.81 198 GLY A C 1
ATOM 1589 O O . GLY A 1 198 ? -4.090 -1.694 10.509 1.00 88.81 198 GLY A O 1
ATOM 1590 N N . ASN A 1 199 ? -2.198 -0.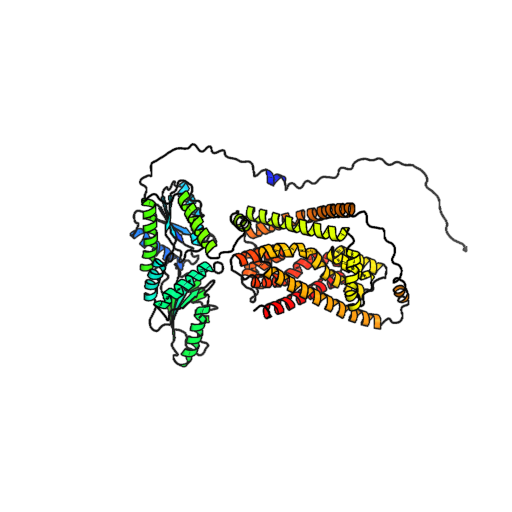540 10.205 1.00 79.50 199 ASN A N 1
ATOM 1591 C CA . ASN A 1 199 ? -2.405 -0.343 8.774 1.00 79.50 199 ASN A CA 1
ATOM 1592 C C . ASN A 1 199 ? -1.051 -0.194 8.076 1.00 79.50 199 ASN A C 1
ATOM 1594 O O . ASN A 1 199 ? -0.319 0.762 8.341 1.00 79.50 199 ASN A O 1
ATOM 1598 N N . ASN A 1 200 ? -0.713 -1.107 7.162 1.00 68.00 200 ASN A N 1
ATOM 1599 C CA . ASN A 1 200 ? 0.551 -1.045 6.411 1.00 68.00 200 ASN A CA 1
ATOM 1600 C C . ASN A 1 200 ? 0.676 0.212 5.535 1.00 68.00 200 ASN A C 1
ATOM 1602 O O . ASN A 1 200 ? 1.766 0.532 5.069 1.00 68.00 200 ASN A O 1
ATOM 1606 N N . HIS A 1 201 ? -0.429 0.922 5.310 1.00 57.62 201 HIS A N 1
ATOM 1607 C CA . HIS A 1 201 ? -0.539 2.029 4.376 1.00 57.62 201 HIS A CA 1
ATOM 1608 C C . HIS A 1 201 ? -0.897 3.385 5.016 1.00 57.62 201 HIS A C 1
ATOM 1610 O O . HIS A 1 201 ? -1.134 4.376 4.324 1.00 57.62 201 HIS A O 1
ATOM 1616 N N . ASP A 1 202 ? -0.975 3.455 6.347 1.00 65.75 202 ASP A N 1
ATOM 1617 C CA . ASP A 1 202 ? -1.375 4.679 7.043 1.00 65.75 202 ASP A CA 1
ATOM 1618 C C . ASP A 1 202 ? -0.520 4.905 8.297 1.00 65.75 202 ASP A C 1
ATOM 1620 O O . ASP A 1 202 ? -0.823 4.471 9.412 1.00 65.75 202 ASP A O 1
ATOM 1624 N N . ALA A 1 203 ? 0.598 5.614 8.109 1.00 69.81 203 ALA A N 1
ATOM 1625 C CA . ALA A 1 203 ? 1.513 5.972 9.190 1.00 69.81 203 ALA A CA 1
ATOM 1626 C C . ALA A 1 203 ? 0.844 6.837 10.272 1.00 69.81 203 ALA A C 1
ATOM 1628 O O . ALA A 1 203 ? 1.227 6.759 11.439 1.00 69.81 203 ALA A O 1
ATOM 1629 N N . MET A 1 204 ? -0.163 7.638 9.914 1.00 71.50 204 MET A N 1
ATOM 1630 C CA . MET A 1 204 ? -0.894 8.468 10.870 1.00 71.50 204 MET A CA 1
ATOM 1631 C C . MET A 1 204 ? -1.879 7.638 11.690 1.00 71.50 204 MET A C 1
ATOM 1633 O O . MET A 1 204 ? -1.973 7.831 12.902 1.00 71.50 204 MET A O 1
ATOM 1637 N N . PHE A 1 205 ? -2.562 6.677 11.072 1.00 81.50 205 PHE A N 1
ATOM 1638 C CA . PHE A 1 205 ? -3.351 5.675 11.787 1.00 81.50 205 PHE A CA 1
ATOM 1639 C C . PHE A 1 205 ? -2.483 4.906 12.789 1.00 81.50 205 PHE A C 1
ATOM 1641 O O . PHE A 1 205 ? -2.808 4.824 13.971 1.00 81.50 205 PHE A O 1
ATOM 1648 N N . ASN A 1 206 ? -1.313 4.449 12.348 1.00 84.06 206 ASN A N 1
ATOM 1649 C CA . ASN A 1 206 ? -0.323 3.785 13.195 1.00 84.06 206 ASN A CA 1
ATOM 1650 C C . ASN A 1 206 ? 0.205 4.689 14.319 1.00 84.06 206 ASN A C 1
ATOM 1652 O O . ASN A 1 206 ? 0.421 4.241 15.446 1.00 84.06 206 ASN A O 1
ATOM 1656 N N . ARG A 1 207 ? 0.364 5.991 14.056 1.00 83.19 207 ARG A N 1
ATOM 1657 C CA . ARG A 1 207 ? 0.735 6.961 15.089 1.00 83.19 207 ARG A CA 1
ATOM 1658 C C . ARG A 1 207 ? -0.330 7.062 16.178 1.00 83.19 207 ARG A C 1
ATOM 1660 O O . ARG A 1 207 ? 0.036 7.128 17.345 1.00 83.19 207 ARG A O 1
ATOM 1667 N N . ARG A 1 208 ? -1.621 6.992 15.833 1.00 87.50 208 ARG A N 1
ATOM 1668 C CA . ARG A 1 208 ? -2.711 6.952 16.826 1.00 87.50 208 ARG A CA 1
ATOM 1669 C C . ARG A 1 208 ? -2.625 5.713 17.713 1.00 87.50 208 ARG A C 1
ATOM 1671 O O . ARG A 1 208 ? -2.865 5.826 18.909 1.00 87.50 208 ARG A O 1
ATOM 1678 N N . ILE A 1 209 ? -2.223 4.567 17.159 1.00 92.00 209 ILE A N 1
ATOM 1679 C CA . ILE A 1 209 ? -1.953 3.351 17.942 1.00 92.00 209 ILE A CA 1
ATOM 1680 C C . ILE A 1 209 ? -0.780 3.587 18.898 1.00 92.00 209 ILE A C 1
ATOM 1682 O O . ILE A 1 209 ? -0.880 3.249 20.073 1.00 92.00 209 ILE A O 1
ATOM 1686 N N . ALA A 1 210 ? 0.307 4.211 18.438 1.00 88.00 210 ALA A N 1
ATOM 1687 C CA . ALA A 1 210 ? 1.454 4.530 19.289 1.00 88.00 210 ALA A CA 1
ATOM 1688 C C . ALA A 1 210 ? 1.111 5.543 20.400 1.00 88.00 210 ALA A C 1
ATOM 1690 O O . ALA A 1 210 ? 1.500 5.352 21.552 1.00 88.00 210 ALA A O 1
ATOM 1691 N N . ASP A 1 211 ? 0.354 6.594 20.082 1.00 85.94 211 ASP A N 1
ATOM 1692 C CA . ASP A 1 211 ? -0.091 7.593 21.058 1.00 85.94 211 ASP A CA 1
ATOM 1693 C C . ASP A 1 211 ? -1.060 6.964 22.078 1.00 85.94 211 ASP A C 1
ATOM 1695 O O . ASP A 1 211 ? -0.941 7.207 23.281 1.00 85.94 211 ASP A O 1
ATOM 1699 N N . PHE A 1 212 ? -1.962 6.086 21.623 1.00 93.75 212 PHE A N 1
ATOM 1700 C CA . PHE A 1 212 ? -2.824 5.291 22.497 1.00 93.75 212 PHE A CA 1
ATOM 1701 C C . PHE A 1 212 ? -2.013 4.331 23.380 1.00 93.75 212 PHE A C 1
ATOM 1703 O O . PHE A 1 212 ? -2.263 4.253 24.580 1.00 93.75 212 PHE A O 1
ATOM 1710 N N . SER A 1 213 ? -0.991 3.665 22.831 1.00 93.19 213 SER A N 1
ATOM 1711 C CA . SER A 1 213 ? -0.064 2.818 23.594 1.00 93.19 213 SER A CA 1
ATOM 1712 C C . SER A 1 213 ? 0.617 3.607 24.709 1.00 93.19 213 SER A C 1
ATOM 1714 O O . SER A 1 213 ? 0.673 3.141 25.844 1.00 93.19 213 SER A O 1
ATOM 1716 N N . ALA A 1 214 ? 1.117 4.808 24.406 1.00 89.81 214 ALA A N 1
ATOM 1717 C CA . ALA A 1 214 ? 1.767 5.665 25.392 1.00 89.81 214 ALA A CA 1
ATOM 1718 C C . ALA A 1 214 ? 0.788 6.125 26.483 1.00 89.81 214 ALA A C 1
ATOM 1720 O O . ALA A 1 214 ? 1.166 6.218 27.650 1.00 89.81 214 ALA A O 1
ATOM 1721 N N . ALA A 1 215 ? -0.471 6.396 26.127 1.00 92.00 215 ALA A N 1
ATOM 1722 C CA . ALA A 1 215 ? -1.513 6.718 27.096 1.00 92.00 215 ALA A CA 1
ATOM 1723 C C . ALA A 1 215 ? -1.850 5.515 27.990 1.00 92.00 215 ALA A C 1
ATOM 1725 O O . ALA A 1 215 ? -1.933 5.671 29.207 1.00 92.00 215 ALA A O 1
ATOM 1726 N N . TRP A 1 216 ? -1.983 4.317 27.414 1.00 93.44 216 TRP A N 1
ATOM 1727 C CA . TRP A 1 216 ? -2.291 3.096 28.158 1.00 93.44 216 TRP A CA 1
ATOM 1728 C C . TRP A 1 216 ? -1.170 2.713 29.130 1.00 93.44 216 TRP A C 1
ATOM 1730 O O . TRP A 1 216 ? -1.435 2.425 30.296 1.00 93.44 216 TRP A O 1
ATOM 1740 N N . GLN A 1 217 ? 0.090 2.832 28.702 1.00 91.06 217 GLN A N 1
ATOM 1741 C CA . GLN A 1 217 ? 1.268 2.537 29.526 1.00 91.06 217 GLN A CA 1
ATOM 1742 C C . GLN A 1 217 ? 1.399 3.414 30.774 1.00 91.06 217 GLN A C 1
ATOM 1744 O O . GLN A 1 217 ? 2.009 2.994 31.752 1.00 91.06 217 GLN A O 1
ATOM 1749 N N . ARG A 1 218 ? 0.793 4.609 30.799 1.00 90.12 218 ARG A N 1
ATOM 1750 C CA . ARG A 1 218 ? 0.760 5.442 32.016 1.00 90.12 218 ARG A CA 1
ATOM 1751 C C . ARG A 1 218 ? -0.054 4.807 33.144 1.00 90.12 218 ARG A C 1
ATOM 1753 O O . ARG A 1 218 ? 0.226 5.077 34.305 1.00 90.12 218 ARG A O 1
ATOM 1760 N N . PHE A 1 219 ? -1.053 3.992 32.807 1.00 89.31 219 PHE A N 1
ATOM 1761 C CA . PHE A 1 219 ? -1.919 3.297 33.767 1.00 89.31 219 PHE A CA 1
ATOM 1762 C C . PHE A 1 219 ? -1.563 1.819 33.915 1.00 89.31 219 PHE A C 1
ATOM 1764 O O . PHE A 1 219 ? -1.878 1.199 34.927 1.00 89.31 219 PHE A O 1
ATOM 1771 N N . SER A 1 220 ? -0.921 1.243 32.904 1.00 89.94 220 SER A N 1
ATOM 1772 C CA . SER A 1 220 ? -0.520 -0.159 32.873 1.00 89.94 220 SER A CA 1
ATOM 1773 C C . SER A 1 220 ? 0.916 -0.258 32.346 1.00 89.94 220 SER A C 1
ATOM 1775 O O . SER A 1 220 ? 1.104 -0.583 31.175 1.00 89.94 220 SER A O 1
ATOM 1777 N N . PRO A 1 221 ? 1.933 0.049 33.181 1.00 85.12 221 PRO A N 1
ATOM 1778 C CA . PRO A 1 221 ? 3.335 0.133 32.751 1.00 85.12 221 PRO A CA 1
ATOM 1779 C C . PRO A 1 221 ? 3.875 -1.154 32.118 1.00 85.12 221 PRO A C 1
ATOM 1781 O O . PRO A 1 221 ? 4.711 -1.094 31.220 1.00 85.12 221 PRO A O 1
ATOM 1784 N N . ASP A 1 222 ? 3.348 -2.302 32.549 1.00 82.12 222 ASP A N 1
ATOM 1785 C CA . ASP A 1 222 ? 3.746 -3.630 32.071 1.00 82.12 222 ASP A CA 1
ATOM 1786 C C . ASP A 1 222 ? 2.952 -4.101 30.839 1.00 82.12 222 ASP A C 1
ATOM 1788 O O . ASP A 1 222 ? 3.167 -5.209 30.343 1.00 82.12 222 ASP A O 1
ATOM 1792 N N . ALA A 1 223 ? 2.017 -3.284 30.340 1.00 90.50 223 ALA A N 1
ATOM 1793 C CA . ALA A 1 223 ? 1.281 -3.572 29.118 1.00 90.50 223 ALA A CA 1
ATOM 1794 C C . ALA A 1 223 ? 2.032 -3.041 27.889 1.00 90.50 223 ALA A C 1
ATOM 1796 O O . ALA A 1 223 ? 2.526 -1.908 27.854 1.00 90.50 223 ALA A O 1
ATOM 1797 N N . VAL A 1 224 ? 2.075 -3.844 26.831 1.00 92.56 224 VAL A N 1
ATOM 1798 C CA . VAL A 1 224 ? 2.548 -3.397 25.515 1.00 92.56 224 VAL A CA 1
ATOM 1799 C C . VAL A 1 224 ? 1.409 -3.423 24.515 1.00 92.56 224 VAL A C 1
ATOM 1801 O O . VAL A 1 224 ? 0.504 -4.242 24.629 1.00 92.56 224 VAL A O 1
ATOM 1804 N N . LEU A 1 225 ? 1.478 -2.573 23.497 1.00 95.19 225 LEU A N 1
ATOM 1805 C CA . LEU A 1 225 ? 0.567 -2.621 22.362 1.00 95.19 225 LEU A CA 1
ATOM 1806 C C . LEU A 1 225 ? 1.372 -2.856 21.089 1.00 95.19 225 LEU A C 1
ATOM 1808 O O . LEU A 1 225 ? 2.187 -2.016 20.714 1.00 95.19 225 LEU A O 1
ATOM 1812 N N . ALA A 1 226 ? 1.141 -3.997 20.449 1.00 95.44 226 ALA A N 1
ATOM 1813 C CA . ALA A 1 226 ? 1.696 -4.347 19.148 1.00 95.44 226 ALA A CA 1
ATOM 1814 C C . ALA A 1 226 ? 0.615 -4.225 18.065 1.00 95.44 226 ALA A C 1
ATOM 1816 O O . ALA A 1 226 ? -0.585 -4.222 18.367 1.00 95.44 226 ALA A O 1
ATOM 1817 N N . SER A 1 227 ? 1.035 -4.127 16.806 1.00 94.62 227 SER A N 1
ATOM 1818 C CA . SER A 1 227 ? 0.125 -4.153 15.658 1.00 94.62 227 SER A CA 1
ATOM 1819 C C . SER A 1 227 ? 0.498 -5.255 14.674 1.00 94.62 227 SER A C 1
ATOM 1821 O O . SER A 1 227 ? 1.674 -5.584 14.525 1.00 94.62 227 SER A O 1
ATOM 1823 N N . ILE A 1 228 ? -0.509 -5.858 14.041 1.00 91.31 228 ILE A N 1
ATOM 1824 C CA . ILE A 1 228 ? -0.317 -6.907 13.022 1.00 91.31 228 ILE A CA 1
ATOM 1825 C C . ILE A 1 228 ? 0.281 -6.295 11.758 1.00 91.31 228 ILE A C 1
ATOM 1827 O O . ILE A 1 228 ? 1.235 -6.816 11.190 1.00 91.31 228 ILE A O 1
ATOM 1831 N N . GLU A 1 229 ? -0.248 -5.140 11.375 1.00 82.12 229 GLU A N 1
ATOM 1832 C CA . GLU A 1 229 ? 0.184 -4.346 10.241 1.00 82.12 229 GLU A CA 1
ATOM 1833 C C . GLU A 1 229 ? 0.745 -3.001 10.698 1.00 82.12 229 GLU A C 1
ATOM 1835 O O . GLU A 1 229 ? 0.358 -2.449 11.732 1.00 82.12 229 GLU A O 1
ATOM 1840 N N . GLY A 1 230 ? 1.646 -2.431 9.905 1.00 79.44 230 GLY A N 1
ATOM 1841 C CA . GLY A 1 230 ? 2.194 -1.109 10.159 1.00 79.44 230 GLY A CA 1
ATOM 1842 C C . GLY A 1 230 ? 2.974 -1.004 11.474 1.00 79.44 230 GLY A C 1
ATOM 1843 O O . GLY A 1 230 ? 3.299 -1.991 12.127 1.00 79.44 230 GLY A O 1
ATOM 1844 N N . GLN A 1 231 ? 3.313 0.222 11.862 1.00 80.81 231 GLN A N 1
ATOM 1845 C CA . GLN A 1 231 ? 3.959 0.490 13.152 1.00 80.81 231 GLN A CA 1
ATOM 1846 C C . GLN A 1 231 ? 2.898 0.557 14.274 1.00 80.81 231 GLN A C 1
ATOM 1848 O O . GLN A 1 231 ? 1.789 1.020 14.021 1.00 80.81 231 GLN A O 1
ATOM 1853 N N . PRO A 1 232 ? 3.197 0.157 15.522 1.00 84.50 232 PRO A N 1
ATOM 1854 C CA . PRO A 1 232 ? 4.505 -0.257 16.038 1.00 84.50 232 PRO A CA 1
ATOM 1855 C C . PRO A 1 232 ? 4.940 -1.678 15.635 1.00 84.50 232 PRO A C 1
ATOM 1857 O O . PRO A 1 232 ? 6.070 -2.070 15.929 1.00 84.50 232 PRO A O 1
ATOM 1860 N N . GLY A 1 233 ? 4.083 -2.444 14.958 1.00 89.94 233 GLY A N 1
ATOM 1861 C CA . GLY A 1 233 ? 4.393 -3.790 14.487 1.00 89.94 233 GLY A CA 1
ATOM 1862 C C . GLY A 1 233 ? 4.690 -4.739 15.646 1.00 89.94 233 GLY A C 1
ATOM 1863 O O . GLY A 1 233 ? 4.163 -4.586 16.752 1.00 89.94 233 GLY A O 1
ATOM 1864 N N . THR A 1 234 ? 5.608 -5.677 15.420 1.00 90.69 234 THR A N 1
ATOM 1865 C CA . THR A 1 234 ? 6.106 -6.604 16.446 1.00 90.69 234 THR A CA 1
ATOM 1866 C C . THR A 1 234 ? 7.222 -6.020 17.316 1.00 90.69 234 THR A C 1
ATOM 1868 O O . THR A 1 234 ? 7.614 -6.657 18.288 1.00 90.69 234 THR A O 1
ATOM 1871 N N . ALA A 1 235 ? 7.718 -4.805 17.047 1.00 89.75 235 ALA A N 1
ATOM 1872 C CA . ALA A 1 235 ? 8.834 -4.216 17.799 1.00 89.75 235 ALA A CA 1
ATOM 1873 C C . ALA A 1 235 ? 8.607 -4.132 19.331 1.00 89.75 235 ALA A C 1
ATOM 1875 O O . ALA A 1 235 ? 9.561 -4.330 20.088 1.00 89.75 235 ALA A O 1
ATOM 1876 N N . PRO A 1 236 ? 7.383 -3.895 19.848 1.00 91.12 236 PRO A N 1
ATOM 1877 C CA . PRO A 1 236 ? 7.110 -3.973 21.286 1.00 91.12 236 PRO A CA 1
ATOM 1878 C C . PRO A 1 236 ? 7.258 -5.389 21.868 1.00 91.12 236 PRO A C 1
ATOM 1880 O O . PRO A 1 236 ? 7.567 -5.536 23.052 1.00 91.12 236 PRO A O 1
ATOM 1883 N N . LEU A 1 237 ? 7.081 -6.427 21.044 1.00 93.12 237 LEU A N 1
ATOM 1884 C CA . LEU A 1 237 ? 7.193 -7.830 21.446 1.00 93.12 237 LEU A CA 1
ATOM 1885 C C . LEU A 1 237 ? 8.650 -8.266 21.638 1.00 93.12 237 LEU A C 1
ATOM 1887 O O . LEU A 1 237 ? 8.900 -9.193 22.401 1.00 93.12 237 LEU A O 1
ATOM 1891 N N . GLU A 1 238 ? 9.624 -7.582 21.032 1.00 90.06 238 GLU A N 1
ATOM 1892 C CA . GLU A 1 238 ? 11.055 -7.891 21.181 1.00 90.06 238 GLU A CA 1
ATOM 1893 C C . GLU A 1 238 ? 11.513 -7.856 22.643 1.00 90.06 238 GLU A C 1
ATOM 1895 O O . GLU A 1 238 ? 12.275 -8.714 23.105 1.00 90.06 238 GLU A O 1
ATOM 1900 N N . LYS A 1 239 ? 11.031 -6.848 23.381 1.00 86.62 239 LYS A N 1
ATOM 1901 C CA . LYS A 1 239 ? 11.331 -6.677 24.807 1.00 86.62 239 LYS A CA 1
ATOM 1902 C C . LYS A 1 239 ? 10.734 -7.815 25.624 1.00 86.62 239 LYS A C 1
ATOM 1904 O O . LYS A 1 239 ? 11.400 -8.342 26.510 1.00 86.62 239 LYS A O 1
ATOM 1909 N N . ILE A 1 240 ? 9.517 -8.228 25.276 1.00 90.69 240 ILE A N 1
ATOM 1910 C CA . ILE A 1 240 ? 8.833 -9.348 25.919 1.00 90.69 240 ILE A CA 1
ATOM 1911 C C . ILE A 1 240 ? 9.557 -10.653 25.630 1.00 90.69 240 ILE A C 1
ATOM 1913 O O . ILE A 1 240 ? 9.868 -11.378 26.564 1.00 90.69 240 ILE A O 1
ATOM 1917 N N . ARG A 1 241 ? 9.896 -10.926 24.368 1.00 91.56 241 ARG A N 1
ATOM 1918 C CA . ARG A 1 241 ? 10.652 -12.117 23.966 1.00 91.56 241 ARG A CA 1
ATOM 1919 C C . ARG A 1 241 ? 11.966 -12.220 24.737 1.00 91.56 241 ARG A C 1
ATOM 1921 O O . ARG A 1 241 ? 12.299 -13.278 25.261 1.00 91.56 241 ARG A O 1
ATOM 1928 N N . SER A 1 242 ? 12.691 -11.108 24.848 1.00 88.00 242 SER A N 1
ATOM 1929 C CA . SER A 1 242 ? 13.951 -11.050 25.595 1.00 88.00 242 SER A CA 1
ATOM 1930 C C . SER A 1 242 ? 13.741 -11.285 27.096 1.00 88.00 242 SER A C 1
ATOM 1932 O O . SER A 1 242 ? 14.490 -12.045 27.704 1.00 88.00 242 SER A O 1
ATOM 1934 N N . SER A 1 243 ? 12.706 -10.677 27.685 1.00 86.19 243 SER A N 1
ATOM 1935 C CA . SER A 1 243 ? 12.351 -10.850 29.098 1.00 86.19 243 SER A CA 1
ATOM 1936 C C . SER A 1 243 ? 11.913 -12.285 29.415 1.00 86.19 243 SER A C 1
ATOM 1938 O O . SER A 1 243 ? 12.410 -12.871 30.375 1.00 86.19 243 SER A O 1
ATOM 1940 N N . LEU A 1 244 ? 11.066 -12.885 28.573 1.00 88.81 244 LEU A N 1
ATOM 1941 C CA . LEU A 1 244 ? 10.628 -14.276 28.690 1.00 88.81 244 LEU A CA 1
ATOM 1942 C C . LEU A 1 244 ? 11.820 -15.233 28.585 1.00 88.81 244 LEU A C 1
ATOM 1944 O O . LEU A 1 244 ? 11.995 -16.081 29.456 1.00 88.81 244 LEU A O 1
ATOM 1948 N N . ALA A 1 245 ? 12.700 -15.051 27.595 1.00 85.50 245 ALA A N 1
ATOM 1949 C CA . ALA A 1 245 ? 13.891 -15.884 27.433 1.00 85.50 245 ALA A CA 1
ATOM 1950 C C . ALA A 1 245 ? 14.842 -15.814 28.642 1.00 85.50 245 ALA A C 1
ATOM 1952 O O . ALA A 1 245 ? 15.356 -16.843 29.073 1.00 85.50 245 ALA A O 1
ATOM 1953 N N . GLN A 1 246 ? 15.052 -14.625 29.217 1.00 84.12 246 GLN A N 1
ATOM 1954 C CA . GLN A 1 246 ? 15.877 -14.467 30.422 1.00 84.12 246 GLN A CA 1
ATOM 1955 C C . GLN A 1 246 ? 15.222 -15.116 31.643 1.00 84.12 246 GLN A C 1
ATOM 1957 O O . GLN A 1 246 ? 15.863 -15.875 32.368 1.00 84.12 246 GLN A O 1
ATOM 1962 N N . ALA A 1 247 ? 13.933 -14.854 31.860 1.00 83.81 247 ALA A N 1
ATOM 1963 C CA . ALA A 1 247 ? 13.226 -15.370 33.020 1.00 83.81 247 ALA A CA 1
ATOM 1964 C C . ALA A 1 247 ? 12.927 -16.874 32.920 1.00 83.81 247 ALA A C 1
ATOM 1966 O O . ALA A 1 247 ? 12.694 -17.484 33.957 1.00 83.81 247 ALA A O 1
ATOM 1967 N N . ALA A 1 248 ? 12.996 -17.500 31.738 1.00 81.31 248 ALA A N 1
ATOM 1968 C CA . ALA A 1 248 ? 12.799 -18.945 31.579 1.00 81.31 248 ALA A CA 1
ATOM 1969 C C . ALA A 1 248 ? 13.837 -19.774 32.361 1.00 81.31 248 ALA A C 1
ATOM 1971 O O . ALA A 1 248 ? 13.574 -20.921 32.712 1.00 81.31 248 ALA A O 1
ATOM 1972 N N . VAL A 1 249 ? 14.994 -19.179 32.681 1.00 74.75 249 VAL A N 1
ATOM 1973 C CA . VAL A 1 249 ? 16.048 -19.796 33.503 1.00 74.75 249 VAL A CA 1
ATOM 1974 C C . VAL A 1 249 ? 15.664 -19.845 34.989 1.00 74.75 249 VAL A C 1
ATOM 1976 O O . VAL A 1 249 ? 16.050 -20.774 35.692 1.00 74.75 249 VAL A O 1
ATOM 1979 N N . SER A 1 250 ? 14.913 -18.855 35.482 1.00 77.00 250 SER A N 1
ATOM 1980 C CA . SER A 1 250 ? 14.635 -18.655 36.918 1.00 77.00 250 SER A CA 1
ATOM 1981 C C . SER A 1 250 ? 13.178 -18.927 37.303 1.00 77.00 250 SER A C 1
ATOM 1983 O O . SER A 1 250 ? 12.887 -19.271 38.444 1.00 77.00 250 SER A O 1
ATOM 1985 N N . ASN A 1 251 ? 12.260 -18.763 36.355 1.00 75.94 251 ASN A N 1
ATOM 1986 C CA . ASN A 1 251 ? 10.834 -18.998 36.487 1.00 75.94 251 ASN A CA 1
ATOM 1987 C C . ASN A 1 251 ? 10.363 -19.840 35.287 1.00 75.94 251 ASN A C 1
ATOM 1989 O O . ASN A 1 251 ? 10.070 -19.285 34.224 1.00 75.94 251 ASN A O 1
ATOM 1993 N N . PRO A 1 252 ? 10.284 -21.172 35.441 1.00 68.81 252 PRO A N 1
ATOM 1994 C CA . PRO A 1 252 ? 9.964 -22.069 34.338 1.00 68.81 252 PRO A CA 1
ATOM 1995 C C . PRO A 1 252 ? 8.510 -21.958 33.865 1.00 68.81 252 PRO A C 1
ATOM 1997 O O . PRO A 1 252 ? 8.208 -22.440 32.780 1.00 68.81 252 PRO A O 1
ATOM 2000 N N . GLN A 1 253 ? 7.608 -21.335 34.632 1.00 77.31 253 GLN A N 1
ATOM 2001 C CA . GLN A 1 253 ? 6.189 -21.261 34.291 1.00 77.31 253 GLN A CA 1
ATOM 2002 C C . GLN A 1 253 ? 5.728 -19.814 34.103 1.00 77.31 253 GLN A C 1
ATOM 2004 O O . GLN A 1 253 ? 5.169 -19.176 34.995 1.00 77.31 253 GLN A O 1
ATOM 2009 N N . GLN A 1 254 ? 5.954 -19.310 32.895 1.00 85.06 254 GLN A N 1
ATOM 2010 C CA . GLN A 1 254 ? 5.592 -17.956 32.488 1.00 85.06 254 GLN A CA 1
ATOM 2011 C C . GLN A 1 254 ? 4.178 -17.898 31.910 1.00 85.06 254 GLN A C 1
ATOM 2013 O O . GLN A 1 254 ? 3.637 -18.894 31.418 1.00 85.06 254 GLN A O 1
ATOM 2018 N N . SER A 1 255 ? 3.567 -16.716 31.971 1.00 90.94 255 SER A N 1
ATOM 2019 C CA . SER A 1 255 ? 2.194 -16.526 31.522 1.00 90.94 255 SER A CA 1
ATOM 2020 C C . SER A 1 255 ? 2.004 -15.216 30.762 1.00 90.94 255 SER A C 1
ATOM 2022 O O . SER A 1 255 ? 2.536 -14.170 31.142 1.00 90.94 255 SER A O 1
ATOM 2024 N N . VAL A 1 256 ? 1.255 -15.293 29.663 1.00 94.19 256 VAL A N 1
ATOM 2025 C CA . VAL A 1 256 ? 0.994 -14.183 28.744 1.00 94.19 256 VAL A CA 1
ATOM 2026 C C . VAL A 1 256 ? -0.508 -14.015 28.572 1.00 94.19 256 VAL A C 1
ATOM 2028 O O . VAL A 1 256 ? -1.247 -14.986 28.387 1.00 94.19 256 VAL A O 1
ATOM 2031 N N . HIS A 1 257 ? -0.960 -12.769 28.630 1.00 96.38 257 HIS A N 1
ATOM 2032 C CA . HIS A 1 257 ? -2.336 -12.382 28.403 1.00 96.38 257 HIS A CA 1
ATOM 2033 C C . HIS A 1 257 ? -2.457 -11.486 27.169 1.00 96.38 257 HIS A C 1
ATOM 2035 O O . HIS A 1 257 ? -1.886 -10.399 27.136 1.00 96.38 257 HIS A O 1
ATOM 2041 N N . PHE A 1 258 ? -3.215 -11.925 26.164 1.00 96.69 258 PHE A N 1
ATOM 2042 C CA . PHE A 1 258 ? -3.511 -11.131 24.973 1.00 96.69 258 PHE A CA 1
ATOM 2043 C C . PHE A 1 258 ? -4.833 -10.372 25.115 1.00 96.69 258 PHE A C 1
ATOM 2045 O O . PHE A 1 258 ? -5.849 -10.954 25.497 1.00 96.69 258 PHE A O 1
ATOM 2052 N N . ILE A 1 259 ? -4.828 -9.089 24.756 1.00 96.62 259 ILE A N 1
ATOM 2053 C CA . ILE A 1 259 ? -5.990 -8.195 24.801 1.00 96.62 259 ILE A CA 1
ATOM 2054 C C . ILE A 1 259 ? -6.257 -7.689 23.373 1.00 96.62 259 ILE A C 1
ATOM 2056 O O . ILE A 1 259 ? -5.543 -6.806 22.888 1.00 96.62 259 ILE A O 1
ATOM 2060 N N . PRO A 1 260 ? -7.244 -8.248 22.648 1.00 95.62 260 PRO A N 1
ATOM 2061 C CA . PRO A 1 260 ? -7.565 -7.798 21.297 1.00 95.62 260 PRO A CA 1
ATOM 2062 C C . PRO A 1 260 ? -8.058 -6.344 21.280 1.00 95.62 260 PRO A C 1
ATOM 2064 O O . PRO A 1 260 ? -9.084 -6.025 21.873 1.00 95.62 260 PRO A O 1
ATOM 2067 N N . LEU A 1 261 ? -7.381 -5.471 20.532 1.00 95.50 261 LEU A N 1
ATOM 2068 C CA . LEU A 1 261 ? -7.835 -4.113 20.216 1.00 95.50 261 LEU A CA 1
ATOM 2069 C C . LEU A 1 261 ? -8.524 -4.101 18.841 1.00 95.50 261 LEU A C 1
ATOM 2071 O O . LEU A 1 261 ? -8.146 -3.372 17.922 1.00 95.50 261 LEU A O 1
ATOM 2075 N N . MET A 1 262 ? -9.511 -4.981 18.686 1.00 93.31 262 MET A N 1
ATOM 2076 C CA . MET A 1 262 ? -10.287 -5.183 17.464 1.00 93.31 262 MET A CA 1
ATOM 2077 C C . MET A 1 262 ? -11.748 -5.433 17.825 1.00 93.31 262 MET A C 1
ATOM 2079 O O . MET A 1 262 ? -12.041 -6.066 18.841 1.00 93.31 262 MET A O 1
ATOM 2083 N N . LEU A 1 263 ? -12.668 -4.961 16.976 1.00 94.75 263 LEU A N 1
ATOM 2084 C CA . LEU A 1 263 ? -14.106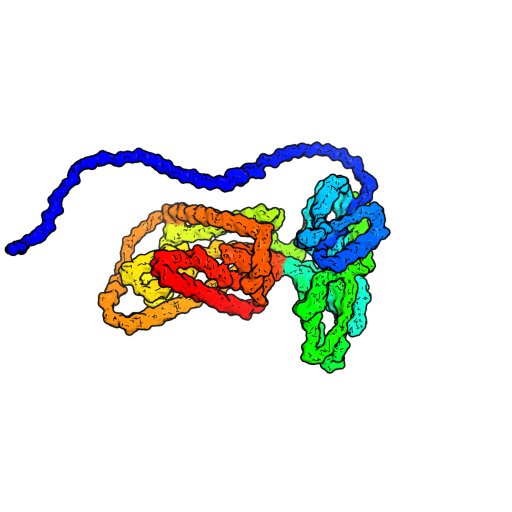 -5.144 17.192 1.00 94.75 263 LEU A CA 1
ATOM 2085 C C . LEU A 1 263 ? -14.470 -6.633 17.269 1.00 94.75 263 LEU A C 1
ATOM 2087 O O . LEU A 1 263 ? -15.253 -7.035 18.124 1.00 94.75 263 LEU A O 1
ATOM 2091 N N . VAL A 1 264 ? -13.867 -7.445 16.399 1.00 91.38 264 VAL A N 1
ATOM 2092 C CA . VAL A 1 264 ? -14.052 -8.897 16.331 1.00 91.38 264 VAL A CA 1
ATOM 2093 C C . VAL A 1 264 ? -12.704 -9.605 16.461 1.00 91.38 264 VAL A C 1
ATOM 2095 O O . VAL A 1 264 ? -11.700 -9.136 15.927 1.00 91.38 264 VAL A O 1
ATOM 2098 N N . ALA A 1 265 ? -12.680 -10.756 17.135 1.00 83.38 265 ALA A N 1
ATOM 2099 C CA . ALA A 1 265 ? -11.517 -11.643 17.169 1.00 83.38 265 ALA A CA 1
ATOM 2100 C C . ALA A 1 265 ? -11.564 -12.567 15.944 1.00 83.38 265 ALA A C 1
ATOM 2102 O O . ALA A 1 265 ? -11.992 -13.716 16.029 1.00 83.38 265 ALA A O 1
ATOM 2103 N N . GLY A 1 266 ? -11.228 -12.004 14.782 1.00 78.38 266 GLY A N 1
ATOM 2104 C CA . GLY A 1 266 ? -11.213 -12.719 13.507 1.00 78.38 266 GLY A CA 1
ATOM 2105 C C . GLY A 1 266 ? -9.945 -13.545 13.288 1.00 78.38 266 GLY A C 1
ATOM 2106 O O . GLY A 1 266 ? -9.227 -13.891 14.227 1.00 78.38 266 GLY A O 1
ATOM 2107 N N . ASP A 1 267 ? -9.664 -13.803 12.012 1.00 77.19 267 ASP A N 1
ATOM 2108 C CA . ASP A 1 267 ? -8.535 -14.612 11.541 1.00 77.19 267 ASP A CA 1
ATOM 2109 C C . ASP A 1 267 ? -7.189 -14.151 12.119 1.00 77.19 267 ASP A C 1
ATOM 2111 O O . ASP A 1 267 ? -6.397 -14.961 12.590 1.00 77.19 267 ASP A O 1
ATOM 2115 N N . HIS A 1 268 ? -6.989 -12.837 12.222 1.00 84.94 268 HIS A N 1
ATOM 2116 C CA . HIS A 1 268 ? -5.766 -12.261 12.768 1.00 84.94 268 HIS A CA 1
ATOM 2117 C C . HIS A 1 268 ? -5.465 -12.664 14.220 1.00 84.94 268 HIS A C 1
ATOM 2119 O O . HIS A 1 268 ? -4.323 -12.948 14.572 1.00 84.94 268 HIS A O 1
ATOM 2125 N N . ILE A 1 269 ? -6.477 -12.725 15.093 1.00 89.19 269 ILE A N 1
ATOM 2126 C CA . ILE A 1 269 ? -6.248 -13.171 16.476 1.00 89.19 269 ILE A CA 1
ATOM 2127 C C . ILE A 1 269 ? -5.942 -14.671 16.502 1.00 89.19 269 ILE A C 1
ATOM 2129 O O . ILE A 1 269 ? -5.043 -15.103 17.223 1.00 89.19 269 ILE A O 1
ATOM 2133 N N . LYS A 1 270 ? -6.663 -15.467 15.706 1.00 87.19 270 LYS A N 1
ATOM 2134 C CA . LYS A 1 270 ? -6.502 -16.925 15.671 1.00 87.19 270 LYS A CA 1
ATOM 2135 C C . LYS A 1 270 ? -5.152 -17.351 15.086 1.00 87.19 270 LYS A C 1
ATOM 2137 O O . LYS A 1 270 ? -4.510 -18.228 15.656 1.00 87.19 270 LYS A O 1
ATOM 2142 N N . ASN A 1 271 ? -4.714 -16.712 14.004 1.00 85.62 271 ASN A N 1
ATOM 2143 C CA . ASN A 1 271 ? -3.537 -17.122 13.240 1.00 85.62 271 ASN A CA 1
ATOM 2144 C C . ASN A 1 271 ? -2.315 -16.265 13.571 1.00 85.62 271 ASN A C 1
ATOM 2146 O O . ASN A 1 271 ? -1.302 -16.798 14.019 1.00 85.62 271 ASN A O 1
ATOM 2150 N N . ASP A 1 272 ? -2.409 -14.944 13.426 1.00 88.75 272 ASP A N 1
ATOM 2151 C CA . ASP A 1 272 ? -1.232 -14.077 13.561 1.00 88.75 272 ASP A CA 1
ATOM 2152 C C . ASP A 1 272 ? -0.815 -13.893 15.018 1.00 88.75 272 ASP A C 1
ATOM 2154 O O . ASP A 1 272 ? 0.371 -13.771 15.308 1.00 88.75 272 ASP A O 1
ATOM 2158 N N . VAL A 1 273 ? -1.764 -13.907 15.959 1.00 92.62 273 VAL A N 1
ATOM 2159 C CA . VAL A 1 273 ? -1.449 -13.772 17.390 1.00 92.62 273 VAL A CA 1
ATOM 2160 C C . VAL A 1 273 ? -1.251 -15.134 18.056 1.00 92.62 273 VAL A C 1
ATOM 2162 O O . VAL A 1 273 ? -0.240 -15.339 18.727 1.00 92.62 273 VAL A O 1
ATOM 2165 N N . LEU A 1 274 ? -2.191 -16.066 17.871 1.00 91.75 274 LEU A N 1
ATOM 2166 C CA . LEU A 1 274 ? -2.253 -17.334 18.616 1.00 91.75 274 LEU A CA 1
ATOM 2167 C C . LEU A 1 274 ? -1.896 -18.582 17.794 1.00 91.75 274 LEU A C 1
ATOM 2169 O O . LEU A 1 274 ? -1.932 -19.687 18.336 1.00 91.75 274 LEU A O 1
ATOM 2173 N N . GLY A 1 275 ? -1.571 -18.430 16.509 1.00 89.06 275 GLY A N 1
ATOM 2174 C CA . GLY A 1 275 ? -1.341 -19.555 15.606 1.00 89.06 275 GLY A CA 1
ATOM 2175 C C . GLY A 1 275 ? -0.161 -20.439 16.011 1.00 89.06 275 GLY A C 1
ATOM 2176 O O . GLY A 1 275 ? 0.703 -20.050 16.795 1.00 89.06 275 GLY A O 1
ATOM 2177 N N . GLN A 1 276 ? -0.110 -21.645 15.447 1.00 82.38 276 GLN A N 1
ATOM 2178 C CA . GLN A 1 276 ? 0.955 -22.621 15.718 1.00 82.38 276 GLN A CA 1
ATOM 2179 C C . GLN A 1 276 ? 2.249 -22.342 14.938 1.00 82.38 276 GLN A C 1
ATOM 2181 O O . GLN A 1 276 ? 3.304 -22.852 15.303 1.00 82.38 276 GLN A O 1
ATOM 2186 N N . GLU A 1 277 ? 2.184 -21.529 13.880 1.00 76.69 277 GLU A N 1
ATOM 2187 C CA . GLU A 1 277 ? 3.320 -21.171 13.028 1.00 76.69 277 GLU A CA 1
ATOM 2188 C C . GLU A 1 277 ? 3.291 -19.675 12.705 1.00 76.69 277 GLU A C 1
ATOM 2190 O O . GLU A 1 277 ? 2.223 -19.122 12.457 1.00 76.69 277 GLU A O 1
ATOM 2195 N N . ASN A 1 278 ? 4.463 -19.029 12.678 1.00 82.56 278 ASN A N 1
ATOM 2196 C CA . ASN A 1 278 ? 4.647 -17.615 12.311 1.00 82.56 278 ASN A CA 1
ATOM 2197 C C . ASN A 1 278 ? 3.735 -16.619 13.059 1.00 82.56 278 ASN A C 1
ATOM 2199 O O . ASN A 1 278 ? 3.475 -15.525 12.565 1.00 82.56 278 ASN A O 1
ATOM 2203 N N . SER A 1 279 ? 3.280 -16.985 14.258 1.00 92.12 279 SER A N 1
ATOM 2204 C CA . SER A 1 279 ? 2.423 -16.162 15.107 1.00 92.12 279 SER A CA 1
ATOM 2205 C C . SER A 1 279 ? 3.220 -15.414 16.171 1.00 92.12 279 SER A C 1
ATOM 2207 O O . SER A 1 279 ? 4.349 -15.788 16.505 1.00 92.12 279 SER A O 1
ATOM 2209 N N . TRP A 1 280 ? 2.611 -14.412 16.800 1.00 95.06 280 TRP A N 1
ATOM 2210 C CA . TRP A 1 280 ? 3.199 -13.711 17.939 1.00 95.06 280 TRP A CA 1
ATOM 2211 C C . TRP A 1 280 ? 3.489 -14.661 19.092 1.00 95.06 280 TRP A C 1
ATOM 2213 O O . TRP A 1 280 ? 4.542 -14.549 19.711 1.00 95.06 280 TRP A O 1
ATOM 2223 N N . LEU A 1 281 ? 2.600 -15.620 19.355 1.00 92.62 281 LEU A N 1
ATOM 2224 C CA . LEU A 1 281 ? 2.807 -16.638 20.375 1.00 92.62 281 LEU A CA 1
ATOM 2225 C C . LEU A 1 281 ? 4.072 -17.458 20.100 1.00 92.62 281 LEU A C 1
ATOM 2227 O O . LEU A 1 281 ? 4.904 -17.609 20.995 1.00 92.62 281 LEU A O 1
ATOM 2231 N N . THR A 1 282 ? 4.253 -17.946 18.871 1.00 90.56 282 THR A N 1
ATOM 2232 C CA . THR A 1 282 ? 5.477 -18.679 18.501 1.00 90.56 282 THR A CA 1
ATOM 2233 C C . THR A 1 282 ? 6.711 -17.786 18.564 1.00 90.56 282 THR A C 1
ATOM 2235 O O . THR A 1 282 ? 7.767 -18.222 19.012 1.00 90.56 282 THR A O 1
ATOM 2238 N N . TYR A 1 283 ? 6.562 -16.514 18.193 1.00 91.50 283 TYR A N 1
ATOM 2239 C CA . TYR A 1 283 ? 7.636 -15.534 18.178 1.00 91.50 283 TYR A CA 1
ATOM 2240 C C . TYR A 1 283 ? 8.162 -15.184 19.578 1.00 91.50 283 TYR A C 1
ATOM 2242 O O . TYR A 1 283 ? 9.373 -15.069 19.775 1.00 91.50 283 TYR A O 1
ATOM 2250 N N . ILE A 1 284 ? 7.268 -15.013 20.558 1.00 92.44 284 ILE A N 1
ATOM 2251 C CA . ILE A 1 284 ? 7.644 -14.658 21.936 1.00 92.44 284 ILE A CA 1
ATOM 2252 C C . ILE A 1 284 ? 7.993 -15.874 22.799 1.00 92.44 284 ILE A C 1
ATOM 2254 O O . ILE A 1 284 ? 8.549 -15.697 23.883 1.00 92.44 284 ILE A O 1
ATOM 2258 N N . SER A 1 285 ? 7.657 -17.087 22.353 1.00 89.56 285 SER A N 1
ATOM 2259 C CA . SER A 1 285 ? 7.905 -18.305 23.123 1.00 89.56 285 SER A CA 1
ATOM 2260 C C . SER A 1 285 ? 9.410 -18.554 23.301 1.00 89.56 285 SER A C 1
ATOM 2262 O O . SER A 1 285 ? 10.169 -18.468 22.331 1.00 89.56 285 SER A O 1
ATOM 2264 N N . PRO A 1 286 ? 9.875 -18.859 24.527 1.00 83.50 286 PRO A N 1
ATOM 2265 C CA . PRO A 1 286 ? 11.276 -19.182 24.768 1.00 83.50 286 PRO A CA 1
ATOM 2266 C C . PRO A 1 286 ? 11.682 -20.491 24.059 1.00 83.50 286 PRO A C 1
ATOM 2268 O O . PRO A 1 286 ? 10.850 -21.385 23.886 1.00 83.50 286 PRO A O 1
ATOM 2271 N N . PRO A 1 287 ? 12.956 -20.634 23.645 1.00 76.38 287 PRO A N 1
ATOM 2272 C CA . PRO A 1 287 ? 13.435 -21.839 22.973 1.00 76.38 287 PRO A CA 1
ATOM 2273 C C . PRO A 1 287 ? 13.401 -23.064 23.901 1.00 76.38 287 PRO A C 1
ATOM 2275 O O . PRO A 1 287 ? 13.602 -22.958 25.114 1.00 76.38 287 PRO A O 1
ATOM 2278 N N . LEU A 1 288 ? 13.185 -24.248 23.320 1.00 70.19 288 LEU A N 1
ATOM 2279 C CA . LEU A 1 288 ? 13.267 -25.522 24.043 1.00 70.19 288 LEU A CA 1
ATOM 2280 C C . LEU A 1 288 ? 14.648 -25.676 24.715 1.00 70.19 288 LEU A C 1
ATOM 2282 O O . LEU A 1 288 ? 15.652 -25.286 24.111 1.00 70.19 288 LEU A O 1
ATOM 2286 N N . PRO A 1 289 ? 14.728 -26.241 25.938 1.00 64.25 289 PRO A N 1
ATOM 2287 C CA . PRO A 1 289 ? 13.726 -27.072 26.626 1.00 64.25 289 PRO A CA 1
ATOM 2288 C C . PRO A 1 289 ? 12.765 -26.326 27.586 1.00 64.25 289 PRO A C 1
ATOM 2290 O O . PRO A 1 289 ? 12.254 -26.940 28.522 1.00 64.25 289 PRO A O 1
ATOM 2293 N N . ALA A 1 290 ? 12.511 -25.024 27.402 1.00 70.44 290 ALA A N 1
ATOM 2294 C CA . ALA A 1 290 ? 11.576 -24.276 28.253 1.00 70.44 290 ALA A CA 1
ATOM 2295 C C . ALA A 1 290 ? 10.137 -24.843 28.219 1.00 70.44 290 ALA A C 1
ATOM 2297 O O . ALA A 1 290 ? 9.685 -25.360 27.195 1.00 70.44 290 ALA A O 1
ATOM 2298 N N . GLN A 1 291 ? 9.404 -24.739 29.338 1.00 76.38 291 GLN A N 1
ATOM 2299 C CA . GLN A 1 291 ? 7.994 -25.144 29.375 1.00 76.38 291 GLN A CA 1
ATOM 2300 C C . GLN A 1 291 ? 7.125 -24.204 28.515 1.00 76.38 291 GLN A C 1
ATOM 2302 O O . GLN A 1 291 ? 7.445 -23.018 28.393 1.00 76.38 291 GLN A O 1
ATOM 2307 N N . PRO A 1 292 ? 5.998 -24.693 27.962 1.00 83.12 292 PRO A N 1
ATOM 2308 C CA . PRO A 1 292 ? 5.058 -23.856 27.223 1.00 83.12 292 PRO A CA 1
ATOM 2309 C C . PRO A 1 292 ? 4.483 -22.721 28.080 1.00 83.12 292 PRO A C 1
ATOM 2311 O O . PRO A 1 292 ? 4.175 -22.906 29.261 1.00 83.12 292 PRO A O 1
ATOM 2314 N N . LEU A 1 293 ? 4.279 -21.556 27.461 1.00 88.62 293 LEU A N 1
ATOM 2315 C CA . LEU A 1 293 ? 3.644 -20.405 28.104 1.00 88.62 293 LEU A CA 1
ATOM 2316 C C . LEU A 1 293 ? 2.187 -20.719 28.477 1.00 88.62 293 LEU A C 1
ATOM 2318 O O . LEU A 1 293 ? 1.441 -21.295 27.683 1.00 88.62 293 LEU A O 1
ATOM 2322 N N . ARG A 1 294 ? 1.739 -20.275 29.657 1.00 91.62 294 ARG A N 1
ATOM 2323 C CA . ARG A 1 294 ? 0.303 -20.237 29.986 1.00 91.62 294 ARG A CA 1
ATOM 2324 C C . ARG A 1 294 ? -0.343 -19.040 29.294 1.00 91.62 294 ARG A C 1
ATOM 2326 O O . ARG A 1 294 ? 0.070 -17.905 29.525 1.00 91.62 294 ARG A O 1
ATOM 2333 N N . ILE A 1 295 ? -1.368 -19.283 28.484 1.00 93.69 295 ILE A N 1
ATOM 2334 C CA . ILE A 1 295 ? -1.985 -18.255 27.640 1.00 93.69 295 ILE A CA 1
ATOM 2335 C C . ILE A 1 295 ? -3.386 -17.930 28.152 1.00 93.69 295 ILE A C 1
ATOM 2337 O O . ILE A 1 295 ? -4.171 -18.820 28.471 1.00 93.69 295 ILE A O 1
ATOM 2341 N N . SER A 1 296 ? -3.710 -16.642 28.199 1.00 94.88 296 SER A N 1
ATOM 2342 C CA . SER A 1 296 ? -5.063 -16.135 28.427 1.00 94.88 296 SER A CA 1
ATOM 2343 C C . SER A 1 296 ? -5.391 -15.089 27.369 1.00 94.88 296 SER A C 1
ATOM 2345 O O . SER A 1 296 ? -4.521 -14.312 26.988 1.00 94.88 296 SER A O 1
ATOM 2347 N N . VAL A 1 297 ? -6.646 -14.984 26.940 1.00 94.62 297 VAL A N 1
ATOM 2348 C CA . VAL A 1 297 ? -7.073 -14.001 25.929 1.00 94.62 297 VAL A CA 1
ATOM 2349 C C . VAL A 1 297 ? -8.352 -13.318 26.402 1.00 94.62 297 VAL A C 1
ATOM 2351 O O . VAL A 1 297 ? -9.260 -14.001 26.876 1.00 94.62 297 VAL A O 1
ATOM 2354 N N . SER A 1 298 ? -8.409 -11.988 26.333 1.00 94.81 298 SER A N 1
ATOM 2355 C CA . SER A 1 298 ? -9.637 -11.235 26.622 1.00 94.81 298 SER A CA 1
ATOM 2356 C C . SER A 1 298 ? -10.639 -11.399 25.488 1.00 94.81 298 SER A C 1
ATOM 2358 O O . SER A 1 298 ? -10.286 -11.738 24.357 1.00 94.81 298 SER A O 1
ATOM 2360 N N . GLN A 1 299 ? -11.909 -11.130 25.777 1.00 92.81 299 GLN A N 1
ATOM 2361 C CA . GLN A 1 299 ? -12.921 -11.069 24.727 1.00 92.81 299 GLN A CA 1
ATOM 2362 C C . GLN A 1 299 ? -12.616 -9.922 23.744 1.00 92.81 299 GLN A C 1
ATOM 2364 O O . GLN A 1 299 ? -12.011 -8.922 24.138 1.00 92.81 299 GLN A O 1
ATOM 2369 N N . PRO A 1 300 ? -13.026 -10.034 22.465 1.00 93.38 300 PRO A N 1
ATOM 2370 C CA . PRO A 1 300 ? -12.923 -8.921 21.530 1.00 93.38 300 PRO A CA 1
ATOM 2371 C C . PRO A 1 300 ? -13.769 -7.731 21.983 1.00 93.38 300 PRO A C 1
ATOM 2373 O O . PRO A 1 300 ? -14.782 -7.889 22.670 1.00 93.38 300 PRO A O 1
ATOM 2376 N N . LEU A 1 301 ? -13.390 -6.536 21.531 1.00 95.88 301 LEU A N 1
ATOM 2377 C CA . LEU A 1 301 ? -13.982 -5.283 21.996 1.00 95.88 301 LEU A CA 1
ATOM 2378 C C . LEU A 1 301 ? -15.498 -5.205 21.778 1.00 95.88 301 LEU A C 1
ATOM 2380 O O . LEU A 1 301 ? -16.199 -4.629 22.603 1.00 95.88 301 LEU A O 1
ATOM 2384 N N . GLY A 1 302 ? -16.022 -5.816 20.710 1.00 94.81 302 GLY A N 1
ATOM 2385 C CA . GLY A 1 302 ? -17.455 -5.814 20.412 1.00 94.81 302 GLY A CA 1
ATOM 2386 C C . GLY A 1 302 ? -18.325 -6.638 21.372 1.00 94.81 302 GLY A C 1
ATOM 2387 O O . GLY A 1 302 ? -19.547 -6.563 21.279 1.00 94.81 302 GLY A O 1
ATOM 2388 N N . LEU A 1 303 ? -17.730 -7.416 22.285 1.00 94.62 303 LEU A N 1
ATOM 2389 C CA . LEU A 1 303 ? -18.446 -8.102 23.373 1.00 94.62 303 LEU A CA 1
ATOM 2390 C C . LEU A 1 303 ? -18.331 -7.372 24.718 1.00 94.62 303 LEU A C 1
ATOM 2392 O O . LEU A 1 303 ? -19.004 -7.736 25.680 1.00 94.62 303 LEU A O 1
ATOM 2396 N N . ASN A 1 304 ? -17.494 -6.336 24.807 1.00 95.00 304 ASN A N 1
ATOM 2397 C CA . ASN A 1 304 ? -17.318 -5.576 26.034 1.00 95.00 304 ASN A CA 1
ATOM 2398 C C . ASN A 1 304 ? -18.386 -4.475 26.129 1.00 95.00 304 ASN A C 1
ATOM 2400 O O . ASN A 1 304 ? -18.343 -3.489 25.395 1.00 95.00 304 ASN A O 1
ATOM 2404 N N . HIS A 1 305 ? -19.314 -4.620 27.078 1.00 94.50 305 HIS A N 1
ATOM 2405 C CA . HIS A 1 305 ? -20.372 -3.644 27.375 1.00 94.50 305 HIS A CA 1
ATOM 2406 C C . HIS A 1 305 ? -19.847 -2.203 27.439 1.00 94.50 305 HIS A C 1
ATOM 2408 O O . HIS A 1 305 ? -20.446 -1.305 26.858 1.00 94.50 305 HIS A O 1
ATOM 2414 N N . TYR A 1 306 ? -18.747 -1.948 28.157 1.00 96.00 306 TYR A N 1
ATOM 2415 C CA . TYR A 1 306 ? -18.257 -0.582 28.370 1.00 96.00 306 TYR A CA 1
ATOM 2416 C C . TYR A 1 306 ? -17.702 0.033 27.084 1.00 96.00 306 TYR A C 1
ATOM 2418 O O . TYR A 1 306 ? -17.721 1.252 26.925 1.00 96.00 306 TYR A O 1
ATOM 2426 N N . ILE A 1 307 ? -17.215 -0.802 26.164 1.00 97.56 307 ILE A N 1
ATOM 2427 C CA . ILE A 1 307 ? -16.819 -0.367 24.825 1.00 97.56 307 ILE A CA 1
ATOM 2428 C C . ILE A 1 307 ? -18.053 -0.054 23.976 1.00 97.56 307 ILE A C 1
ATOM 2430 O O . ILE A 1 307 ? -18.078 0.980 23.310 1.00 97.56 307 ILE A O 1
ATOM 2434 N N . LEU A 1 308 ? -19.088 -0.900 24.025 1.00 97.00 308 LEU A N 1
ATOM 2435 C CA . LEU A 1 308 ? -20.338 -0.644 23.303 1.00 97.00 308 LEU A CA 1
ATOM 2436 C C . LEU A 1 308 ? -20.999 0.660 23.751 1.00 97.00 308 LEU A C 1
ATOM 2438 O O . LEU A 1 308 ? -21.412 1.441 22.901 1.00 97.00 308 LEU A O 1
ATOM 2442 N N . ASP A 1 309 ? -20.994 0.958 25.050 1.00 96.12 309 ASP A N 1
ATOM 2443 C CA . ASP A 1 309 ? -21.498 2.233 25.570 1.00 96.12 309 ASP A CA 1
ATOM 2444 C C . ASP A 1 309 ? -20.771 3.452 24.984 1.00 96.12 309 ASP A C 1
ATOM 2446 O O . ASP A 1 309 ? -21.387 4.503 24.814 1.00 96.12 309 ASP A O 1
ATOM 2450 N N . ARG A 1 310 ? -19.475 3.342 24.646 1.00 97.00 310 ARG A N 1
ATOM 2451 C CA . ARG A 1 310 ? -18.747 4.439 23.982 1.00 97.00 310 ARG A CA 1
ATOM 2452 C C . ARG A 1 310 ? -19.213 4.633 22.545 1.00 97.00 310 ARG A C 1
ATOM 2454 O O . ARG A 1 310 ? -19.476 5.770 22.169 1.00 97.00 310 ARG A O 1
ATOM 2461 N N . TYR A 1 311 ? -19.393 3.553 21.785 1.00 98.06 311 TYR A N 1
ATOM 2462 C CA . TYR A 1 311 ? -20.002 3.649 20.455 1.00 98.06 311 TYR A CA 1
ATOM 2463 C C . TYR A 1 311 ? -21.419 4.228 20.520 1.00 98.06 311 TYR A C 1
ATOM 2465 O O . TYR A 1 311 ? -21.790 5.049 19.689 1.00 98.06 311 TYR A O 1
ATOM 2473 N N . PHE A 1 312 ? -22.210 3.836 21.519 1.00 96.94 312 PHE A N 1
ATOM 2474 C CA . PHE A 1 312 ? -23.573 4.338 21.685 1.00 96.94 312 PHE A CA 1
ATOM 2475 C C . PHE A 1 312 ? -23.593 5.810 22.091 1.00 96.94 312 PHE A C 1
ATOM 2477 O O . PHE A 1 312 ? -24.431 6.554 21.604 1.00 96.94 312 PHE A O 1
ATOM 2484 N N . LEU A 1 313 ? -22.630 6.268 22.893 1.00 97.00 313 LEU A N 1
ATOM 2485 C CA . LEU A 1 313 ? -22.466 7.690 23.191 1.00 97.00 313 LEU A CA 1
ATOM 2486 C C . LEU A 1 313 ? -22.156 8.512 21.929 1.00 97.00 313 LEU A C 1
ATOM 2488 O O . LEU A 1 313 ? -22.680 9.612 21.771 1.00 97.00 313 LEU A O 1
ATOM 2492 N N . HIS A 1 314 ? -21.306 8.004 21.031 1.00 97.88 314 HIS A N 1
ATOM 2493 C CA . HIS A 1 314 ? -21.030 8.667 19.750 1.00 97.88 314 HIS A CA 1
ATOM 2494 C C . HIS A 1 314 ? -22.270 8.716 18.854 1.00 97.88 314 HIS A C 1
ATOM 2496 O O . HIS A 1 314 ? -22.530 9.742 18.226 1.00 97.88 314 HIS A O 1
ATOM 2502 N N . LEU A 1 315 ? -23.070 7.651 18.856 1.00 98.00 315 LEU A N 1
ATOM 2503 C CA . LEU A 1 315 ? -24.336 7.610 18.136 1.00 98.00 315 LEU A CA 1
ATOM 2504 C C . LEU A 1 315 ? -25.375 8.563 18.738 1.00 98.00 315 LEU A C 1
ATOM 2506 O O . LEU A 1 315 ? -26.060 9.247 17.987 1.00 98.00 315 LEU A O 1
ATOM 2510 N N . ASP A 1 316 ? -25.478 8.644 20.065 1.00 97.31 316 ASP A N 1
ATOM 2511 C CA . ASP A 1 316 ? -26.385 9.569 20.752 1.00 97.31 316 ASP A CA 1
ATOM 2512 C C . ASP A 1 316 ? -26.066 11.017 20.357 1.00 97.31 316 ASP A C 1
ATOM 2514 O O . ASP A 1 316 ? -26.961 11.747 19.938 1.00 97.31 316 ASP A O 1
ATOM 2518 N N . ARG A 1 317 ? -24.779 11.397 20.367 1.00 96.81 317 ARG A N 1
ATOM 2519 C CA . ARG A 1 317 ? -24.320 12.717 19.895 1.00 96.81 317 ARG A CA 1
ATOM 2520 C C . ARG A 1 317 ? -24.710 12.968 18.434 1.00 96.81 317 ARG A C 1
ATOM 2522 O O . ARG A 1 317 ? -25.204 14.041 18.103 1.00 96.81 317 ARG A O 1
ATOM 2529 N N . ALA A 1 318 ? -24.547 11.976 17.560 1.00 96.19 318 ALA A N 1
ATOM 2530 C CA . ALA A 1 318 ? -24.951 12.101 16.162 1.00 96.19 318 ALA A CA 1
ATOM 2531 C C . ALA A 1 318 ? -26.483 12.252 16.017 1.00 96.19 318 ALA A C 1
ATOM 2533 O O . ALA A 1 318 ? -26.968 13.087 15.254 1.00 96.19 318 ALA A O 1
ATOM 2534 N N . LEU A 1 319 ? -27.276 11.488 16.772 1.00 95.88 319 LEU A N 1
ATOM 2535 C CA . LEU A 1 319 ? -28.737 11.606 16.779 1.00 95.88 319 LEU A CA 1
ATOM 2536 C C . LEU A 1 319 ? -29.205 12.973 17.307 1.00 95.88 319 LEU A C 1
ATOM 2538 O O . LEU A 1 319 ? -30.157 13.533 16.762 1.00 95.88 319 LEU A O 1
ATOM 2542 N N . GLU A 1 320 ? -28.522 13.538 18.305 1.00 95.06 320 GLU A N 1
ATOM 2543 C CA . GLU A 1 320 ? -28.752 14.908 18.784 1.00 95.06 320 GLU A CA 1
ATOM 2544 C C . GLU A 1 320 ? -28.483 15.947 17.684 1.00 95.06 320 GLU A C 1
ATOM 2546 O O . GLU A 1 320 ? -29.275 16.875 17.506 1.00 95.06 320 GLU A O 1
ATOM 2551 N N . GLU A 1 321 ? -27.426 15.772 16.882 1.00 93.12 321 GLU A N 1
ATOM 2552 C CA . GLU A 1 321 ? -27.160 16.627 15.719 1.00 93.12 321 GLU A CA 1
ATOM 2553 C C . GLU A 1 321 ? -28.296 16.562 14.685 1.00 93.12 321 GLU A C 1
ATOM 2555 O O . GLU A 1 321 ? -28.753 17.606 14.202 1.00 93.12 321 GLU A O 1
ATOM 2560 N N . LEU A 1 322 ? -28.806 15.363 14.372 1.00 92.81 322 LEU A N 1
ATOM 2561 C CA . LEU A 1 322 ? -29.973 15.214 13.490 1.00 92.81 322 LEU A CA 1
ATOM 2562 C C . LEU A 1 322 ? -31.210 15.904 14.060 1.00 92.81 322 LEU A C 1
ATOM 2564 O O . LEU A 1 322 ? -31.913 16.594 13.318 1.00 92.81 322 LEU A O 1
ATOM 2568 N N . ALA A 1 323 ? -31.468 15.749 15.361 1.00 91.62 323 ALA A N 1
ATOM 2569 C CA . ALA A 1 323 ? -32.584 16.400 16.041 1.00 91.62 323 ALA A CA 1
ATOM 2570 C C . ALA A 1 323 ? -32.459 17.935 16.007 1.00 91.62 323 ALA A C 1
ATOM 2572 O O . ALA A 1 323 ? -33.462 18.634 15.866 1.00 91.62 323 ALA A O 1
ATOM 2573 N N . ALA A 1 324 ? -31.231 18.460 16.042 1.00 91.19 324 ALA A N 1
ATOM 2574 C CA . ALA A 1 324 ? -30.923 19.877 15.853 1.00 91.19 324 ALA A CA 1
ATOM 2575 C C . ALA A 1 324 ? -30.981 20.341 14.379 1.00 91.19 324 ALA A C 1
ATOM 2577 O O . ALA A 1 324 ? -30.719 21.508 14.084 1.00 91.19 324 ALA A O 1
ATOM 2578 N N . GLY A 1 325 ? -31.325 19.455 13.438 1.00 90.06 325 GLY A N 1
ATOM 2579 C CA . GLY A 1 325 ? -31.487 19.768 12.017 1.00 90.06 325 GLY A CA 1
ATOM 2580 C C . GLY A 1 325 ? -30.196 19.770 11.189 1.00 90.06 325 GLY A C 1
ATOM 2581 O O . GLY A 1 325 ? -30.247 20.185 10.024 1.00 90.06 325 GLY A O 1
ATOM 2582 N N . ARG A 1 326 ? -29.076 19.296 11.756 1.00 91.69 326 ARG A N 1
ATOM 2583 C CA . ARG A 1 326 ? -27.764 19.158 11.093 1.00 91.69 326 ARG A CA 1
ATOM 2584 C C . ARG A 1 326 ? -27.734 17.991 10.097 1.00 91.69 326 ARG A C 1
ATOM 2586 O O . ARG A 1 326 ? -28.713 17.268 9.904 1.00 91.69 326 ARG A O 1
ATOM 2593 N N . GLY A 1 327 ? -26.583 17.801 9.457 1.00 88.81 327 GLY A N 1
ATOM 2594 C CA . GLY A 1 327 ? -26.304 16.668 8.573 1.00 88.81 327 GLY A CA 1
ATOM 2595 C C . GLY A 1 327 ? -26.675 16.941 7.119 1.00 88.81 327 GLY A C 1
ATOM 2596 O O . GLY A 1 327 ? -26.899 16.009 6.343 1.00 88.81 327 GLY A O 1
ATOM 2597 N N . THR A 1 328 ? -26.777 18.213 6.734 1.00 91.50 328 THR A N 1
ATOM 2598 C CA . THR A 1 328 ? -27.023 18.618 5.343 1.00 91.50 328 THR A CA 1
ATOM 2599 C C . THR A 1 328 ? -25.834 18.272 4.439 1.00 91.50 328 THR A C 1
ATOM 2601 O O . THR A 1 328 ? -24.712 18.087 4.906 1.00 91.50 328 THR A O 1
ATOM 2604 N N . LEU A 1 329 ? -26.053 18.192 3.121 1.00 88.00 329 LEU A N 1
ATOM 2605 C CA . LEU A 1 329 ? -24.965 17.938 2.165 1.00 88.00 329 LEU A CA 1
ATOM 2606 C C . LEU A 1 329 ? -23.838 18.980 2.271 1.00 88.00 329 LEU A C 1
ATOM 2608 O O . LEU A 1 329 ? -22.665 18.624 2.165 1.00 88.00 329 LEU A O 1
ATOM 2612 N N . GLU A 1 330 ? -24.192 20.244 2.499 1.00 87.31 330 GLU A N 1
ATOM 2613 C CA . GLU A 1 330 ? -23.234 21.339 2.651 1.00 87.31 330 GLU A CA 1
ATOM 2614 C C . GLU A 1 330 ? -22.344 21.135 3.883 1.00 87.31 330 GLU A C 1
ATOM 2616 O O . GLU A 1 330 ? -21.121 21.109 3.756 1.00 87.31 330 GLU A O 1
ATOM 2621 N N . GLU A 1 331 ? -22.939 20.868 5.049 1.00 87.00 331 GLU A N 1
ATOM 2622 C CA . GLU A 1 331 ? -22.196 20.599 6.289 1.00 87.00 331 GLU A CA 1
ATOM 2623 C C . GLU A 1 331 ? -21.288 19.371 6.159 1.00 87.00 331 GLU A C 1
ATOM 2625 O O . GLU A 1 331 ? -20.125 19.416 6.556 1.00 87.00 331 GLU A O 1
ATOM 2630 N N . ARG A 1 332 ? -21.768 18.291 5.527 1.00 89.25 332 ARG A N 1
ATOM 2631 C CA . ARG A 1 332 ? -20.945 17.096 5.266 1.00 89.25 332 ARG A CA 1
ATOM 2632 C C . ARG A 1 332 ? -19.752 17.403 4.369 1.00 89.25 332 ARG A C 1
ATOM 2634 O O . ARG A 1 332 ? -18.663 16.888 4.601 1.00 89.25 332 ARG A O 1
ATOM 2641 N N . THR A 1 333 ? -19.949 18.247 3.358 1.00 85.00 333 THR A N 1
ATOM 2642 C CA . THR A 1 333 ? -18.877 18.658 2.443 1.00 85.00 333 THR A CA 1
ATOM 2643 C C . THR A 1 333 ? -17.830 19.498 3.176 1.00 85.00 333 THR A C 1
ATOM 2645 O O . THR A 1 333 ? -16.633 19.328 2.949 1.00 85.00 333 THR A O 1
ATOM 2648 N N . VAL A 1 334 ? -18.251 20.375 4.095 1.00 86.38 334 VAL A N 1
ATOM 2649 C CA . VAL A 1 334 ? -17.336 21.138 4.961 1.00 86.38 334 VAL A CA 1
ATOM 2650 C C . VAL A 1 334 ? -16.539 20.202 5.872 1.00 86.38 334 VAL A C 1
ATOM 2652 O O . VAL A 1 334 ? -15.313 20.291 5.889 1.00 86.38 334 VAL A O 1
ATOM 2655 N N . LEU A 1 335 ? -17.203 19.262 6.550 1.00 82.38 335 LEU A N 1
ATOM 2656 C CA . LEU A 1 335 ? -16.547 18.286 7.427 1.00 82.38 335 LEU A CA 1
ATOM 2657 C C . LEU A 1 335 ? -15.540 17.411 6.673 1.00 82.38 335 LEU A C 1
ATOM 2659 O O . LEU A 1 335 ? -14.418 17.233 7.140 1.00 82.38 335 LEU A O 1
ATOM 2663 N N . LEU A 1 336 ? -15.894 16.913 5.483 1.00 81.94 336 LEU A N 1
ATOM 2664 C CA . LEU A 1 336 ? -14.967 16.155 4.638 1.00 81.94 336 LEU A CA 1
ATOM 2665 C C . LEU A 1 336 ? -13.726 16.991 4.298 1.00 81.94 336 LEU A C 1
ATOM 2667 O O . LEU A 1 336 ? -12.603 16.519 4.456 1.00 81.94 336 LEU A O 1
ATOM 2671 N N . ASN A 1 337 ? -13.916 18.254 3.910 1.00 80.50 337 ASN A N 1
ATOM 2672 C CA . ASN A 1 337 ? -12.805 19.158 3.623 1.00 80.50 337 ASN A CA 1
ATOM 2673 C C . ASN A 1 337 ? -11.922 19.415 4.856 1.00 80.50 337 ASN A C 1
ATOM 2675 O O . ASN A 1 337 ? -10.707 19.541 4.718 1.00 80.50 337 ASN A O 1
ATOM 2679 N N . GLU A 1 338 ? -12.493 19.518 6.057 1.00 78.75 338 GLU A N 1
ATOM 2680 C CA . GLU A 1 338 ? -11.729 19.675 7.301 1.00 78.75 338 GLU A CA 1
ATOM 2681 C C . GLU A 1 338 ? -10.960 18.408 7.683 1.00 78.75 338 GLU A C 1
ATOM 2683 O O . GLU A 1 338 ? -9.790 18.495 8.073 1.00 78.75 338 GLU A O 1
ATOM 2688 N N . LEU A 1 339 ? -11.575 17.234 7.524 1.00 71.06 339 LEU A N 1
ATOM 2689 C CA . LEU A 1 339 ? -10.922 15.940 7.724 1.00 71.06 339 LEU A CA 1
ATOM 2690 C C . LEU A 1 339 ? -9.738 15.779 6.765 1.00 71.06 339 LEU A C 1
ATOM 2692 O O . LEU A 1 339 ? -8.642 15.418 7.200 1.00 71.06 339 LEU A O 1
ATOM 2696 N N . GLU A 1 340 ? -9.920 16.136 5.493 1.00 68.12 340 GLU A N 1
ATOM 2697 C CA . GLU A 1 340 ? -8.866 16.098 4.478 1.00 68.12 340 GLU A CA 1
ATOM 2698 C C . GLU A 1 340 ? -7.770 17.141 4.735 1.00 68.12 340 GLU A C 1
ATOM 2700 O O . GLU A 1 340 ? -6.587 16.816 4.658 1.00 68.12 340 GLU A O 1
ATOM 2705 N N . LYS A 1 341 ? -8.119 18.372 5.135 1.00 66.12 341 LYS A N 1
ATOM 2706 C CA . LYS A 1 341 ? -7.135 19.399 5.529 1.00 66.12 341 LYS A CA 1
ATOM 2707 C C . LYS A 1 341 ? -6.331 18.987 6.757 1.00 66.12 341 LYS A C 1
ATOM 2709 O O . LYS A 1 341 ? -5.133 19.242 6.815 1.00 66.12 341 LYS A O 1
ATOM 2714 N N . THR A 1 342 ? -6.964 18.360 7.745 1.00 59.31 342 THR A N 1
ATOM 2715 C CA . THR A 1 342 ? -6.286 17.881 8.960 1.00 59.31 342 THR A CA 1
ATOM 2716 C C . THR A 1 342 ? -5.348 16.720 8.639 1.00 59.31 342 THR A C 1
ATOM 2718 O O . THR A 1 342 ? -4.275 16.605 9.232 1.00 59.31 342 THR A O 1
ATOM 2721 N N . GLN A 1 343 ? -5.724 15.882 7.673 1.00 54.59 343 GLN A N 1
ATOM 2722 C CA . GLN A 1 343 ? -4.870 14.850 7.095 1.00 54.59 343 GLN A CA 1
ATOM 2723 C C . GLN A 1 343 ? -3.676 15.460 6.329 1.00 54.59 343 GLN A C 1
ATOM 2725 O O . GLN A 1 343 ? -2.536 15.070 6.579 1.00 54.59 343 GLN A O 1
ATOM 2730 N N . GLU A 1 344 ? -3.894 16.478 5.489 1.00 46.88 344 GLU A N 1
ATOM 2731 C CA . GLU A 1 344 ? -2.842 17.201 4.746 1.00 46.88 344 GLU A CA 1
ATOM 2732 C C . GLU A 1 344 ? -1.875 17.968 5.682 1.00 46.88 344 GLU A C 1
ATOM 2734 O O . GLU A 1 344 ? -0.655 17.828 5.573 1.00 46.88 344 GLU A O 1
ATOM 2739 N N . ALA A 1 345 ? -2.390 18.728 6.658 1.00 42.91 345 ALA A N 1
ATOM 2740 C CA . ALA A 1 345 ? -1.603 19.533 7.603 1.00 42.91 345 ALA A CA 1
ATOM 2741 C C . ALA A 1 345 ? -0.740 18.692 8.561 1.00 42.91 345 ALA A C 1
ATOM 2743 O O . ALA A 1 345 ? 0.262 19.177 9.085 1.00 42.91 345 ALA A O 1
ATOM 2744 N N . ARG A 1 346 ? -1.104 17.423 8.782 1.00 45.56 346 ARG A N 1
ATOM 2745 C CA . ARG A 1 346 ? -0.353 16.469 9.616 1.00 45.56 346 ARG A CA 1
ATOM 2746 C C . ARG A 1 346 ? 0.669 15.642 8.826 1.00 45.56 346 ARG A C 1
ATOM 2748 O O . ARG A 1 346 ? 1.184 14.658 9.346 1.00 45.56 346 ARG A O 1
ATOM 2755 N N . GLY A 1 347 ? 1.010 16.063 7.605 1.00 35.91 347 GLY A N 1
ATOM 2756 C CA . GLY A 1 347 ? 2.128 15.503 6.844 1.00 35.91 347 GLY A CA 1
ATOM 2757 C C . GLY A 1 347 ? 1.767 14.322 5.946 1.00 35.91 347 GLY A C 1
ATOM 2758 O O . GLY A 1 347 ? 2.662 13.588 5.525 1.00 35.91 347 GLY A O 1
ATOM 2759 N N . ILE A 1 348 ? 0.491 14.143 5.597 1.00 37.56 348 ILE A N 1
ATOM 2760 C CA . ILE A 1 348 ? 0.139 13.280 4.470 1.00 37.56 348 ILE A CA 1
ATOM 2761 C C . ILE A 1 348 ? 0.503 14.038 3.199 1.00 37.56 348 ILE A C 1
ATOM 2763 O O . ILE A 1 348 ? -0.215 14.945 2.797 1.00 37.56 348 ILE A O 1
ATOM 2767 N N . GLY A 1 349 ? 1.661 13.669 2.640 1.00 39.53 349 GLY A N 1
ATOM 2768 C CA . GLY A 1 349 ? 2.178 13.989 1.311 1.00 39.53 349 GLY A CA 1
ATOM 2769 C C . GLY A 1 349 ? 1.705 15.312 0.723 1.00 39.53 349 GLY A C 1
ATOM 2770 O O . GLY A 1 349 ? 0.574 15.403 0.258 1.00 39.53 349 GLY A O 1
ATOM 2771 N N . ALA A 1 350 ? 2.606 16.293 0.620 1.00 31.86 350 ALA A N 1
ATOM 2772 C CA . ALA A 1 350 ? 2.418 17.439 -0.262 1.00 31.86 350 ALA A CA 1
ATOM 2773 C C . ALA A 1 350 ? 2.246 16.948 -1.713 1.00 31.86 350 ALA A C 1
ATOM 2775 O O . ALA A 1 350 ? 3.182 16.936 -2.512 1.00 31.86 350 ALA A O 1
ATOM 2776 N N . SER A 1 351 ? 1.046 16.491 -2.064 1.00 42.59 351 SER A N 1
ATOM 2777 C CA . SER A 1 351 ? 0.657 16.303 -3.440 1.00 42.59 351 SER A CA 1
ATOM 2778 C C . SER A 1 351 ? 0.530 17.709 -3.983 1.00 42.59 351 SER A C 1
ATOM 2780 O O . SER A 1 351 ? -0.271 18.497 -3.474 1.00 42.59 351 SER A O 1
ATOM 2782 N N . SER A 1 352 ? 1.323 18.032 -4.999 1.00 51.78 352 SER A N 1
ATOM 2783 C CA . SER A 1 352 ? 1.090 19.229 -5.798 1.00 51.78 352 SER A CA 1
ATOM 2784 C C . SER A 1 352 ? -0.406 19.332 -6.151 1.00 51.78 352 SER A C 1
ATOM 2786 O O . SER A 1 352 ? -1.084 18.299 -6.216 1.00 51.78 352 SER A O 1
ATOM 2788 N N . PRO A 1 353 ? -0.948 20.531 -6.422 1.00 56.47 353 PRO A N 1
ATOM 2789 C CA . PRO A 1 353 ? -2.344 20.687 -6.853 1.00 56.47 353 PRO A CA 1
ATOM 2790 C C . PRO A 1 353 ? -2.744 19.701 -7.969 1.00 56.47 353 PRO A C 1
ATOM 2792 O O . PRO A 1 353 ? -3.861 19.191 -8.009 1.00 56.47 353 PRO A O 1
ATOM 2795 N N . TRP A 1 354 ? -1.774 19.347 -8.814 1.00 51.53 354 TRP A N 1
ATOM 2796 C CA . TRP A 1 354 ? -1.876 18.321 -9.845 1.00 51.53 354 TRP A CA 1
ATOM 2797 C C . TRP A 1 354 ? -2.041 16.882 -9.311 1.00 51.53 354 TRP A C 1
ATOM 2799 O O . TRP A 1 354 ? -2.858 16.115 -9.816 1.00 51.53 354 TRP A O 1
ATOM 2809 N N . GLY A 1 355 ? -1.303 16.504 -8.265 1.00 47.16 355 GLY A N 1
ATOM 2810 C CA . GLY A 1 355 ? -1.432 15.203 -7.603 1.00 47.16 355 GLY A CA 1
ATOM 2811 C C . GLY A 1 355 ? -2.749 15.026 -6.839 1.00 47.16 355 GLY A C 1
ATOM 2812 O O . GLY A 1 355 ? -3.259 13.907 -6.776 1.00 47.16 355 GLY A O 1
ATOM 2813 N N . LYS A 1 356 ? -3.326 16.113 -6.305 1.00 51.66 356 LYS A N 1
ATOM 2814 C CA . LYS A 1 356 ? -4.672 16.113 -5.703 1.00 51.66 356 LYS A CA 1
ATOM 2815 C C . LYS A 1 356 ? -5.745 15.864 -6.764 1.00 51.66 356 LYS A C 1
ATOM 2817 O O . LYS A 1 356 ? -6.410 14.837 -6.709 1.00 51.66 356 LYS A O 1
ATOM 2822 N N . PHE A 1 357 ? -5.765 16.683 -7.820 1.00 73.25 357 PHE A N 1
ATOM 2823 C CA . PHE A 1 357 ? -6.649 16.496 -8.978 1.00 73.25 357 PHE A CA 1
ATOM 2824 C C . PHE A 1 357 ? -6.620 15.059 -9.523 1.00 73.25 357 PHE A C 1
ATOM 2826 O O . PHE A 1 357 ? -7.659 14.463 -9.778 1.00 73.25 357 PHE A O 1
ATOM 2833 N N . LYS A 1 358 ? -5.431 14.462 -9.658 1.00 54.84 358 LYS A N 1
ATOM 2834 C CA . LYS A 1 358 ? -5.275 13.096 -10.174 1.00 54.84 358 LYS A CA 1
ATOM 2835 C C . LYS A 1 358 ? -5.816 12.007 -9.236 1.00 54.84 358 LYS A C 1
ATOM 2837 O O . LYS A 1 358 ? -6.176 10.933 -9.721 1.00 54.84 358 LYS A O 1
ATOM 2842 N N . ARG A 1 359 ? -5.831 12.232 -7.917 1.00 52.19 359 ARG A N 1
ATOM 2843 C CA . ARG A 1 359 ? -6.389 11.282 -6.935 1.00 52.19 359 ARG A CA 1
ATOM 2844 C C . ARG A 1 359 ? -7.910 11.270 -6.954 1.00 52.19 359 ARG A C 1
ATOM 2846 O O . ARG A 1 359 ? -8.476 10.188 -6.856 1.00 52.19 359 ARG A O 1
ATOM 2853 N N . ASP A 1 360 ? -8.515 12.432 -7.156 1.00 60.91 360 ASP A N 1
ATOM 2854 C CA . ASP A 1 360 ? -9.969 12.614 -7.098 1.00 60.91 360 ASP A CA 1
ATOM 2855 C C . ASP A 1 360 ? -10.679 12.097 -8.363 1.00 60.91 360 ASP A C 1
ATOM 2857 O O . ASP A 1 360 ? -11.902 11.978 -8.414 1.00 60.91 360 ASP A O 1
ATOM 2861 N N . LEU A 1 361 ? -9.915 11.758 -9.406 1.00 63.12 361 LEU A N 1
ATOM 2862 C CA . LEU A 1 361 ? -10.447 11.184 -10.635 1.00 63.12 361 LEU A CA 1
ATOM 2863 C C . LEU A 1 361 ? -10.818 9.700 -10.457 1.00 63.12 361 LEU A C 1
ATOM 2865 O O . LEU A 1 361 ? -9.984 8.908 -10.003 1.00 63.12 361 LEU A O 1
ATOM 2869 N N . PRO A 1 362 ? -12.006 9.273 -10.928 1.00 74.31 362 PRO A N 1
ATOM 2870 C CA . PRO A 1 362 ? -12.341 7.856 -11.010 1.00 74.31 362 PRO A CA 1
ATOM 2871 C C . PRO A 1 362 ? -11.332 7.078 -11.870 1.00 74.31 362 PRO A C 1
ATOM 2873 O O . PRO A 1 362 ? -10.641 7.640 -12.728 1.00 74.31 362 PRO A O 1
ATOM 2876 N N . PHE A 1 363 ? -11.242 5.762 -11.635 1.00 68.50 363 PHE A N 1
ATOM 2877 C CA . PHE A 1 363 ? -10.162 4.894 -12.129 1.00 68.50 363 PHE A CA 1
ATOM 2878 C C . PHE A 1 363 ? -9.784 5.152 -13.598 1.00 68.50 363 PHE A C 1
ATOM 2880 O O . PHE A 1 363 ? -8.621 5.415 -13.902 1.00 68.50 363 PHE A O 1
ATOM 2887 N N . TRP A 1 364 ? -10.760 5.159 -14.510 1.00 79.19 364 TRP A N 1
ATOM 2888 C CA . TRP A 1 364 ? -10.500 5.338 -15.940 1.00 79.19 364 TRP A CA 1
ATOM 2889 C C . TRP A 1 364 ? -10.023 6.748 -16.310 1.00 79.19 364 TRP A C 1
ATOM 2891 O O . TRP A 1 364 ? -9.125 6.877 -17.144 1.00 79.19 364 TRP A O 1
ATOM 2901 N N . GLN A 1 365 ? -10.537 7.804 -15.668 1.00 80.75 365 GLN A N 1
ATOM 2902 C CA . GLN A 1 365 ? -10.036 9.164 -15.906 1.00 80.75 365 GLN A CA 1
ATOM 2903 C C . GLN A 1 365 ? -8.625 9.345 -15.336 1.00 80.75 365 GLN A C 1
ATOM 2905 O O . GLN A 1 365 ? -7.760 9.917 -16.002 1.00 80.75 365 GLN A O 1
ATOM 2910 N N . LYS A 1 366 ? -8.344 8.781 -14.157 1.00 63.75 366 LYS A N 1
ATOM 2911 C CA . LYS A 1 366 ? -7.000 8.777 -13.559 1.00 63.75 366 LYS A CA 1
ATOM 2912 C C . LYS A 1 366 ? -5.975 8.077 -14.459 1.00 63.75 366 LYS A C 1
ATOM 2914 O O . LYS A 1 366 ? -4.851 8.565 -14.630 1.00 63.75 366 LYS A O 1
ATOM 2919 N N . LYS A 1 367 ? -6.353 6.950 -15.073 1.00 71.56 367 LYS A N 1
ATOM 2920 C CA . LYS A 1 367 ? -5.516 6.227 -16.047 1.00 71.56 367 LYS A CA 1
ATOM 2921 C C . LYS A 1 367 ? -5.322 7.032 -17.336 1.00 71.56 367 LYS A C 1
ATOM 2923 O O . LYS A 1 367 ? -4.202 7.109 -17.832 1.00 71.56 367 LYS A O 1
ATOM 2928 N N . ALA A 1 368 ? -6.356 7.713 -17.830 1.00 73.81 368 ALA A N 1
ATOM 2929 C CA . ALA A 1 368 ? -6.246 8.582 -19.004 1.00 73.81 368 ALA A CA 1
ATOM 2930 C C . ALA A 1 368 ? -5.282 9.764 -18.782 1.00 73.81 368 ALA A C 1
ATOM 2932 O O . ALA A 1 368 ? -4.418 10.013 -19.624 1.00 73.81 368 ALA A O 1
ATOM 2933 N N . VAL A 1 369 ? -5.362 10.442 -17.630 1.00 69.62 369 VAL A N 1
ATOM 2934 C CA . VAL A 1 369 ? -4.429 11.528 -17.269 1.00 69.62 369 VAL A CA 1
ATOM 2935 C C . VAL A 1 369 ? -2.994 11.009 -17.159 1.00 69.62 369 VAL A C 1
ATOM 2937 O O . VAL A 1 369 ? -2.071 11.613 -17.700 1.00 69.62 369 VAL A O 1
ATOM 2940 N N . SER A 1 370 ? -2.801 9.838 -16.547 1.00 58.97 370 SER A N 1
ATOM 2941 C CA . SER A 1 370 ? -1.480 9.197 -16.450 1.00 58.97 370 SER A CA 1
ATOM 2942 C C . SER A 1 370 ? -0.890 8.840 -17.822 1.00 58.97 370 SER A C 1
ATOM 2944 O O . SER A 1 370 ? 0.309 8.998 -18.050 1.00 58.97 370 SER A O 1
ATOM 2946 N N . LEU A 1 371 ? -1.725 8.374 -18.754 1.00 68.00 371 LEU A N 1
ATOM 2947 C CA . LEU A 1 371 ? -1.315 8.067 -20.123 1.00 68.00 371 LEU A CA 1
ATOM 2948 C C . LEU A 1 371 ? -0.925 9.333 -20.903 1.00 68.00 371 LEU A C 1
ATOM 2950 O O . LEU A 1 371 ? 0.042 9.312 -21.665 1.00 68.00 371 LEU A O 1
ATOM 2954 N N . ALA A 1 372 ? -1.644 10.439 -20.694 1.00 72.94 372 ALA A N 1
ATOM 2955 C CA . ALA A 1 372 ? -1.332 11.726 -21.309 1.00 72.94 372 ALA A CA 1
ATOM 2956 C C . ALA A 1 372 ? 0.007 12.300 -20.807 1.00 72.94 372 ALA A C 1
ATOM 2958 O O . ALA A 1 372 ? 0.829 12.734 -21.613 1.00 72.94 372 ALA A O 1
ATOM 2959 N N . GLU A 1 373 ? 0.273 12.235 -19.500 1.00 60.06 373 GLU A N 1
ATOM 2960 C CA . GLU A 1 373 ? 1.568 12.621 -18.913 1.00 60.06 373 GLU A CA 1
ATOM 2961 C C . GLU A 1 373 ? 2.725 11.812 -19.506 1.00 60.06 373 GLU A C 1
ATOM 2963 O O . GLU A 1 373 ? 3.735 12.372 -19.941 1.00 60.06 373 GLU A O 1
ATOM 2968 N N . LEU A 1 374 ? 2.558 10.486 -19.570 1.00 54.28 374 LEU A N 1
ATOM 2969 C CA . LEU A 1 374 ? 3.535 9.583 -20.171 1.00 54.28 374 LEU A CA 1
ATOM 2970 C C . LEU A 1 374 ? 3.830 9.982 -21.623 1.00 54.28 374 LEU A C 1
ATOM 2972 O O . LEU A 1 374 ? 4.988 9.979 -22.045 1.00 54.28 374 LEU A O 1
ATOM 2976 N N . PHE A 1 375 ? 2.795 10.349 -22.380 1.00 67.75 375 PHE A N 1
ATOM 2977 C CA . PHE A 1 375 ? 2.935 10.761 -23.770 1.00 67.75 375 PHE A CA 1
ATOM 2978 C C . PHE A 1 375 ? 3.734 12.059 -23.927 1.00 67.75 375 PHE A C 1
ATOM 2980 O O . PHE A 1 375 ? 4.623 12.120 -24.777 1.00 67.75 375 PHE A O 1
ATOM 2987 N N . ILE A 1 376 ? 3.470 13.066 -23.090 1.00 69.00 376 ILE A N 1
ATOM 2988 C CA . ILE A 1 376 ? 4.195 14.347 -23.107 1.00 69.00 376 ILE A CA 1
ATOM 2989 C C . ILE A 1 376 ? 5.688 14.117 -22.847 1.00 69.00 376 ILE A C 1
ATOM 2991 O O . ILE A 1 376 ? 6.534 14.622 -23.588 1.00 69.00 376 ILE A O 1
ATOM 2995 N N . ILE A 1 377 ? 6.021 13.301 -21.845 1.00 52.31 377 ILE A N 1
ATOM 2996 C CA . ILE A 1 377 ? 7.417 13.016 -21.493 1.00 52.31 377 ILE A CA 1
ATOM 2997 C C . ILE A 1 377 ? 8.118 12.205 -22.598 1.00 52.31 377 ILE A C 1
ATOM 2999 O O . ILE A 1 377 ? 9.252 12.516 -22.972 1.00 52.31 377 ILE A O 1
ATOM 3003 N N . LEU A 1 378 ? 7.442 11.202 -23.172 1.00 49.72 378 LEU A N 1
ATOM 3004 C CA . LEU A 1 378 ? 7.953 10.430 -24.313 1.00 49.72 378 LEU A CA 1
ATOM 3005 C C . LEU A 1 378 ? 8.202 11.310 -25.541 1.00 49.72 378 LEU A C 1
ATOM 3007 O O . LEU A 1 378 ? 9.240 11.170 -26.189 1.00 49.72 378 LEU A O 1
ATOM 3011 N N . ALA A 1 379 ? 7.277 12.218 -25.855 1.00 64.94 379 ALA A N 1
ATOM 3012 C CA . ALA A 1 379 ? 7.413 13.146 -26.971 1.00 64.94 379 ALA A CA 1
ATOM 3013 C C . ALA A 1 379 ? 8.651 14.031 -26.799 1.00 64.94 379 ALA A C 1
ATOM 3015 O O . ALA A 1 379 ? 9.466 14.123 -27.718 1.00 64.94 379 ALA A O 1
ATOM 3016 N N . LEU A 1 380 ? 8.836 14.602 -25.604 1.00 60.25 380 LEU A N 1
ATOM 3017 C CA . LEU A 1 380 ? 9.984 15.451 -25.294 1.00 60.25 380 LEU A CA 1
ATOM 3018 C C . LEU A 1 380 ? 11.310 14.695 -25.483 1.00 60.25 380 LEU A C 1
ATOM 3020 O O . LEU A 1 380 ? 12.211 15.176 -26.169 1.00 60.25 380 LEU A O 1
ATOM 3024 N N . GLY A 1 381 ? 11.408 13.478 -24.937 1.00 51.34 381 GLY A N 1
ATOM 3025 C CA . GLY A 1 381 ? 12.612 12.649 -25.039 1.00 51.34 381 GLY A CA 1
ATOM 3026 C C . GLY A 1 381 ? 12.952 12.240 -26.475 1.00 51.34 381 GLY A C 1
ATOM 3027 O O . GLY A 1 381 ? 14.113 12.306 -26.879 1.00 51.34 381 GLY A O 1
ATOM 3028 N N . VAL A 1 382 ? 11.946 11.861 -27.272 1.00 59.75 382 VAL A N 1
ATOM 3029 C CA . VAL A 1 382 ? 12.135 11.503 -28.689 1.00 59.75 382 VAL A CA 1
ATOM 3030 C C . VAL A 1 382 ? 12.575 12.717 -29.509 1.00 59.75 382 VAL A C 1
ATOM 3032 O O . VAL A 1 382 ? 13.474 12.590 -30.336 1.00 59.75 382 VAL A O 1
ATOM 3035 N N . ILE A 1 383 ? 11.991 13.894 -29.267 1.00 65.06 383 ILE A N 1
ATOM 3036 C CA . ILE A 1 383 ? 12.369 15.134 -29.959 1.00 65.06 383 ILE A CA 1
ATOM 3037 C C . ILE A 1 383 ? 13.827 15.495 -29.657 1.00 65.06 383 ILE A C 1
ATOM 3039 O O . ILE A 1 383 ? 14.603 15.711 -30.588 1.00 65.06 383 ILE A O 1
ATOM 3043 N N . ILE A 1 384 ? 14.225 15.478 -28.381 1.00 59.16 384 ILE A N 1
ATOM 3044 C CA . ILE A 1 384 ? 15.610 15.749 -27.964 1.00 59.16 384 ILE A CA 1
ATOM 3045 C C . ILE A 1 384 ? 16.581 14.771 -28.642 1.00 59.16 384 ILE A C 1
ATOM 3047 O O . ILE A 1 384 ? 17.583 15.195 -29.218 1.00 59.16 384 ILE A O 1
ATOM 3051 N N . GLY A 1 385 ? 16.264 13.472 -28.645 1.00 52.97 385 GLY A N 1
ATOM 3052 C CA . GLY A 1 385 ? 17.109 12.449 -29.270 1.00 52.97 385 GLY A CA 1
ATOM 3053 C C . GLY A 1 385 ? 17.298 12.645 -30.779 1.00 52.97 385 GLY A C 1
ATOM 3054 O O . GLY A 1 385 ? 18.403 12.480 -31.289 1.00 52.97 385 GLY A O 1
ATOM 3055 N N . GLN A 1 386 ? 16.246 13.044 -31.498 1.00 66.12 386 GLN A N 1
ATOM 3056 C CA . GLN A 1 386 ? 16.318 13.286 -32.944 1.00 66.12 386 GLN A CA 1
ATOM 3057 C C . GLN A 1 386 ? 17.080 14.573 -33.295 1.00 66.12 386 GLN A C 1
ATOM 3059 O O . GLN A 1 386 ? 17.750 14.634 -34.325 1.00 66.12 386 GLN A O 1
ATOM 3064 N N . ILE A 1 387 ? 17.031 15.592 -32.433 1.00 63.31 387 ILE A N 1
ATOM 3065 C CA . ILE A 1 387 ? 17.814 16.826 -32.603 1.00 63.31 387 ILE A CA 1
ATOM 3066 C C . ILE A 1 387 ? 19.317 16.548 -32.421 1.00 63.31 387 ILE A C 1
ATOM 3068 O O . ILE A 1 387 ? 20.136 17.031 -33.207 1.00 63.31 387 ILE A O 1
ATOM 3072 N N . ILE A 1 388 ? 19.694 15.724 -31.436 1.00 59.28 388 ILE A N 1
ATOM 3073 C CA . ILE A 1 388 ? 21.092 15.298 -31.229 1.00 59.28 388 ILE A CA 1
ATOM 3074 C C . ILE A 1 388 ? 21.630 14.549 -32.459 1.00 59.28 388 ILE A C 1
ATOM 3076 O O . ILE A 1 388 ? 22.780 14.732 -32.854 1.00 59.28 388 ILE A O 1
ATOM 3080 N N . GLU A 1 389 ? 20.790 13.738 -33.098 1.00 60.75 389 GLU A N 1
ATOM 3081 C CA . GLU A 1 389 ? 21.141 13.014 -34.319 1.00 60.75 389 GLU A CA 1
ATOM 3082 C C . GLU A 1 389 ? 21.344 13.946 -35.520 1.00 60.75 389 GLU A C 1
ATOM 3084 O O . GLU A 1 389 ? 22.374 13.892 -36.197 1.00 60.75 389 GLU A O 1
ATOM 3089 N N . ALA A 1 390 ? 20.386 14.841 -35.764 1.00 61.47 390 ALA A N 1
ATOM 3090 C CA . ALA A 1 390 ? 20.394 15.702 -36.942 1.00 61.47 390 ALA A CA 1
ATOM 3091 C C . ALA A 1 390 ? 21.490 16.778 -36.922 1.00 61.47 390 ALA A C 1
ATOM 3093 O O . ALA A 1 390 ? 21.914 17.244 -37.978 1.00 61.47 390 ALA A O 1
ATOM 3094 N N . THR A 1 391 ? 21.979 17.153 -35.739 1.00 62.91 391 THR A N 1
ATOM 3095 C CA . THR A 1 391 ? 23.080 18.119 -35.584 1.00 62.91 391 THR A CA 1
ATOM 3096 C C . THR A 1 391 ? 24.457 17.529 -35.907 1.00 62.91 391 THR A C 1
ATOM 3098 O O . THR A 1 391 ? 25.442 18.261 -35.928 1.00 62.91 391 THR A O 1
ATOM 3101 N N . GLY A 1 392 ? 24.564 16.218 -36.173 1.00 59.25 392 GLY A N 1
ATOM 3102 C CA . GLY A 1 392 ? 25.841 15.572 -36.504 1.00 59.25 392 GLY A CA 1
ATOM 3103 C C . GLY A 1 392 ? 26.817 15.479 -35.324 1.00 59.25 392 GLY A C 1
ATOM 3104 O O . GLY A 1 392 ? 27.958 15.039 -35.497 1.00 59.25 392 GLY A O 1
ATOM 3105 N N . LEU A 1 393 ? 26.359 15.828 -34.115 1.00 57.72 393 LEU A N 1
ATOM 3106 C CA . LEU A 1 393 ? 27.125 15.792 -32.868 1.00 57.72 393 LEU A CA 1
ATOM 3107 C C . LEU A 1 393 ? 27.686 14.386 -32.574 1.00 57.72 393 LEU A C 1
ATOM 3109 O O . LEU A 1 393 ? 28.748 14.248 -31.968 1.00 57.72 393 LEU A O 1
ATOM 3113 N N . ILE A 1 394 ? 27.033 13.347 -33.111 1.00 56.44 394 ILE A N 1
ATOM 3114 C CA . ILE A 1 394 ? 27.475 11.944 -33.120 1.00 56.44 394 ILE A CA 1
ATOM 3115 C C . ILE A 1 394 ? 28.948 11.772 -33.545 1.00 56.44 394 ILE A C 1
ATOM 3117 O O . ILE A 1 394 ? 29.657 10.951 -32.962 1.00 56.44 394 ILE A O 1
ATOM 3121 N N . ARG A 1 395 ? 29.453 12.551 -34.517 1.00 57.19 395 ARG A N 1
ATOM 3122 C CA . ARG A 1 395 ? 30.846 12.420 -34.998 1.00 57.19 395 ARG A CA 1
ATOM 3123 C C . ARG A 1 395 ? 31.880 12.883 -33.975 1.00 57.19 395 ARG A C 1
ATOM 3125 O O . ARG A 1 395 ? 32.918 12.245 -33.833 1.00 57.19 395 ARG A O 1
ATOM 3132 N N . TYR A 1 396 ? 31.587 13.955 -33.245 1.00 59.41 396 TYR A N 1
ATOM 3133 C CA . TYR A 1 396 ? 32.455 14.453 -32.177 1.00 59.41 396 TYR A CA 1
ATOM 3134 C C . TYR A 1 396 ? 32.397 13.536 -30.951 1.00 59.41 396 TYR A C 1
ATOM 3136 O O . TYR A 1 396 ? 33.419 13.260 -30.326 1.00 59.41 396 TYR A O 1
ATOM 3144 N N . ILE A 1 397 ? 31.220 12.965 -30.679 1.00 59.94 397 ILE A N 1
ATOM 3145 C CA . ILE A 1 397 ? 31.012 11.988 -29.606 1.00 59.94 397 ILE A CA 1
ATOM 3146 C C . ILE A 1 397 ? 31.754 10.666 -29.889 1.00 59.94 397 ILE A C 1
ATOM 3148 O O . ILE A 1 397 ? 32.208 10.014 -28.953 1.00 59.94 397 ILE A O 1
ATOM 3152 N N . ALA A 1 398 ? 31.977 10.280 -31.153 1.00 60.16 398 ALA A N 1
ATOM 3153 C CA . ALA A 1 398 ? 32.722 9.059 -31.502 1.00 60.16 398 ALA A CA 1
ATOM 3154 C C . ALA A 1 398 ? 34.168 9.041 -30.976 1.00 60.16 398 ALA A C 1
ATOM 3156 O O . ALA A 1 398 ? 34.700 7.974 -30.663 1.00 60.16 398 ALA A O 1
ATOM 3157 N N . VAL A 1 399 ? 34.797 10.213 -30.826 1.00 67.00 399 VAL A N 1
ATOM 3158 C CA . VAL A 1 399 ? 36.151 10.345 -30.260 1.00 67.00 399 VAL A CA 1
ATOM 3159 C C . VAL A 1 399 ? 36.184 9.905 -28.792 1.00 67.00 399 VAL A C 1
ATOM 3161 O O . VAL A 1 399 ? 37.175 9.316 -28.360 1.00 67.00 399 VAL A O 1
ATOM 3164 N N . LEU A 1 400 ? 35.079 10.081 -28.058 1.00 73.94 400 LEU A N 1
ATOM 3165 C CA . LEU A 1 400 ? 34.934 9.653 -26.663 1.00 73.94 400 LEU A CA 1
ATOM 3166 C C . LEU A 1 400 ? 35.051 8.128 -26.497 1.00 73.94 400 LEU A C 1
ATOM 3168 O O . LEU A 1 400 ? 35.422 7.649 -25.429 1.00 73.94 400 LEU A O 1
ATOM 3172 N N . PHE A 1 401 ? 34.782 7.353 -27.556 1.00 80.00 401 PHE A N 1
ATOM 3173 C CA . PHE A 1 401 ? 34.844 5.889 -27.525 1.00 80.00 401 PHE A CA 1
ATOM 3174 C C . PHE A 1 401 ? 36.237 5.314 -27.814 1.00 80.00 401 PHE A C 1
ATOM 3176 O O . PHE A 1 401 ? 36.439 4.114 -27.641 1.00 80.00 401 PHE A O 1
ATOM 3183 N N . ARG A 1 402 ? 37.230 6.134 -28.183 1.00 75.75 402 ARG A N 1
ATOM 3184 C CA . ARG A 1 402 ? 38.625 5.688 -28.382 1.00 75.75 402 ARG A CA 1
ATOM 3185 C C . ARG A 1 402 ? 39.223 4.900 -27.201 1.00 75.75 402 ARG A C 1
ATOM 3187 O O . ARG A 1 402 ? 39.771 3.829 -27.463 1.00 75.75 402 ARG A O 1
ATOM 3194 N N . PRO A 1 403 ? 39.106 5.333 -25.927 1.00 82.88 403 PRO A N 1
ATOM 3195 C CA . PRO A 1 403 ? 39.609 4.548 -24.794 1.00 82.88 403 PRO A CA 1
ATOM 3196 C C . PRO A 1 403 ? 38.929 3.175 -24.667 1.00 82.88 403 PRO A C 1
ATOM 3198 O O . PRO A 1 403 ? 39.588 2.185 -24.358 1.00 82.88 403 PRO A O 1
ATOM 3201 N N . LEU A 1 404 ? 37.629 3.090 -24.969 1.00 84.12 404 LEU A N 1
ATOM 3202 C CA . LEU A 1 404 ? 36.868 1.835 -24.951 1.00 84.12 404 LEU A CA 1
ATOM 3203 C C . LEU A 1 404 ? 37.333 0.868 -26.051 1.00 84.12 404 LEU A C 1
ATOM 3205 O O . LEU A 1 404 ? 37.479 -0.326 -25.804 1.00 84.12 404 LEU A O 1
ATOM 3209 N N . LEU A 1 405 ? 37.629 1.378 -27.249 1.00 84.12 405 LEU A N 1
ATOM 3210 C CA . LEU A 1 405 ? 38.171 0.568 -28.347 1.00 84.12 405 LEU A CA 1
ATOM 3211 C C . LEU A 1 405 ? 39.557 0.009 -28.000 1.00 84.12 405 LEU A C 1
ATOM 3213 O O . LEU A 1 405 ? 39.807 -1.175 -28.217 1.00 84.12 405 LEU A O 1
ATOM 3217 N N . GLY A 1 406 ? 40.424 0.831 -27.396 1.00 81.31 406 GLY A N 1
ATOM 3218 C CA . GLY A 1 406 ? 41.755 0.407 -26.947 1.00 81.31 406 GLY A CA 1
ATOM 3219 C C . GLY A 1 406 ? 41.713 -0.663 -25.850 1.00 81.31 406 GLY A C 1
ATOM 3220 O O . GLY A 1 406 ? 42.494 -1.615 -25.879 1.00 81.31 406 GLY A O 1
ATOM 3221 N N . LEU A 1 407 ? 40.762 -0.565 -24.915 1.00 86.12 407 LEU A N 1
ATOM 3222 C CA . LEU A 1 407 ? 40.535 -1.582 -23.880 1.00 86.12 407 LEU A CA 1
ATOM 3223 C C . LEU A 1 407 ? 40.188 -2.955 -24.472 1.00 86.12 407 LEU A C 1
ATOM 3225 O O . LEU A 1 407 ? 40.696 -3.963 -23.983 1.00 86.12 407 LEU A O 1
ATOM 3229 N N . GLY A 1 408 ? 39.364 -2.990 -25.523 1.00 82.94 408 GLY A N 1
ATOM 3230 C CA . GLY A 1 408 ? 38.932 -4.224 -26.189 1.00 82.94 408 GLY A CA 1
ATOM 3231 C C . GLY A 1 408 ? 39.819 -4.708 -27.335 1.00 82.94 408 GLY A C 1
ATOM 3232 O O . GLY A 1 408 ? 39.535 -5.768 -27.884 1.00 82.94 408 GLY A O 1
ATOM 3233 N N . ASN A 1 409 ? 40.860 -3.953 -27.705 1.00 84.25 409 ASN A N 1
ATOM 3234 C CA . ASN A 1 409 ? 41.623 -4.148 -28.945 1.00 84.25 409 ASN A CA 1
ATOM 3235 C C . ASN A 1 409 ? 40.713 -4.218 -30.192 1.00 84.25 409 ASN A C 1
ATOM 3237 O O . ASN A 1 409 ? 40.864 -5.096 -31.036 1.00 84.25 409 ASN A O 1
ATOM 3241 N N . LEU A 1 410 ? 39.716 -3.328 -30.261 1.00 84.56 410 LEU A N 1
ATOM 3242 C CA . LEU A 1 410 ? 38.716 -3.309 -31.331 1.00 84.56 410 LEU A CA 1
ATOM 3243 C C . LEU A 1 410 ? 39.096 -2.315 -32.440 1.00 84.56 410 LEU A C 1
ATOM 3245 O O . LEU A 1 410 ? 39.570 -1.215 -32.136 1.00 84.56 410 LEU A O 1
ATOM 3249 N N . PRO A 1 411 ? 38.823 -2.636 -33.718 1.00 80.31 411 PRO A N 1
ATOM 3250 C CA . PRO A 1 411 ? 39.117 -1.741 -34.831 1.00 80.31 411 PRO A CA 1
ATOM 3251 C C . PRO A 1 411 ? 38.221 -0.495 -34.818 1.00 80.31 411 PRO A C 1
ATOM 3253 O O . PRO A 1 411 ? 37.068 -0.517 -34.370 1.00 80.31 411 PRO A O 1
ATOM 3256 N N . SER A 1 412 ? 38.745 0.605 -35.365 1.00 76.19 412 SER A N 1
ATOM 3257 C CA . SER A 1 412 ? 38.116 1.936 -35.358 1.00 76.19 412 SER A CA 1
ATOM 3258 C C . SER A 1 412 ? 36.741 1.978 -36.037 1.00 76.19 412 SER A C 1
ATOM 3260 O O . SER A 1 412 ? 35.897 2.794 -35.662 1.00 76.19 412 SER A O 1
ATOM 3262 N N . CYS A 1 413 ? 36.460 1.054 -36.961 1.00 75.06 413 CYS A N 1
ATOM 3263 C CA . CYS A 1 413 ? 35.156 0.906 -37.610 1.00 75.06 413 CYS A CA 1
ATOM 3264 C C . CYS A 1 413 ? 34.013 0.615 -36.610 1.00 75.06 413 CYS A C 1
ATOM 3266 O O . CYS A 1 413 ? 32.872 1.018 -36.853 1.00 75.06 413 CYS A O 1
ATOM 3268 N N . SER A 1 414 ? 34.313 0.016 -35.446 1.00 81.50 414 SER A N 1
ATOM 3269 C CA . SER A 1 414 ? 33.334 -0.258 -34.378 1.00 81.50 414 SER A CA 1
ATOM 3270 C C . SER A 1 414 ? 32.854 1.006 -33.651 1.00 81.50 414 SER A C 1
ATOM 3272 O O . SER A 1 414 ? 31.748 1.017 -33.111 1.00 81.50 414 SER A O 1
ATOM 3274 N N . ALA A 1 415 ? 33.633 2.096 -33.673 1.00 80.00 415 ALA A N 1
ATOM 3275 C CA . ALA A 1 415 ? 33.296 3.354 -32.996 1.00 80.00 415 ALA A CA 1
ATOM 3276 C C . ALA A 1 415 ? 31.957 3.931 -33.478 1.00 80.00 415 ALA A C 1
ATOM 3278 O O . ALA A 1 415 ? 31.134 4.390 -32.689 1.00 80.00 415 ALA A O 1
ATOM 3279 N N . SER A 1 416 ? 31.732 3.870 -34.792 1.00 75.19 416 SER A N 1
ATOM 3280 C CA . SER A 1 416 ? 30.522 4.385 -35.436 1.00 75.19 416 SER A CA 1
ATOM 3281 C C . SER A 1 416 ? 29.264 3.634 -34.983 1.00 75.19 416 SER A C 1
ATOM 3283 O O . SER A 1 416 ? 28.240 4.255 -34.696 1.00 75.19 416 SER A O 1
ATOM 3285 N N . ALA A 1 417 ? 29.367 2.314 -34.811 1.00 80.06 417 ALA A N 1
ATOM 3286 C CA . ALA A 1 417 ? 28.300 1.490 -34.264 1.00 80.06 417 ALA A CA 1
ATOM 3287 C C . ALA A 1 417 ? 28.056 1.770 -32.772 1.00 80.06 417 ALA A C 1
ATOM 3289 O O . ALA A 1 417 ? 26.909 1.784 -32.335 1.00 80.06 417 ALA A O 1
ATOM 3290 N N . PHE A 1 418 ? 29.102 2.038 -31.982 1.00 88.12 418 PHE A N 1
ATOM 3291 C CA . PHE A 1 418 ? 28.948 2.374 -30.559 1.00 88.12 418 PHE A CA 1
ATOM 3292 C C . PHE A 1 418 ? 28.192 3.680 -30.358 1.00 88.12 418 PHE A C 1
ATOM 3294 O O . PHE A 1 418 ? 27.319 3.752 -29.497 1.00 88.12 418 PHE A O 1
ATOM 3301 N N . VAL A 1 419 ? 28.462 4.683 -31.189 1.00 81.62 419 VAL A N 1
ATOM 3302 C CA . VAL A 1 419 ? 27.694 5.926 -31.146 1.00 81.62 419 VAL A CA 1
ATOM 3303 C C . VAL A 1 419 ? 26.257 5.701 -31.610 1.00 81.62 419 VAL A C 1
ATOM 3305 O O . VAL A 1 419 ? 25.326 6.128 -30.930 1.00 81.62 419 VAL A O 1
ATOM 3308 N N . ALA A 1 420 ? 26.057 4.966 -32.710 1.00 73.56 420 ALA A N 1
ATOM 3309 C CA . ALA A 1 420 ? 24.719 4.620 -33.188 1.00 73.56 420 ALA A CA 1
ATOM 3310 C C . ALA A 1 420 ? 23.899 3.846 -32.136 1.00 73.56 420 ALA A C 1
ATOM 3312 O O . ALA A 1 420 ? 22.673 3.952 -32.113 1.00 73.56 420 ALA A O 1
ATOM 3313 N N . ALA A 1 421 ? 24.549 3.114 -31.224 1.00 81.00 421 ALA A N 1
ATOM 3314 C CA . ALA A 1 421 ? 23.875 2.353 -30.178 1.00 81.00 421 ALA A CA 1
ATOM 3315 C C . ALA A 1 421 ? 23.074 3.239 -29.211 1.00 81.00 421 ALA A C 1
ATOM 3317 O O . ALA A 1 421 ? 22.016 2.809 -28.763 1.00 81.00 421 ALA A O 1
ATOM 3318 N N . PHE A 1 422 ? 23.505 4.479 -28.945 1.00 78.00 422 PHE A N 1
ATOM 3319 C CA . PHE A 1 422 ? 22.763 5.436 -28.103 1.00 78.00 422 PHE A CA 1
ATOM 3320 C C . PHE A 1 422 ? 21.437 5.886 -28.712 1.00 78.00 422 PHE A C 1
ATOM 3322 O O . PHE A 1 422 ? 20.623 6.499 -28.029 1.00 78.00 422 PHE A O 1
ATOM 3329 N N . GLN A 1 423 ? 21.216 5.583 -29.985 1.00 68.06 423 GLN A N 1
ATOM 3330 C CA . GLN A 1 423 ? 20.026 5.975 -30.717 1.00 68.06 423 GLN A CA 1
ATOM 3331 C C . GLN A 1 423 ? 19.213 4.751 -31.151 1.00 68.06 423 GLN A C 1
ATOM 3333 O O . GLN A 1 423 ? 17.998 4.705 -30.968 1.00 68.06 423 GLN A O 1
ATOM 3338 N N . SER A 1 424 ? 19.874 3.744 -31.725 1.00 71.69 424 SER A N 1
ATOM 3339 C CA . SER A 1 424 ? 19.244 2.512 -32.188 1.00 71.69 424 SER A CA 1
ATOM 3340 C C . SER A 1 424 ? 20.233 1.350 -32.173 1.00 71.69 424 SER A C 1
ATOM 3342 O O . SER A 1 424 ? 21.138 1.257 -33.006 1.00 71.69 424 SER A O 1
ATOM 3344 N N . GLY A 1 425 ? 20.000 0.389 -31.276 1.00 72.62 425 GLY A N 1
ATOM 3345 C CA . GLY A 1 425 ? 20.767 -0.859 -31.250 1.00 72.62 425 GLY A CA 1
ATOM 3346 C C . GLY A 1 425 ? 20.659 -1.660 -32.555 1.00 72.62 425 GLY A C 1
ATOM 3347 O O . GLY A 1 425 ? 21.623 -2.300 -32.963 1.00 72.62 425 GLY A O 1
ATOM 3348 N N . ALA A 1 426 ? 19.522 -1.591 -33.258 1.00 66.00 426 ALA A N 1
ATOM 3349 C CA . ALA A 1 426 ? 19.340 -2.276 -34.540 1.00 66.00 426 ALA A CA 1
ATOM 3350 C C . ALA A 1 426 ? 20.192 -1.652 -35.660 1.00 66.00 426 ALA A C 1
ATOM 3352 O O . ALA A 1 426 ? 20.792 -2.381 -36.452 1.00 66.00 426 ALA A O 1
ATOM 3353 N N . ALA A 1 427 ? 20.295 -0.318 -35.697 1.00 68.19 427 ALA A N 1
ATOM 3354 C CA . ALA A 1 427 ? 21.161 0.381 -36.647 1.00 68.19 427 ALA A CA 1
ATOM 3355 C C . ALA A 1 427 ? 22.638 0.061 -36.372 1.00 68.19 427 ALA A C 1
ATOM 3357 O O . ALA A 1 427 ? 23.355 -0.361 -37.276 1.00 68.19 427 ALA A O 1
ATOM 3358 N N . ALA A 1 428 ? 23.056 0.148 -35.107 1.00 76.38 428 ALA A N 1
ATOM 3359 C CA . ALA A 1 428 ? 24.409 -0.188 -34.676 1.00 76.38 428 ALA A CA 1
ATOM 3360 C C . ALA A 1 428 ? 24.812 -1.631 -35.032 1.00 76.38 428 ALA A C 1
ATOM 3362 O O . ALA A 1 428 ? 25.873 -1.858 -35.609 1.00 76.38 428 ALA A O 1
ATOM 3363 N N . ASN A 1 429 ? 23.948 -2.610 -34.750 1.00 75.69 429 ASN A N 1
ATOM 3364 C CA . ASN A 1 429 ? 24.227 -4.009 -35.078 1.00 75.69 429 ASN A CA 1
ATOM 3365 C C . ASN A 1 429 ? 24.269 -4.261 -36.596 1.00 75.69 429 ASN A C 1
ATOM 3367 O O . ASN A 1 429 ? 25.072 -5.071 -37.053 1.00 75.69 429 ASN A O 1
ATOM 3371 N N . SER A 1 430 ? 23.460 -3.545 -37.384 1.00 74.06 430 SER A N 1
ATOM 3372 C CA . SER A 1 430 ? 23.498 -3.632 -38.852 1.00 74.06 430 SER A CA 1
ATOM 3373 C C . SER A 1 430 ? 24.812 -3.083 -39.418 1.00 74.06 430 SER A C 1
ATOM 3375 O O . SER A 1 430 ? 25.383 -3.680 -40.327 1.00 74.06 430 SER A O 1
ATOM 3377 N N . MET A 1 431 ? 25.338 -1.995 -38.842 1.00 73.75 431 MET A N 1
ATOM 3378 C CA . MET A 1 431 ? 26.648 -1.440 -39.211 1.00 73.75 431 MET A CA 1
ATOM 3379 C C . MET A 1 431 ? 27.786 -2.423 -38.909 1.00 73.75 431 MET A C 1
ATOM 3381 O O . MET A 1 431 ? 28.668 -2.622 -39.741 1.00 73.75 431 MET A O 1
ATOM 3385 N N . LEU A 1 432 ? 27.752 -3.088 -37.749 1.00 76.94 432 LEU A N 1
ATOM 3386 C CA . LEU A 1 432 ? 28.747 -4.108 -37.401 1.00 76.94 432 LEU A CA 1
ATOM 3387 C C . LEU A 1 432 ? 28.683 -5.329 -38.331 1.00 76.94 432 LEU A C 1
ATOM 3389 O O . LEU A 1 432 ? 29.720 -5.850 -38.735 1.00 76.94 432 LEU A O 1
ATOM 3393 N N . ALA A 1 433 ? 27.482 -5.769 -38.708 1.00 66.12 433 ALA A N 1
ATOM 3394 C CA . ALA A 1 433 ? 27.317 -6.872 -39.650 1.00 66.12 433 ALA A CA 1
ATOM 3395 C C . ALA A 1 433 ? 27.784 -6.513 -41.067 1.00 66.12 433 ALA A C 1
ATOM 3397 O O . ALA A 1 433 ? 28.431 -7.329 -41.720 1.00 66.12 433 ALA A O 1
ATOM 3398 N N . ALA A 1 434 ? 27.534 -5.282 -41.521 1.00 66.75 434 ALA A N 1
ATOM 3399 C CA . ALA A 1 434 ? 28.083 -4.786 -42.780 1.00 66.75 434 ALA A CA 1
ATOM 3400 C C . ALA A 1 434 ? 29.622 -4.785 -42.754 1.00 66.75 434 ALA A C 1
ATOM 3402 O O . ALA A 1 434 ? 30.249 -5.299 -43.675 1.00 66.75 434 ALA A O 1
ATOM 3403 N N . ASN A 1 435 ? 30.232 -4.310 -41.664 1.00 73.44 435 ASN A N 1
ATOM 3404 C CA . ASN A 1 435 ? 31.689 -4.301 -41.502 1.00 73.44 435 ASN A CA 1
ATOM 3405 C C . ASN A 1 435 ? 32.298 -5.717 -41.464 1.00 73.44 435 ASN A C 1
ATOM 3407 O O . ASN A 1 435 ? 33.380 -5.925 -42.007 1.00 73.44 435 ASN A O 1
ATOM 3411 N N . MET A 1 436 ? 31.604 -6.700 -40.881 1.00 76.12 436 MET A N 1
ATOM 3412 C CA . MET A 1 436 ? 31.992 -8.119 -40.943 1.00 76.12 436 MET A CA 1
ATOM 3413 C C . MET A 1 436 ? 31.970 -8.654 -42.377 1.00 76.12 436 MET A C 1
ATOM 3415 O O . MET A 1 436 ? 32.930 -9.283 -42.815 1.00 76.12 436 MET A O 1
ATOM 3419 N N . ASN A 1 437 ? 30.883 -8.401 -43.111 1.00 69.44 437 ASN A N 1
ATOM 3420 C CA . ASN A 1 437 ? 30.733 -8.873 -44.490 1.00 69.44 437 ASN A CA 1
ATOM 3421 C C . ASN A 1 437 ? 31.769 -8.238 -45.428 1.00 69.44 437 ASN A C 1
ATOM 3423 O O . ASN A 1 437 ? 32.231 -8.891 -46.358 1.00 69.44 437 ASN A O 1
ATOM 3427 N N . SER A 1 438 ? 32.179 -7.002 -45.140 1.00 67.12 438 SER A N 1
ATOM 3428 C CA . SER A 1 438 ? 33.264 -6.299 -45.834 1.00 67.12 438 SER A CA 1
ATOM 3429 C C . SER A 1 438 ? 34.672 -6.714 -45.375 1.00 67.12 438 SER A C 1
ATOM 3431 O O . SER A 1 438 ? 35.649 -6.116 -45.814 1.00 67.12 438 SER A O 1
ATOM 3433 N N . GLY A 1 439 ? 34.805 -7.696 -44.475 1.00 74.06 439 GLY A N 1
ATOM 3434 C CA . GLY A 1 439 ? 36.097 -8.198 -43.991 1.00 74.06 439 GLY A CA 1
ATOM 3435 C C . GLY A 1 439 ? 36.842 -7.272 -43.021 1.00 74.06 439 GLY A C 1
ATOM 3436 O O . GLY A 1 439 ? 37.988 -7.558 -42.684 1.00 74.06 439 GLY A O 1
ATOM 3437 N N . LEU A 1 440 ? 36.204 -6.193 -42.551 1.00 70.81 440 LEU A N 1
ATOM 3438 C CA . LEU A 1 440 ? 36.779 -5.204 -41.625 1.00 70.81 440 LEU A CA 1
ATOM 3439 C C . LEU A 1 440 ? 36.707 -5.634 -40.150 1.00 70.81 440 LEU A C 1
ATOM 3441 O O . LEU A 1 440 ? 37.263 -4.954 -39.288 1.00 70.81 440 LEU A O 1
ATOM 3445 N N . LEU A 1 441 ? 35.962 -6.702 -39.847 1.00 79.50 441 LEU A N 1
ATOM 3446 C CA . LEU A 1 441 ? 35.812 -7.271 -38.509 1.00 79.50 441 LEU A CA 1
ATOM 3447 C C . LEU A 1 441 ? 36.004 -8.784 -38.552 1.00 79.50 441 LEU A C 1
ATOM 3449 O O . LEU A 1 441 ? 35.426 -9.477 -39.387 1.00 79.50 441 LEU A O 1
ATOM 3453 N N . THR A 1 442 ? 36.738 -9.314 -37.584 1.00 86.12 442 THR A N 1
ATOM 3454 C CA . THR A 1 442 ? 36.779 -10.746 -37.280 1.00 86.12 442 THR A CA 1
ATOM 3455 C C . THR A 1 442 ? 35.583 -11.160 -36.421 1.00 86.12 442 THR A C 1
ATOM 3457 O O . THR A 1 442 ? 34.952 -10.342 -35.749 1.00 86.12 442 THR A O 1
ATOM 3460 N N . ARG A 1 443 ? 35.256 -12.463 -36.385 1.00 82.94 443 ARG A N 1
ATOM 3461 C CA . ARG A 1 443 ? 34.133 -12.988 -35.571 1.00 82.94 443 ARG A CA 1
ATOM 3462 C C . ARG A 1 443 ? 34.263 -12.652 -34.085 1.00 82.94 443 ARG A C 1
ATOM 3464 O O . ARG A 1 443 ? 33.261 -12.327 -33.455 1.00 82.94 443 ARG A O 1
ATOM 3471 N N . ALA A 1 444 ? 35.481 -12.698 -33.548 1.00 83.94 444 ALA A N 1
ATOM 3472 C CA . ALA A 1 444 ? 35.746 -12.352 -32.155 1.00 83.94 444 ALA A CA 1
ATOM 3473 C C . ALA A 1 444 ? 35.513 -10.854 -31.881 1.00 83.94 444 ALA A C 1
ATOM 3475 O O . ALA A 1 444 ? 34.877 -10.503 -30.885 1.00 83.94 444 ALA A O 1
ATOM 3476 N N . GLU A 1 445 ? 35.949 -9.979 -32.791 1.00 87.50 445 GLU A N 1
ATOM 3477 C CA . GLU A 1 445 ? 35.709 -8.534 -32.697 1.00 87.50 445 GLU A CA 1
ATOM 3478 C C . GLU A 1 445 ? 34.223 -8.202 -32.851 1.00 87.50 445 GLU A C 1
ATOM 3480 O O . GLU A 1 445 ? 33.693 -7.419 -32.070 1.00 87.50 445 GLU A O 1
ATOM 3485 N N . LEU A 1 446 ? 33.509 -8.848 -33.780 1.00 87.44 446 LEU A N 1
ATOM 3486 C CA . LEU A 1 446 ? 32.069 -8.644 -33.951 1.00 87.44 446 LEU A CA 1
ATOM 3487 C C . LEU A 1 446 ? 31.279 -9.025 -32.705 1.00 87.44 446 LEU A C 1
ATOM 3489 O O . LEU A 1 446 ? 30.438 -8.244 -32.271 1.00 87.44 446 LEU A O 1
ATOM 3493 N N . TYR A 1 447 ? 31.518 -10.202 -32.124 1.00 90.62 447 TYR A N 1
ATOM 3494 C CA . TYR A 1 447 ? 30.777 -10.624 -30.932 1.00 90.62 447 TYR A CA 1
ATOM 3495 C C . TYR A 1 447 ? 31.042 -9.690 -29.751 1.00 90.62 447 TYR A C 1
ATOM 3497 O O . TYR A 1 447 ? 30.099 -9.300 -29.061 1.00 90.62 447 TYR A O 1
ATOM 3505 N N . THR A 1 448 ? 32.293 -9.260 -29.576 1.00 90.50 448 THR A N 1
ATOM 3506 C CA . THR A 1 448 ? 32.665 -8.273 -28.554 1.00 90.50 448 THR A CA 1
ATOM 3507 C C . THR A 1 448 ? 31.947 -6.942 -28.798 1.00 90.50 448 THR A C 1
ATOM 3509 O O . THR A 1 448 ? 31.280 -6.426 -27.900 1.00 90.50 448 THR A O 1
ATOM 3512 N N . SER A 1 449 ? 31.985 -6.421 -30.028 1.00 90.25 449 SER A N 1
ATOM 3513 C CA . SER A 1 449 ? 31.324 -5.167 -30.399 1.00 90.25 449 SER A CA 1
ATOM 3514 C C . SER A 1 449 ? 29.799 -5.236 -30.261 1.00 90.25 449 SER A C 1
ATOM 3516 O O . SER A 1 449 ? 29.197 -4.288 -29.762 1.00 90.25 449 SER A O 1
ATOM 3518 N N . VAL A 1 450 ? 29.155 -6.351 -30.622 1.00 88.69 450 VAL A N 1
ATOM 3519 C CA . VAL A 1 450 ? 27.698 -6.530 -30.472 1.00 88.69 450 VAL A CA 1
ATOM 3520 C C . VAL A 1 450 ? 27.290 -6.571 -28.995 1.00 88.69 450 VAL A C 1
ATOM 3522 O O . VAL A 1 450 ? 26.290 -5.956 -28.623 1.00 88.69 450 VAL A O 1
ATOM 3525 N N . LEU A 1 451 ? 28.064 -7.226 -28.122 1.00 90.75 451 LEU A N 1
ATOM 3526 C CA . LEU A 1 451 ? 27.798 -7.223 -26.677 1.00 90.75 451 LEU A CA 1
ATOM 3527 C C . LEU A 1 451 ? 27.923 -5.817 -26.073 1.00 90.75 451 LEU A C 1
ATOM 3529 O O . LEU A 1 451 ? 27.080 -5.420 -25.259 1.00 90.75 451 LEU A O 1
ATOM 3533 N N . VAL A 1 452 ? 28.913 -5.035 -26.510 1.00 91.75 452 VAL A N 1
ATOM 3534 C CA . VAL A 1 452 ? 29.067 -3.630 -26.100 1.00 91.75 452 VAL A CA 1
ATOM 3535 C C . VAL A 1 452 ? 27.893 -2.787 -26.605 1.00 91.75 452 VAL A C 1
ATOM 3537 O O . VAL A 1 452 ? 27.236 -2.128 -25.798 1.00 91.75 452 VAL A O 1
ATOM 3540 N N . VAL A 1 453 ? 27.539 -2.881 -27.893 1.00 88.06 453 VAL A N 1
ATOM 3541 C CA . VAL A 1 453 ? 26.367 -2.204 -28.485 1.00 88.06 453 VAL A CA 1
ATOM 3542 C C . VAL A 1 453 ? 25.084 -2.547 -27.728 1.00 88.06 453 VAL A C 1
ATOM 3544 O O . VAL A 1 453 ? 24.278 -1.663 -27.437 1.00 88.06 453 VAL A O 1
ATOM 3547 N N . SER A 1 454 ? 24.906 -3.810 -27.338 1.00 86.69 454 SER A N 1
ATOM 3548 C CA . SER A 1 454 ? 23.739 -4.246 -26.567 1.00 86.69 454 SER A CA 1
ATOM 3549 C C . SER A 1 454 ? 23.587 -3.508 -25.240 1.00 86.69 454 SER A C 1
ATOM 3551 O O . SER A 1 454 ? 22.468 -3.255 -24.792 1.00 86.69 454 SER A O 1
ATOM 3553 N N . THR A 1 455 ? 24.709 -3.161 -24.615 1.00 87.88 455 THR A N 1
ATOM 3554 C CA . THR A 1 455 ? 24.748 -2.501 -23.313 1.00 87.88 455 THR A CA 1
ATOM 3555 C C . THR A 1 455 ? 24.570 -0.997 -23.490 1.00 87.88 455 THR A C 1
ATOM 3557 O O . THR A 1 455 ? 23.741 -0.397 -22.809 1.00 87.88 455 THR A O 1
ATOM 3560 N N . LEU A 1 456 ? 25.249 -0.406 -24.478 1.00 86.44 456 LEU A N 1
ATOM 3561 C CA . LEU A 1 456 ? 25.110 1.009 -24.832 1.00 86.44 456 LEU A CA 1
ATOM 3562 C C . LEU A 1 456 ? 23.683 1.364 -25.275 1.00 86.44 456 LEU A C 1
ATOM 3564 O O . LEU A 1 456 ? 23.177 2.428 -24.929 1.00 86.44 456 LEU A O 1
ATOM 3568 N N . SER A 1 457 ? 22.983 0.442 -25.941 1.00 83.19 457 SER A N 1
ATOM 3569 C CA . SER A 1 457 ? 21.590 0.653 -26.361 1.00 83.19 457 SER A CA 1
ATOM 3570 C C . SER A 1 457 ? 20.596 0.861 -25.217 1.00 83.19 457 SER A C 1
ATOM 3572 O O . SER A 1 457 ? 19.507 1.388 -25.436 1.00 83.19 457 SER A O 1
ATOM 3574 N N . LEU A 1 458 ? 20.964 0.522 -23.976 1.00 78.62 458 LEU A N 1
ATOM 3575 C CA . LEU A 1 458 ? 20.134 0.812 -22.805 1.00 78.62 458 LEU A CA 1
ATOM 3576 C C . LEU A 1 458 ? 20.036 2.318 -22.517 1.00 78.62 458 LEU A C 1
ATOM 3578 O O . LEU A 1 458 ? 19.030 2.753 -21.957 1.00 78.62 458 LEU A O 1
ATOM 3582 N N . PHE A 1 459 ? 21.027 3.113 -22.934 1.00 77.31 459 PHE A N 1
ATOM 3583 C CA . PHE A 1 459 ? 20.997 4.569 -22.786 1.00 77.31 459 PHE A CA 1
ATOM 3584 C C . PHE A 1 459 ? 20.001 5.244 -23.733 1.00 77.31 459 PHE A C 1
ATOM 3586 O O . PHE A 1 459 ? 19.461 6.291 -23.384 1.00 77.31 459 PHE A O 1
ATOM 3593 N N . ALA A 1 460 ? 19.683 4.624 -24.875 1.00 69.06 460 ALA A N 1
ATOM 3594 C CA . ALA A 1 460 ? 18.762 5.184 -25.870 1.00 69.06 460 ALA A CA 1
ATOM 3595 C C . ALA A 1 460 ? 17.354 5.441 -25.316 1.00 69.06 460 ALA A C 1
ATOM 3597 O O . ALA A 1 460 ? 16.634 6.324 -25.776 1.00 69.06 460 ALA A O 1
ATOM 3598 N N . HIS A 1 461 ? 16.961 4.677 -24.299 1.00 68.31 461 HIS A N 1
ATOM 3599 C CA . HIS A 1 461 ? 15.655 4.800 -23.664 1.00 68.31 461 HIS A CA 1
ATOM 3600 C C . HIS A 1 461 ? 15.721 5.468 -22.289 1.00 68.31 461 HIS A C 1
ATOM 3602 O O . HIS A 1 461 ? 14.692 5.606 -21.634 1.00 68.31 461 HIS A O 1
ATOM 3608 N N . LEU A 1 462 ? 16.905 5.898 -21.842 1.00 70.06 462 LEU A N 1
ATOM 3609 C CA . LEU A 1 462 ? 17.109 6.451 -20.505 1.00 70.06 462 LEU A CA 1
ATOM 3610 C C . LEU A 1 462 ? 16.200 7.665 -20.221 1.00 70.06 462 LEU A C 1
ATOM 3612 O O . LEU A 1 462 ? 15.507 7.632 -19.201 1.00 70.06 462 LEU A O 1
ATOM 3616 N N . PRO A 1 463 ? 16.083 8.676 -21.111 1.00 64.69 463 PRO A N 1
ATOM 3617 C CA . PRO A 1 463 ? 15.215 9.829 -20.853 1.00 64.69 463 PRO A CA 1
ATOM 3618 C C . PRO A 1 463 ? 13.740 9.442 -20.700 1.00 64.69 463 PRO A C 1
ATOM 3620 O O . PRO A 1 463 ? 13.035 10.010 -19.870 1.00 64.69 463 PRO A O 1
ATOM 3623 N N . ALA A 1 464 ? 13.286 8.428 -21.443 1.00 61.41 464 ALA A N 1
ATOM 3624 C CA . ALA A 1 464 ? 11.906 7.954 -21.391 1.00 61.41 464 ALA A CA 1
ATOM 3625 C C . ALA A 1 464 ? 11.537 7.305 -20.045 1.00 61.41 464 ALA A C 1
ATOM 3627 O O . ALA A 1 464 ? 10.354 7.133 -19.769 1.00 61.41 464 ALA A O 1
ATOM 3628 N N . PHE A 1 465 ? 12.520 6.952 -19.208 1.00 70.00 465 PHE A N 1
ATOM 3629 C CA . PHE A 1 465 ? 12.287 6.327 -17.904 1.00 70.00 465 PHE A CA 1
ATOM 3630 C C . PHE A 1 465 ? 12.737 7.187 -16.720 1.00 70.00 465 PHE A C 1
ATOM 3632 O O . PHE A 1 465 ? 12.087 7.129 -15.683 1.00 70.00 465 PHE A O 1
ATOM 3639 N N . VAL A 1 466 ? 13.792 8.000 -16.850 1.00 75.25 466 VAL A N 1
ATOM 3640 C CA . VAL A 1 466 ? 14.311 8.829 -15.743 1.00 75.25 466 VAL A CA 1
ATOM 3641 C C . VAL A 1 466 ? 13.277 9.841 -15.260 1.00 75.25 466 VAL A C 1
ATOM 3643 O O . VAL A 1 466 ? 12.963 9.875 -14.073 1.00 75.25 466 VAL A O 1
ATOM 3646 N N . PHE A 1 467 ? 12.715 10.643 -16.166 1.00 70.38 467 PHE A N 1
ATOM 3647 C CA . PHE A 1 467 ? 11.786 11.700 -15.768 1.00 70.38 467 PHE A CA 1
ATOM 3648 C C . PHE A 1 467 ? 10.470 11.159 -15.191 1.00 70.38 467 PHE A C 1
ATOM 3650 O O . PHE A 1 467 ? 10.071 11.628 -14.123 1.00 70.38 467 PHE A O 1
ATOM 3657 N N . PRO A 1 468 ? 9.813 10.149 -15.801 1.00 60.09 468 PRO A N 1
ATOM 3658 C CA . PRO A 1 468 ? 8.589 9.608 -15.226 1.00 60.09 468 PRO A CA 1
ATOM 3659 C C . PRO A 1 468 ? 8.812 8.901 -13.884 1.00 60.09 468 PRO A C 1
ATOM 3661 O O . PRO A 1 468 ? 7.990 9.060 -12.987 1.00 60.09 468 PRO A O 1
ATOM 3664 N N . LEU A 1 469 ? 9.915 8.158 -13.705 1.00 70.62 469 LEU A N 1
ATOM 3665 C CA . LEU A 1 469 ? 10.211 7.537 -12.407 1.00 70.62 469 LEU A CA 1
ATOM 3666 C C . LEU A 1 469 ? 10.445 8.585 -11.322 1.00 70.62 469 LEU A C 1
ATOM 3668 O O . LEU A 1 469 ? 9.971 8.403 -10.207 1.00 70.62 469 LEU A O 1
ATOM 3672 N N . GLY A 1 470 ? 11.121 9.690 -11.634 1.00 72.69 470 GLY A N 1
ATOM 3673 C CA . GLY A 1 470 ? 11.361 10.728 -10.636 1.00 72.69 470 GLY A CA 1
ATOM 3674 C C . GLY A 1 470 ? 10.124 11.501 -10.227 1.00 72.69 470 GLY A C 1
ATOM 3675 O O . GLY A 1 470 ? 9.996 11.841 -9.054 1.00 72.69 470 GLY A O 1
ATOM 3676 N N . ALA A 1 471 ? 9.177 11.688 -11.147 1.00 65.31 471 ALA A N 1
ATOM 3677 C CA . ALA A 1 471 ? 7.861 12.217 -10.812 1.00 65.31 471 ALA A CA 1
ATOM 3678 C C . ALA A 1 471 ? 7.040 11.250 -9.934 1.00 65.31 471 ALA A C 1
ATOM 3680 O O . ALA A 1 471 ? 6.273 11.699 -9.089 1.00 65.31 471 ALA A O 1
ATOM 3681 N N . LEU A 1 472 ? 7.198 9.935 -10.126 1.00 64.38 472 LEU A N 1
ATOM 3682 C CA . LEU A 1 472 ? 6.411 8.907 -9.434 1.00 64.38 472 LEU A CA 1
ATOM 3683 C C . LEU A 1 472 ? 6.986 8.494 -8.068 1.00 64.38 472 LEU A C 1
ATOM 3685 O O . LEU A 1 472 ? 6.233 8.302 -7.121 1.00 64.38 472 LEU A O 1
ATOM 3689 N N . LEU A 1 473 ? 8.306 8.333 -7.965 1.00 72.94 473 LEU A N 1
ATOM 3690 C CA . LEU A 1 473 ? 9.003 7.762 -6.801 1.00 72.94 473 LEU A CA 1
ATOM 3691 C C . LEU A 1 473 ? 9.904 8.776 -6.080 1.00 72.94 473 LEU A C 1
ATOM 3693 O O . LEU A 1 473 ? 10.517 8.451 -5.063 1.00 72.94 473 LEU A O 1
ATOM 3697 N N . GLY A 1 474 ? 10.021 9.992 -6.616 1.00 78.50 474 GLY A N 1
ATOM 3698 C CA . GLY A 1 474 ? 10.956 11.012 -6.154 1.00 78.50 474 GLY A CA 1
ATOM 3699 C C . GLY A 1 474 ? 12.342 10.905 -6.801 1.00 78.50 474 GLY A C 1
ATOM 3700 O O . GLY A 1 474 ? 12.797 9.843 -7.249 1.00 78.50 474 GLY A O 1
ATOM 3701 N N . TRP A 1 475 ? 13.050 12.037 -6.841 1.00 83.94 475 TRP A N 1
ATOM 3702 C CA . TRP A 1 475 ? 14.353 12.143 -7.506 1.00 83.94 475 TRP A CA 1
ATOM 3703 C C . TRP A 1 475 ? 15.461 11.354 -6.811 1.00 83.94 475 TRP A C 1
ATOM 3705 O O . TRP A 1 475 ? 16.324 10.812 -7.493 1.00 83.94 475 TRP A O 1
ATOM 3715 N N . GLN A 1 476 ? 15.414 11.216 -5.483 1.00 84.56 476 GLN A N 1
ATOM 3716 C CA . GLN A 1 476 ? 16.398 10.425 -4.733 1.00 84.56 476 GLN A CA 1
ATOM 3717 C C . GLN A 1 476 ? 16.315 8.931 -5.083 1.00 84.56 476 GLN A C 1
ATOM 3719 O O . GLN A 1 476 ? 17.325 8.311 -5.414 1.00 84.56 476 GLN A O 1
ATOM 3724 N N . ALA A 1 477 ? 15.107 8.360 -5.082 1.00 82.38 477 ALA A N 1
ATOM 3725 C CA . ALA A 1 477 ? 14.879 6.958 -5.435 1.00 82.38 477 ALA A CA 1
ATOM 3726 C C . ALA A 1 477 ? 15.242 6.678 -6.899 1.00 82.38 477 ALA A C 1
ATOM 3728 O O . ALA A 1 477 ? 15.899 5.689 -7.224 1.00 82.38 477 ALA A O 1
ATOM 3729 N N . THR A 1 478 ? 14.887 7.606 -7.783 1.00 85.25 478 THR A N 1
ATOM 3730 C CA . THR A 1 478 ? 15.217 7.530 -9.209 1.00 85.25 478 THR A CA 1
ATOM 3731 C C . THR A 1 478 ? 16.720 7.601 -9.447 1.00 85.25 478 THR A C 1
ATOM 3733 O O . THR A 1 478 ? 17.262 6.790 -10.200 1.00 85.25 478 THR A O 1
ATOM 3736 N N . ALA A 1 479 ? 17.418 8.511 -8.765 1.00 87.19 479 ALA A N 1
ATOM 3737 C CA . ALA A 1 479 ? 18.870 8.612 -8.833 1.00 87.19 479 ALA A CA 1
ATOM 3738 C C . ALA A 1 479 ? 19.547 7.324 -8.353 1.00 87.19 479 ALA A C 1
ATOM 3740 O O . ALA A 1 479 ? 20.467 6.851 -9.016 1.00 87.19 479 ALA A O 1
ATOM 3741 N N . ALA A 1 480 ? 19.070 6.710 -7.268 1.00 87.94 480 ALA A N 1
ATOM 3742 C CA . ALA A 1 480 ? 19.616 5.447 -6.781 1.00 87.94 480 ALA A CA 1
ATOM 3743 C C . ALA A 1 480 ? 19.373 4.283 -7.758 1.00 87.94 480 ALA A C 1
ATOM 3745 O O . ALA A 1 480 ? 20.308 3.554 -8.096 1.00 87.94 480 ALA A O 1
ATOM 3746 N N . PHE A 1 481 ? 18.147 4.152 -8.281 1.00 90.94 481 PHE A N 1
ATOM 3747 C CA . PHE A 1 481 ? 17.801 3.137 -9.279 1.00 90.94 481 PHE A CA 1
ATOM 3748 C C . PHE A 1 481 ? 18.704 3.231 -10.515 1.00 90.94 481 PHE A C 1
ATOM 3750 O O . PHE A 1 481 ? 19.275 2.231 -10.957 1.00 90.94 481 PHE A O 1
ATOM 3757 N N . PHE A 1 482 ? 18.870 4.432 -11.075 1.00 88.44 482 PHE A N 1
ATOM 3758 C CA . PHE A 1 482 ? 19.697 4.613 -12.266 1.00 88.44 482 PHE A CA 1
ATOM 3759 C C . PHE A 1 482 ? 21.195 4.552 -11.976 1.00 88.44 482 PHE A C 1
ATOM 3761 O O . PHE A 1 482 ? 21.924 4.034 -12.817 1.00 88.44 482 PHE A O 1
ATOM 3768 N N . SER A 1 483 ? 21.652 4.966 -10.792 1.00 87.94 483 SER A N 1
ATOM 3769 C CA . SER A 1 483 ? 23.053 4.809 -10.373 1.00 87.94 483 SER A CA 1
ATOM 3770 C C . SER A 1 483 ? 23.482 3.344 -10.386 1.00 87.94 483 SER A C 1
ATOM 3772 O O . SER A 1 483 ? 24.504 3.018 -10.986 1.00 87.94 483 SER A O 1
ATOM 3774 N N . VAL A 1 484 ? 22.667 2.439 -9.829 1.00 90.25 484 VAL A N 1
ATOM 3775 C CA . VAL A 1 484 ? 22.940 0.989 -9.871 1.00 90.25 484 VAL A CA 1
ATOM 3776 C C . VAL A 1 484 ? 23.031 0.478 -11.302 1.00 90.25 484 VAL A C 1
ATOM 3778 O O . VAL A 1 484 ? 23.936 -0.283 -11.641 1.00 90.25 484 VAL A O 1
ATOM 3781 N N . ARG A 1 485 ? 22.111 0.904 -12.171 1.00 89.06 485 ARG A N 1
ATOM 3782 C CA . ARG A 1 485 ? 22.095 0.448 -13.566 1.00 89.06 485 ARG A CA 1
ATOM 3783 C C . ARG A 1 485 ? 23.276 0.983 -14.362 1.00 89.06 485 ARG A C 1
ATOM 3785 O O . ARG A 1 485 ? 23.846 0.236 -15.148 1.00 89.06 485 ARG A O 1
ATOM 3792 N N . ILE A 1 486 ? 23.648 2.243 -14.158 1.00 88.62 486 ILE A N 1
ATOM 3793 C CA . ILE A 1 486 ? 24.811 2.855 -14.803 1.00 88.62 486 ILE A CA 1
ATOM 3794 C C . ILE A 1 486 ? 26.093 2.176 -14.314 1.00 88.62 486 ILE A C 1
ATOM 3796 O O . ILE A 1 486 ? 26.916 1.793 -15.143 1.00 88.62 486 ILE A O 1
ATOM 3800 N N . ALA A 1 487 ? 26.231 1.930 -13.008 1.00 89.94 487 ALA A N 1
ATOM 3801 C CA . ALA A 1 487 ? 27.360 1.187 -12.451 1.00 89.94 487 ALA A CA 1
ATOM 3802 C C . ALA A 1 487 ? 27.456 -0.229 -13.046 1.00 89.94 487 ALA A C 1
ATOM 3804 O O . ALA A 1 487 ? 28.515 -0.624 -13.533 1.00 89.94 487 ALA A O 1
ATOM 3805 N N . ALA A 1 488 ? 26.335 -0.957 -13.108 1.00 90.62 488 ALA A N 1
ATOM 3806 C CA . ALA A 1 488 ? 26.274 -2.280 -13.729 1.00 90.62 488 ALA A CA 1
ATOM 3807 C C . ALA A 1 488 ? 26.678 -2.246 -15.213 1.00 90.62 488 ALA A C 1
ATOM 3809 O O . ALA A 1 488 ? 27.410 -3.121 -15.666 1.00 90.62 488 ALA A O 1
ATOM 3810 N N . ILE A 1 489 ? 26.246 -1.225 -15.963 1.00 89.75 489 ILE A N 1
ATOM 3811 C CA . ILE A 1 489 ? 26.614 -1.032 -17.373 1.00 89.75 489 ILE A CA 1
ATOM 3812 C C . ILE A 1 489 ? 28.117 -0.778 -17.531 1.00 89.75 489 ILE A C 1
ATOM 3814 O O . ILE A 1 489 ? 28.741 -1.385 -18.399 1.00 89.75 489 ILE A O 1
ATOM 3818 N N . ILE A 1 490 ? 28.706 0.091 -16.706 1.00 89.94 490 ILE A N 1
ATOM 3819 C CA . ILE A 1 490 ? 30.140 0.403 -16.769 1.00 89.94 490 ILE A CA 1
ATOM 3820 C C . ILE A 1 490 ? 30.959 -0.862 -16.510 1.00 89.94 490 ILE A C 1
ATOM 3822 O O . ILE A 1 490 ? 31.817 -1.216 -17.320 1.00 89.94 490 ILE A O 1
ATOM 3826 N N . VAL A 1 491 ? 30.649 -1.587 -15.432 1.00 91.75 491 VAL A N 1
ATOM 3827 C CA . VAL A 1 491 ? 31.338 -2.840 -15.088 1.00 91.75 491 VAL A CA 1
ATOM 3828 C C . VAL A 1 491 ? 31.148 -3.888 -16.185 1.00 91.75 491 VAL A C 1
ATOM 3830 O O . VAL A 1 491 ? 32.115 -4.532 -16.588 1.00 91.75 491 VAL A O 1
ATOM 3833 N N . GLN A 1 492 ? 29.938 -4.007 -16.739 1.00 91.88 492 GLN A N 1
ATOM 3834 C CA . GLN A 1 492 ? 29.652 -4.903 -17.859 1.00 91.88 492 GLN A CA 1
ATOM 3835 C C . GLN A 1 492 ? 30.514 -4.586 -19.087 1.00 91.88 492 GLN A C 1
ATOM 3837 O O . GLN A 1 492 ? 31.080 -5.499 -19.684 1.00 91.88 492 GLN A O 1
ATOM 3842 N N . ILE A 1 493 ? 30.623 -3.314 -19.474 1.00 91.19 493 ILE A N 1
ATOM 3843 C CA . ILE A 1 493 ? 31.418 -2.896 -20.635 1.00 91.19 493 ILE A CA 1
ATOM 3844 C C . ILE A 1 493 ? 32.902 -3.206 -20.409 1.00 91.19 493 ILE A C 1
ATOM 3846 O O . ILE A 1 493 ? 33.541 -3.774 -21.294 1.00 91.19 493 ILE A O 1
ATOM 3850 N N . LEU A 1 494 ? 33.441 -2.901 -19.224 1.00 92.25 494 LEU A N 1
ATOM 3851 C CA . LEU A 1 494 ? 34.834 -3.201 -18.875 1.00 92.25 494 LEU A CA 1
ATOM 3852 C C . LEU A 1 494 ? 35.119 -4.708 -18.909 1.00 92.25 494 LEU A C 1
ATOM 3854 O O . LEU A 1 494 ? 36.122 -5.132 -19.483 1.00 92.25 494 LEU A O 1
ATOM 3858 N N . LEU A 1 495 ? 34.221 -5.522 -18.353 1.00 92.25 495 LEU A N 1
ATOM 3859 C CA . LEU A 1 495 ? 34.339 -6.980 -18.353 1.00 92.25 495 LEU A CA 1
ATOM 3860 C C . LEU A 1 495 ? 34.276 -7.552 -19.775 1.00 92.25 495 LEU A C 1
ATOM 3862 O O . LEU A 1 495 ? 35.109 -8.374 -20.147 1.00 92.25 495 LEU A O 1
ATOM 3866 N N . VAL A 1 496 ? 33.329 -7.093 -20.599 1.00 92.50 496 VAL A N 1
ATOM 3867 C CA . VAL A 1 496 ? 33.188 -7.559 -21.989 1.00 92.50 496 VAL A CA 1
ATOM 3868 C C . VAL A 1 496 ? 34.410 -7.180 -22.823 1.00 92.50 496 VAL A C 1
ATOM 3870 O O . VAL A 1 496 ? 34.897 -8.010 -23.586 1.00 92.50 496 VAL A O 1
ATOM 3873 N N . LEU A 1 497 ? 34.933 -5.960 -22.676 1.00 92.19 497 LEU A N 1
ATOM 3874 C CA . LEU A 1 497 ? 36.108 -5.508 -23.424 1.00 92.19 497 LEU A CA 1
ATOM 3875 C C . LEU A 1 497 ? 37.385 -6.230 -22.981 1.00 92.19 497 LEU A C 1
ATOM 3877 O O . LEU A 1 497 ? 38.153 -6.670 -23.831 1.00 92.19 497 LEU A O 1
ATOM 3881 N N . THR A 1 498 ? 37.609 -6.409 -21.678 1.00 91.12 498 THR A N 1
ATOM 3882 C CA . THR A 1 498 ? 38.796 -7.123 -21.173 1.00 91.12 498 THR A CA 1
ATOM 3883 C C . THR A 1 498 ? 38.770 -8.610 -21.538 1.00 91.12 498 THR A C 1
ATOM 3885 O O . THR A 1 498 ? 39.770 -9.134 -22.034 1.00 91.12 498 THR A O 1
ATOM 3888 N N . ALA A 1 499 ? 37.621 -9.279 -21.393 1.00 89.81 499 ALA A N 1
ATOM 3889 C CA . ALA A 1 499 ? 37.442 -10.661 -21.836 1.00 89.81 499 ALA A CA 1
ATOM 3890 C C . ALA A 1 499 ? 37.563 -10.787 -23.364 1.00 89.81 499 ALA A C 1
ATOM 3892 O O . ALA A 1 499 ? 38.231 -11.694 -23.861 1.00 89.81 499 ALA A O 1
ATOM 3893 N N . GLY A 1 500 ? 36.978 -9.844 -24.109 1.00 87.69 500 GLY A N 1
ATOM 3894 C CA . GLY A 1 500 ? 37.082 -9.758 -25.564 1.00 87.69 500 GLY A CA 1
ATOM 3895 C C . GLY A 1 500 ? 38.530 -9.627 -26.022 1.00 87.69 500 GLY A C 1
ATOM 3896 O O . GLY A 1 500 ? 38.978 -10.423 -26.840 1.00 87.69 500 GLY A O 1
ATOM 3897 N N . ARG A 1 501 ? 39.304 -8.718 -25.418 1.00 89.38 501 ARG A N 1
ATOM 3898 C CA . ARG A 1 501 ? 40.741 -8.562 -25.684 1.00 89.38 501 ARG A CA 1
ATOM 3899 C C . ARG A 1 501 ? 41.516 -9.847 -25.411 1.00 89.38 501 ARG A C 1
ATOM 3901 O O . ARG A 1 501 ? 42.367 -10.220 -26.215 1.00 89.38 501 ARG A O 1
ATOM 3908 N N . TRP A 1 502 ? 41.227 -10.539 -24.310 1.00 88.44 502 TRP A N 1
ATOM 3909 C CA . TRP A 1 502 ? 41.867 -11.820 -23.998 1.00 88.44 502 TRP A CA 1
ATOM 3910 C C . TRP A 1 502 ? 41.551 -12.892 -25.053 1.00 88.44 502 TRP A C 1
ATOM 3912 O O . TRP A 1 502 ? 42.462 -13.560 -25.542 1.00 88.44 502 TRP A O 1
ATOM 3922 N N . ILE A 1 503 ? 40.288 -13.006 -25.475 1.00 86.00 503 ILE A N 1
ATOM 3923 C CA . ILE A 1 503 ? 39.847 -13.951 -26.513 1.00 86.00 503 ILE A CA 1
ATOM 3924 C C . ILE A 1 503 ? 40.465 -13.605 -27.874 1.00 86.00 503 ILE A C 1
ATOM 3926 O O . ILE A 1 503 ? 41.022 -14.483 -28.534 1.00 86.00 503 ILE A O 1
ATOM 3930 N N . ILE A 1 504 ? 40.408 -12.333 -28.279 1.00 84.56 504 ILE A N 1
ATOM 3931 C CA . ILE A 1 504 ? 40.975 -11.829 -29.536 1.00 84.56 504 ILE A CA 1
ATOM 3932 C C . ILE A 1 504 ? 42.477 -12.107 -29.568 1.00 84.56 504 ILE A C 1
ATOM 3934 O O . ILE A 1 504 ? 42.957 -12.686 -30.536 1.00 84.56 504 ILE A O 1
ATOM 3938 N N . ASN A 1 505 ? 43.209 -11.810 -28.491 1.00 82.50 505 ASN A N 1
ATOM 3939 C CA . ASN A 1 505 ? 44.650 -12.051 -28.423 1.00 82.50 505 ASN A CA 1
ATOM 3940 C C . ASN A 1 505 ? 45.007 -13.543 -28.403 1.00 82.50 505 ASN A C 1
ATOM 3942 O O . ASN A 1 505 ? 46.034 -13.922 -28.958 1.00 82.50 505 ASN A O 1
ATOM 3946 N N . ARG A 1 506 ? 44.171 -14.411 -27.818 1.00 80.25 506 ARG A N 1
ATOM 3947 C CA . ARG A 1 506 ? 44.399 -15.866 -27.822 1.00 80.25 506 ARG A CA 1
ATOM 3948 C C . ARG A 1 506 ? 44.136 -16.492 -29.195 1.00 80.25 506 ARG A C 1
ATOM 3950 O O . ARG A 1 506 ? 44.852 -17.402 -29.599 1.00 80.25 506 ARG A O 1
ATOM 3957 N N . ILE A 1 507 ? 43.136 -15.992 -29.922 1.00 70.44 507 ILE A N 1
ATOM 3958 C CA . ILE A 1 507 ? 42.804 -16.440 -31.283 1.00 70.44 507 ILE A CA 1
ATOM 3959 C C . ILE A 1 507 ? 43.802 -15.863 -32.303 1.00 70.44 507 ILE A C 1
ATOM 3961 O O . ILE A 1 507 ? 44.271 -16.588 -33.179 1.00 70.44 507 ILE A O 1
ATOM 3965 N N . ALA A 1 508 ? 44.177 -14.587 -32.167 1.00 62.72 508 ALA A N 1
ATOM 3966 C CA . ALA A 1 508 ? 45.187 -13.923 -32.995 1.00 62.72 508 ALA A CA 1
ATOM 3967 C C . ALA A 1 508 ? 46.608 -14.438 -32.708 1.00 62.72 508 ALA A C 1
ATOM 3969 O O . ALA A 1 508 ? 47.419 -14.550 -33.625 1.00 62.72 508 ALA A O 1
ATOM 3970 N N . GLY A 1 509 ? 46.888 -14.851 -31.467 1.00 50.78 509 GLY A N 1
ATOM 3971 C CA . GLY A 1 509 ? 48.133 -15.516 -31.070 1.00 50.78 509 GLY A CA 1
ATOM 3972 C C . GLY A 1 509 ? 48.398 -16.831 -31.809 1.00 50.78 509 GLY A C 1
ATOM 3973 O O . GLY A 1 509 ? 49.541 -17.272 -31.853 1.00 50.78 509 GLY A O 1
ATOM 3974 N N . ASN A 1 510 ? 47.378 -17.408 -32.457 1.00 45.41 510 ASN A N 1
ATOM 3975 C CA . ASN A 1 510 ? 47.487 -18.610 -33.285 1.00 45.41 510 ASN A CA 1
ATOM 3976 C C . ASN A 1 510 ? 47.530 -18.315 -34.805 1.00 45.41 510 ASN A C 1
ATOM 3978 O O . ASN A 1 510 ? 47.545 -19.236 -35.617 1.00 45.41 510 ASN A O 1
ATOM 3982 N N . LYS A 1 511 ? 47.533 -17.036 -35.214 1.00 46.19 511 LYS A N 1
ATOM 3983 C CA . LYS A 1 511 ? 47.549 -16.584 -36.619 1.00 46.19 511 LYS A CA 1
ATOM 3984 C C . LYS A 1 511 ? 48.547 -15.439 -36.846 1.00 46.19 511 LYS A C 1
ATOM 3986 O O . LYS A 1 511 ? 48.194 -14.392 -37.377 1.00 46.19 511 LYS A O 1
ATOM 3991 N N . LYS A 1 512 ? 49.824 -15.643 -36.505 1.00 37.41 512 LYS A N 1
ATOM 3992 C CA . LYS A 1 512 ? 50.892 -14.705 -36.910 1.00 37.41 512 LYS A CA 1
ATOM 3993 C C . LYS A 1 512 ? 51.209 -14.707 -38.419 1.00 37.41 512 LYS A C 1
ATOM 3995 O O . LYS A 1 512 ? 51.942 -13.833 -38.851 1.00 37.41 512 LYS A O 1
ATOM 4000 N N . ASN A 1 513 ? 50.614 -15.596 -39.226 1.00 38.69 513 ASN A N 1
ATOM 4001 C CA . ASN A 1 513 ? 50.869 -15.695 -40.672 1.00 38.69 513 ASN A CA 1
ATOM 4002 C C . ASN A 1 513 ? 49.571 -15.676 -41.514 1.00 38.69 513 ASN A C 1
ATOM 4004 O O . ASN A 1 513 ? 49.219 -16.682 -42.127 1.00 38.69 513 ASN A O 1
ATOM 4008 N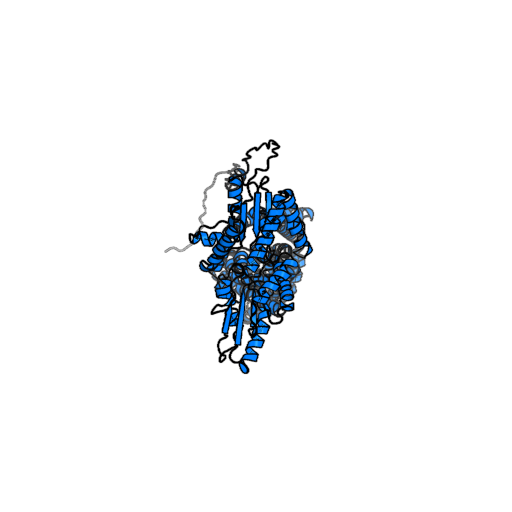 N . GLN A 1 514 ? 48.837 -14.557 -41.567 1.00 37.53 514 GLN A N 1
ATOM 4009 C CA . GLN A 1 514 ? 47.907 -14.295 -42.682 1.00 37.53 514 GLN A CA 1
ATOM 4010 C C . GLN A 1 514 ? 48.123 -12.873 -43.239 1.00 37.53 514 GLN A C 1
ATOM 4012 O O . GLN A 1 514 ? 48.120 -11.923 -42.455 1.00 37.53 514 GLN A O 1
ATOM 4017 N N . PRO A 1 515 ? 48.277 -12.710 -44.571 1.00 35.59 515 PRO A N 1
ATOM 4018 C CA . PRO A 1 515 ? 48.653 -11.460 -45.245 1.00 35.59 515 PRO A CA 1
ATOM 4019 C C . PRO A 1 515 ? 47.466 -10.488 -45.380 1.00 35.59 515 PRO A C 1
ATOM 4021 O O . PRO A 1 515 ? 47.128 -10.029 -46.464 1.00 35.59 515 PRO A O 1
ATOM 4024 N N . GLY A 1 516 ? 46.775 -10.217 -44.272 1.00 39.62 516 GLY A N 1
ATOM 4025 C CA . GLY A 1 516 ? 45.691 -9.232 -44.192 1.00 39.62 516 GLY A CA 1
ATOM 4026 C C . GLY A 1 516 ? 45.988 -8.083 -43.229 1.00 39.62 516 GLY A C 1
ATOM 4027 O O . GLY A 1 516 ? 45.257 -7.099 -43.221 1.00 39.62 516 GLY A O 1
ATOM 4028 N N . SER A 1 517 ? 47.058 -8.179 -42.428 1.00 39.56 517 SER A N 1
ATOM 4029 C CA . SER A 1 517 ? 47.424 -7.166 -41.428 1.00 39.56 517 SER A CA 1
ATOM 4030 C C . SER A 1 517 ? 47.974 -5.867 -42.027 1.00 39.56 517 SER A C 1
ATOM 4032 O O . SER A 1 517 ? 47.989 -4.856 -41.333 1.00 39.56 517 SER A O 1
ATOM 4034 N N . GLU A 1 518 ? 48.372 -5.855 -43.304 1.00 36.22 518 GLU A N 1
ATOM 4035 C CA . GLU A 1 518 ? 48.804 -4.636 -44.011 1.00 36.22 518 GLU A CA 1
ATOM 4036 C C . GLU A 1 518 ? 47.633 -3.750 -44.465 1.00 36.22 518 GLU A C 1
ATOM 4038 O O . GLU A 1 518 ? 47.789 -2.534 -44.563 1.00 36.22 518 GLU A O 1
ATOM 4043 N N . TYR A 1 519 ? 46.424 -4.301 -44.639 1.00 39.44 519 TYR A N 1
ATOM 4044 C CA . TYR A 1 519 ? 45.244 -3.490 -44.977 1.00 39.44 519 TYR A CA 1
ATOM 4045 C C . TYR A 1 519 ? 44.782 -2.612 -43.796 1.00 39.44 519 TYR A C 1
ATOM 4047 O O . TYR A 1 519 ? 44.220 -1.537 -43.990 1.00 39.44 519 TYR A O 1
ATOM 4055 N N . TYR A 1 520 ? 45.076 -3.029 -42.559 1.00 39.41 520 TYR A N 1
ATOM 4056 C CA . TYR A 1 520 ? 44.663 -2.331 -41.335 1.00 39.41 520 TYR A CA 1
ATOM 4057 C C . TYR A 1 520 ? 45.543 -1.122 -40.972 1.00 39.41 520 TYR A C 1
ATOM 4059 O O . TYR A 1 520 ? 45.116 -0.277 -40.186 1.00 39.41 520 TYR A O 1
ATOM 4067 N N . ALA A 1 521 ? 46.748 -1.006 -41.540 1.00 34.56 521 ALA A N 1
ATOM 4068 C CA . ALA A 1 521 ? 47.657 0.106 -41.255 1.00 34.56 521 ALA A CA 1
ATOM 4069 C C . ALA A 1 521 ? 47.398 1.344 -42.138 1.00 34.56 521 ALA A C 1
ATOM 4071 O O . ALA A 1 521 ? 47.655 2.470 -41.709 1.00 34.56 521 ALA A O 1
ATOM 4072 N N . HIS A 1 522 ? 46.841 1.168 -43.342 1.00 34.38 522 HIS A N 1
ATOM 4073 C CA . HIS A 1 522 ? 46.771 2.237 -44.347 1.00 34.38 522 HIS A CA 1
ATOM 4074 C C . HIS A 1 522 ? 45.503 3.106 -44.331 1.00 34.38 522 HIS A C 1
ATOM 4076 O O . HIS A 1 522 ? 45.501 4.174 -44.938 1.00 34.38 522 HIS A O 1
ATOM 4082 N N . THR A 1 523 ? 44.446 2.753 -43.594 1.00 38.19 523 THR A N 1
ATOM 4083 C CA . THR A 1 523 ? 43.221 3.582 -43.539 1.00 38.19 523 THR A CA 1
ATOM 4084 C C . THR A 1 523 ? 43.225 4.656 -42.447 1.00 38.19 523 THR A C 1
ATOM 4086 O O . THR A 1 523 ? 42.259 5.404 -42.321 1.00 38.19 523 THR A O 1
ATOM 4089 N N . ASN A 1 524 ? 44.306 4.794 -41.673 1.00 36.28 524 ASN A N 1
ATOM 4090 C CA . ASN A 1 524 ? 44.405 5.821 -40.627 1.00 36.28 524 ASN A CA 1
ATOM 4091 C C . ASN A 1 524 ? 44.631 7.252 -41.155 1.00 36.28 524 ASN A C 1
ATOM 4093 O O . ASN A 1 524 ? 44.653 8.175 -40.343 1.00 36.28 524 ASN A O 1
ATOM 4097 N N . HIS A 1 525 ? 44.753 7.471 -42.475 1.00 33.12 525 HIS A N 1
ATOM 4098 C CA . HIS A 1 525 ? 45.099 8.794 -43.015 1.00 33.12 525 HIS A CA 1
ATOM 4099 C C . HIS A 1 525 ? 44.179 9.416 -44.070 1.00 33.12 525 HIS A C 1
ATOM 4101 O O . HIS A 1 525 ? 44.462 10.521 -44.532 1.00 33.12 525 HIS A O 1
ATOM 4107 N N . SER A 1 526 ? 43.032 8.822 -44.386 1.00 28.53 526 SER A N 1
ATOM 4108 C CA . SER A 1 526 ? 42.069 9.460 -45.289 1.00 28.53 526 SER A CA 1
ATOM 4109 C C . SER A 1 526 ? 40.790 9.783 -44.537 1.00 28.53 526 SER A C 1
ATOM 4111 O O . SER A 1 526 ? 39.855 8.991 -44.475 1.00 28.53 526 SER A O 1
ATOM 4113 N N . ALA A 1 527 ? 40.758 10.985 -43.960 1.00 32.56 527 ALA A N 1
ATOM 4114 C CA . ALA A 1 527 ? 39.514 11.677 -43.668 1.00 32.56 527 ALA A CA 1
ATOM 4115 C C . ALA A 1 527 ? 38.778 11.891 -44.999 1.00 32.56 527 ALA A C 1
ATOM 4117 O O . ALA A 1 527 ? 38.953 12.904 -45.675 1.00 32.56 527 ALA A O 1
ATOM 4118 N N . GLU A 1 528 ? 38.009 10.888 -45.411 1.00 29.86 528 GLU A N 1
ATOM 4119 C CA . GLU A 1 528 ? 37.104 10.978 -46.543 1.00 29.86 528 GLU A CA 1
ATOM 4120 C C . GLU A 1 528 ? 36.145 12.147 -46.266 1.00 29.86 528 GLU A C 1
ATOM 4122 O O . GLU A 1 528 ? 35.402 12.159 -45.278 1.00 29.86 528 GLU A O 1
ATOM 4127 N N . LYS A 1 529 ? 36.235 13.200 -47.090 1.00 37.62 529 LYS A N 1
ATOM 4128 C CA . LYS A 1 529 ? 35.358 14.374 -47.036 1.00 37.62 529 LYS A CA 1
ATOM 4129 C C . LYS A 1 529 ? 33.938 13.942 -47.415 1.00 37.62 529 LYS A C 1
ATOM 4131 O O . LYS A 1 529 ? 33.539 14.018 -48.569 1.00 37.62 529 LYS A O 1
ATOM 4136 N N . VAL A 1 530 ? 33.178 13.484 -46.427 1.00 40.41 530 VAL A N 1
ATOM 4137 C CA . VAL A 1 530 ? 31.740 13.192 -46.532 1.00 40.41 530 VAL A CA 1
ATOM 4138 C C . VAL A 1 530 ? 30.949 14.510 -46.382 1.00 40.41 530 VAL A C 1
ATOM 4140 O O . VAL A 1 530 ? 31.356 15.339 -45.563 1.00 40.41 530 VAL A O 1
ATOM 4143 N N . PRO A 1 531 ? 29.849 14.736 -47.135 1.00 37.84 531 PRO A N 1
ATOM 4144 C CA . PRO A 1 531 ? 29.314 16.067 -47.438 1.00 37.84 531 PRO A CA 1
ATOM 4145 C C . PRO A 1 531 ? 28.920 16.893 -46.210 1.00 37.84 531 PRO A C 1
ATOM 4147 O O . PRO A 1 531 ? 28.447 16.362 -45.204 1.00 37.84 531 PRO A O 1
ATOM 4150 N N . VAL A 1 532 ? 29.082 18.212 -46.341 1.00 42.31 532 VAL A N 1
ATOM 4151 C CA . VAL A 1 532 ? 28.650 19.234 -45.379 1.00 42.31 532 VAL A CA 1
ATOM 4152 C C . VAL A 1 532 ? 27.150 19.085 -45.100 1.00 42.31 532 VAL A C 1
ATOM 4154 O O . VAL A 1 532 ? 26.353 18.919 -46.025 1.00 42.31 532 VAL A O 1
ATOM 4157 N N . SER A 1 533 ? 26.775 19.121 -43.816 1.00 46.50 533 SER A N 1
ATOM 4158 C CA . SER A 1 533 ? 25.390 18.994 -43.354 1.00 46.50 533 SER A CA 1
ATOM 4159 C C . SER A 1 533 ? 24.468 20.011 -44.041 1.00 46.50 533 SER A C 1
ATOM 4161 O O . SER A 1 533 ? 24.882 21.158 -44.234 1.00 46.50 533 SER A O 1
ATOM 4163 N N . PRO A 1 534 ? 23.202 19.668 -44.339 1.00 43.06 534 PRO A N 1
ATOM 4164 C CA . PRO A 1 534 ? 22.228 20.680 -44.734 1.00 43.06 534 PRO A CA 1
ATOM 4165 C C . PRO A 1 534 ? 22.090 21.708 -43.600 1.00 43.06 534 PRO A C 1
ATOM 4167 O O . PRO A 1 534 ? 22.235 21.349 -42.432 1.00 43.06 534 PRO A O 1
ATOM 4170 N N . GLY A 1 535 ? 21.834 22.977 -43.938 1.00 55.31 535 GLY A N 1
ATOM 4171 C CA . GLY A 1 535 ? 21.732 24.070 -42.964 1.00 55.31 535 GLY A CA 1
ATOM 4172 C C . GLY A 1 535 ? 20.902 23.691 -41.731 1.00 55.31 535 GLY A C 1
ATOM 4173 O O . GLY A 1 535 ? 19.888 22.999 -41.848 1.00 55.31 535 GLY A O 1
ATOM 4174 N N . THR A 1 536 ? 21.348 24.139 -40.556 1.00 61.81 536 THR A N 1
ATOM 4175 C CA . THR A 1 536 ? 20.842 23.779 -39.216 1.00 61.81 536 THR A CA 1
ATOM 4176 C C . THR A 1 536 ? 19.312 23.759 -39.105 1.00 61.81 536 THR A C 1
ATOM 4178 O O . THR A 1 536 ? 18.761 22.855 -38.483 1.00 61.81 536 THR A O 1
ATOM 4181 N N . ALA A 1 537 ? 18.605 24.663 -39.788 1.00 64.50 537 ALA A N 1
ATOM 4182 C CA . ALA A 1 537 ? 17.140 24.685 -39.831 1.00 64.50 537 ALA A CA 1
ATOM 4183 C C . ALA A 1 537 ? 16.512 23.461 -40.539 1.00 64.50 537 ALA A C 1
ATOM 4185 O O . ALA A 1 537 ? 15.546 22.881 -40.047 1.00 64.50 537 ALA A O 1
ATOM 4186 N N . LYS A 1 538 ? 17.086 23.015 -41.663 1.00 70.56 538 LYS A N 1
ATOM 4187 C CA . LYS A 1 538 ? 16.579 21.881 -42.462 1.00 70.56 538 LYS A CA 1
ATOM 4188 C C . LYS A 1 538 ? 16.887 20.534 -41.798 1.00 70.56 538 LYS A C 1
ATOM 4190 O O . LYS A 1 538 ? 16.136 19.572 -41.947 1.00 70.56 538 LYS A O 1
ATOM 4195 N N . ALA A 1 539 ? 17.976 20.474 -41.031 1.00 64.94 539 ALA A N 1
ATOM 4196 C CA . ALA A 1 539 ? 18.309 19.336 -40.181 1.00 64.94 539 ALA A CA 1
ATOM 4197 C C . ALA A 1 539 ? 17.307 19.184 -39.020 1.00 64.94 539 ALA A C 1
ATOM 4199 O O . ALA A 1 539 ? 16.792 18.088 -38.799 1.00 64.94 539 ALA A O 1
ATOM 4200 N N . ILE A 1 540 ? 16.957 20.284 -38.343 1.00 69.81 540 ILE A N 1
ATOM 4201 C CA . ILE A 1 540 ? 15.952 20.295 -37.265 1.00 69.81 540 ILE A CA 1
ATOM 4202 C C . ILE A 1 540 ? 14.561 19.929 -37.799 1.00 69.81 540 ILE A C 1
ATOM 4204 O O . ILE A 1 540 ? 13.850 19.139 -37.180 1.00 69.81 540 ILE A O 1
ATOM 4208 N N . GLU A 1 541 ? 14.175 20.426 -38.975 1.00 79.50 541 GLU A N 1
ATOM 4209 C CA . GLU A 1 541 ? 12.894 20.060 -39.591 1.00 79.50 541 GLU A CA 1
ATOM 4210 C C . GLU A 1 541 ? 12.810 18.551 -39.886 1.00 79.50 541 GLU A C 1
ATOM 4212 O O . GLU A 1 541 ? 11.813 17.891 -39.573 1.00 79.50 541 GLU A O 1
ATOM 4217 N N . ASN A 1 542 ? 13.882 17.973 -40.435 1.00 74.12 542 ASN A N 1
ATOM 4218 C CA . ASN A 1 542 ? 13.962 16.535 -40.677 1.00 74.12 542 ASN A CA 1
ATOM 4219 C C . ASN A 1 542 ? 13.944 15.727 -39.369 1.00 74.12 542 ASN A C 1
ATOM 4221 O O . ASN A 1 542 ? 13.272 14.693 -39.312 1.00 74.12 542 ASN A O 1
ATOM 4225 N N . ALA A 1 543 ? 14.596 16.221 -38.311 1.00 66.94 543 ALA A N 1
ATOM 4226 C CA . ALA A 1 543 ? 14.551 15.629 -36.975 1.00 66.94 543 ALA A CA 1
ATOM 4227 C C . ALA A 1 543 ? 13.126 15.593 -36.410 1.00 66.94 543 ALA A C 1
ATOM 4229 O O . ALA A 1 543 ? 12.682 14.557 -35.923 1.00 66.94 543 ALA A O 1
ATOM 4230 N N . LEU A 1 544 ? 12.374 16.691 -36.525 1.00 73.75 544 LEU A N 1
ATOM 4231 C CA . LEU A 1 544 ? 10.992 16.775 -36.044 1.00 73.75 544 LEU A CA 1
ATOM 4232 C C . LEU A 1 544 ? 10.050 15.859 -36.836 1.00 73.75 544 LEU A C 1
ATOM 4234 O O . LEU A 1 544 ? 9.206 15.181 -36.247 1.00 73.75 544 LEU A O 1
ATOM 4238 N N . ARG A 1 545 ? 10.223 15.753 -38.162 1.00 80.19 545 ARG A N 1
ATOM 4239 C CA . ARG A 1 545 ? 9.463 14.791 -38.985 1.00 80.19 545 ARG A CA 1
ATOM 4240 C C . ARG A 1 545 ? 9.749 13.346 -38.580 1.00 80.19 545 ARG A C 1
ATOM 4242 O O . ARG A 1 545 ? 8.838 12.514 -38.557 1.00 80.19 545 ARG A O 1
ATOM 4249 N N . GLN A 1 546 ? 11.003 13.034 -38.271 1.00 69.56 546 GLN A N 1
ATOM 4250 C CA . GLN A 1 546 ? 11.403 11.700 -37.842 1.00 69.56 546 GLN A CA 1
ATOM 4251 C C . GLN A 1 546 ? 10.929 11.403 -36.408 1.00 69.56 546 GLN A C 1
ATOM 4253 O O . GLN A 1 546 ? 10.406 10.314 -36.154 1.00 69.56 546 GLN A O 1
ATOM 4258 N N . ALA A 1 547 ? 10.973 12.393 -35.511 1.00 66.31 547 ALA A N 1
ATOM 4259 C CA . ALA A 1 547 ? 10.381 12.331 -34.178 1.00 66.31 547 ALA A CA 1
ATOM 4260 C C . ALA A 1 547 ? 8.877 12.039 -34.251 1.00 66.31 547 ALA A C 1
ATOM 4262 O O . ALA A 1 547 ? 8.406 11.126 -33.579 1.00 66.31 547 ALA A O 1
ATOM 4263 N N . ALA A 1 548 ? 8.136 12.716 -35.134 1.00 76.12 548 ALA A N 1
ATOM 4264 C CA . ALA A 1 548 ? 6.707 12.477 -35.335 1.00 76.12 548 ALA A CA 1
ATOM 4265 C C . ALA A 1 548 ? 6.403 11.047 -35.825 1.00 76.12 548 ALA A C 1
ATOM 4267 O O . ALA A 1 548 ? 5.461 10.411 -35.346 1.00 76.12 548 ALA A O 1
ATOM 4268 N N . LYS A 1 549 ? 7.215 10.493 -36.739 1.00 72.88 549 LYS A N 1
ATOM 4269 C CA . LYS A 1 549 ? 7.078 9.091 -37.183 1.00 72.88 549 LYS A CA 1
ATOM 4270 C C . LYS A 1 549 ? 7.319 8.105 -36.040 1.00 72.88 549 LYS A C 1
ATOM 4272 O O . LYS A 1 549 ? 6.563 7.143 -35.895 1.00 72.88 549 LYS A O 1
ATOM 4277 N N . THR A 1 550 ? 8.358 8.337 -35.242 1.00 57.88 550 THR A N 1
ATOM 4278 C CA . THR A 1 550 ? 8.695 7.506 -34.080 1.00 57.88 550 THR A CA 1
ATOM 4279 C C . THR A 1 550 ? 7.599 7.586 -33.022 1.00 57.88 550 THR A C 1
ATOM 4281 O O . THR A 1 550 ? 7.122 6.554 -32.555 1.00 57.88 550 THR A O 1
ATOM 4284 N N . LEU A 1 551 ? 7.113 8.791 -32.724 1.00 63.94 551 LEU A N 1
ATOM 4285 C CA . LEU A 1 551 ? 6.049 9.034 -31.759 1.00 63.94 551 LEU A CA 1
ATOM 4286 C C . LEU A 1 551 ? 4.731 8.382 -32.196 1.00 63.94 551 LEU A C 1
ATOM 4288 O O . LEU A 1 551 ? 4.099 7.700 -31.397 1.00 63.94 551 LEU A O 1
ATOM 4292 N N . ARG A 1 552 ? 4.370 8.462 -33.486 1.00 76.00 552 ARG A N 1
ATOM 4293 C CA . ARG A 1 552 ? 3.207 7.749 -34.041 1.00 76.00 552 ARG A CA 1
ATOM 4294 C C . ARG A 1 552 ? 3.304 6.241 -33.824 1.00 76.00 552 ARG A C 1
ATOM 4296 O O . ARG A 1 552 ? 2.319 5.628 -33.432 1.00 76.00 552 ARG A O 1
ATOM 4303 N N . ARG A 1 553 ? 4.471 5.632 -34.060 1.00 65.56 553 ARG A N 1
ATOM 4304 C CA . ARG A 1 553 ? 4.664 4.197 -33.789 1.00 65.56 553 ARG A CA 1
ATOM 4305 C C . ARG A 1 553 ? 4.513 3.894 -32.302 1.00 65.56 553 ARG A C 1
ATOM 4307 O O . ARG A 1 553 ? 3.818 2.948 -31.962 1.00 65.56 553 ARG A O 1
ATOM 4314 N N . ILE A 1 554 ? 5.114 4.706 -31.432 1.00 56.66 554 ILE A N 1
ATOM 4315 C CA . ILE A 1 554 ? 5.017 4.536 -29.977 1.00 56.66 554 ILE A CA 1
ATOM 4316 C C . ILE A 1 554 ? 3.554 4.579 -29.526 1.00 56.66 554 ILE A C 1
ATOM 4318 O O . ILE A 1 554 ? 3.125 3.661 -28.840 1.00 56.66 554 ILE A O 1
ATOM 4322 N N . ILE A 1 555 ? 2.766 5.565 -29.965 1.00 68.06 555 ILE A N 1
ATOM 4323 C CA . ILE A 1 555 ? 1.333 5.690 -29.630 1.00 68.06 555 ILE A CA 1
ATOM 4324 C C . ILE A 1 555 ? 0.560 4.420 -29.985 1.00 68.06 555 ILE A C 1
ATOM 4326 O O . ILE A 1 555 ? -0.201 3.912 -29.163 1.00 68.06 555 ILE A O 1
ATOM 4330 N N . VAL A 1 556 ? 0.782 3.897 -31.196 1.00 70.44 556 VAL A N 1
ATOM 4331 C CA . VAL A 1 556 ? 0.082 2.712 -31.719 1.00 70.44 556 VAL A CA 1
ATOM 4332 C C . VAL A 1 556 ? 0.306 1.480 -30.838 1.00 70.44 556 VAL A C 1
ATOM 4334 O O . VAL A 1 556 ? -0.578 0.637 -30.756 1.00 70.44 556 VAL A O 1
ATOM 4337 N N . PHE A 1 557 ? 1.443 1.381 -30.147 1.00 53.19 557 PHE A N 1
ATOM 4338 C CA . PHE A 1 557 ? 1.723 0.274 -29.229 1.00 53.19 557 PHE A CA 1
ATOM 4339 C C . PHE A 1 557 ? 1.397 0.597 -27.771 1.00 53.19 557 PHE A C 1
ATOM 4341 O O . PHE A 1 557 ? 0.874 -0.258 -27.055 1.00 53.19 557 PHE A O 1
ATOM 4348 N N . VAL A 1 558 ? 1.695 1.814 -27.317 1.00 53.12 558 VAL A N 1
ATOM 4349 C CA . VAL A 1 558 ? 1.534 2.218 -25.918 1.00 53.12 558 VAL A CA 1
ATOM 4350 C C . VAL A 1 558 ? 0.064 2.290 -25.539 1.00 53.12 558 VAL A C 1
ATOM 4352 O O . VAL A 1 558 ? -0.279 1.757 -24.492 1.00 53.12 558 VAL A O 1
ATOM 4355 N N . ILE A 1 559 ? -0.808 2.863 -26.379 1.00 72.75 559 ILE A N 1
ATOM 4356 C CA . ILE A 1 559 ? -2.231 2.997 -26.034 1.00 72.75 559 ILE A CA 1
ATOM 4357 C C . ILE A 1 559 ? -2.889 1.619 -25.855 1.00 72.75 559 ILE A C 1
ATOM 4359 O O . ILE A 1 559 ? -3.367 1.362 -24.753 1.00 72.75 559 ILE A O 1
ATOM 4363 N N . PRO A 1 560 ? -2.860 0.684 -26.831 1.00 69.81 560 PRO A N 1
ATOM 4364 C CA . PRO A 1 560 ? -3.519 -0.612 -26.655 1.00 69.81 560 PRO A CA 1
ATOM 4365 C C . PRO A 1 560 ? -2.932 -1.417 -25.497 1.00 69.81 560 PRO A C 1
ATOM 4367 O O . PRO A 1 560 ? -3.672 -2.017 -24.726 1.00 69.81 560 PRO A O 1
ATOM 4370 N N . THR A 1 561 ? -1.607 -1.389 -25.331 1.00 48.78 561 THR A N 1
ATOM 4371 C CA . THR A 1 561 ? -0.943 -2.103 -24.233 1.00 48.78 561 THR A CA 1
ATOM 4372 C C . THR A 1 561 ? -1.337 -1.516 -22.877 1.00 48.78 561 THR A C 1
ATOM 4374 O O . THR A 1 561 ? -1.674 -2.261 -21.964 1.00 48.78 561 THR A O 1
ATOM 4377 N N . TYR A 1 562 ? -1.343 -0.188 -22.735 1.00 59.62 562 TYR A N 1
ATOM 4378 C CA . TYR A 1 562 ? -1.743 0.486 -21.499 1.00 59.62 562 TYR A CA 1
ATOM 4379 C C . TYR A 1 562 ? -3.220 0.242 -21.171 1.00 59.62 562 TYR A C 1
ATOM 4381 O O . TYR A 1 562 ? -3.555 -0.013 -20.016 1.00 59.62 562 TYR A O 1
ATOM 4389 N N . THR A 1 563 ? -4.093 0.252 -22.181 1.00 73.31 563 THR A N 1
ATOM 4390 C CA . THR A 1 563 ? -5.519 -0.061 -22.029 1.00 73.31 563 THR A CA 1
ATOM 4391 C C . THR A 1 563 ? -5.734 -1.501 -21.575 1.00 73.31 563 THR A C 1
ATOM 4393 O O . THR A 1 563 ? -6.425 -1.715 -20.584 1.00 73.31 563 THR A O 1
ATOM 4396 N N . VAL A 1 564 ? -5.111 -2.483 -22.239 1.00 68.38 564 VAL A N 1
ATOM 4397 C CA . VAL A 1 564 ? -5.220 -3.903 -21.858 1.00 68.38 564 VAL A CA 1
ATOM 4398 C C . VAL A 1 564 ? -4.728 -4.122 -20.430 1.00 68.38 564 VAL A C 1
ATOM 4400 O O . VAL A 1 564 ? -5.378 -4.811 -19.656 1.00 68.38 564 VAL A O 1
ATOM 4403 N N . LEU A 1 565 ? -3.613 -3.506 -20.043 1.00 52.38 565 LEU A N 1
ATOM 4404 C CA . LEU A 1 565 ? -3.067 -3.673 -18.696 1.00 52.38 565 LEU A CA 1
ATOM 4405 C C . LEU A 1 565 ? -3.907 -2.967 -17.631 1.00 52.38 565 LEU A C 1
ATOM 4407 O O . LEU A 1 565 ? -4.108 -3.532 -16.564 1.00 52.38 565 LEU A O 1
ATOM 4411 N N . SER A 1 566 ? -4.455 -1.788 -17.937 1.00 61.47 566 SER A N 1
ATOM 4412 C CA . SER A 1 566 ? -5.412 -1.112 -17.050 1.00 61.47 566 SER A CA 1
ATOM 4413 C C . SER A 1 566 ? -6.683 -1.944 -16.870 1.00 61.47 566 SER A C 1
ATOM 4415 O O . SER A 1 566 ? -7.268 -1.941 -15.795 1.00 61.47 566 SER A O 1
ATOM 4417 N N . PHE A 1 567 ? -7.090 -2.687 -17.903 1.00 75.75 567 PHE A N 1
ATOM 4418 C CA . PHE A 1 567 ? -8.202 -3.630 -17.830 1.00 75.75 567 PHE A CA 1
ATOM 4419 C C . PHE A 1 567 ? -7.854 -4.834 -16.946 1.00 75.75 567 PHE A C 1
ATOM 4421 O O . PHE A 1 567 ? -8.612 -5.163 -16.044 1.00 75.75 567 PHE A O 1
ATOM 4428 N N . LEU A 1 568 ? -6.683 -5.448 -17.132 1.00 63.69 568 LEU A N 1
ATOM 4429 C CA . LEU A 1 568 ? -6.219 -6.541 -16.269 1.00 63.69 568 LEU A CA 1
ATOM 4430 C C . LEU A 1 568 ? -6.108 -6.111 -14.795 1.00 63.69 568 LEU A C 1
ATOM 4432 O O . LEU A 1 568 ? -6.493 -6.866 -13.909 1.00 63.69 568 LEU A O 1
ATOM 4436 N N . GLU A 1 569 ? -5.643 -4.890 -14.531 1.00 50.94 569 GLU A N 1
ATOM 4437 C CA . GLU A 1 569 ? -5.611 -4.297 -13.188 1.00 50.94 569 GLU A CA 1
ATOM 4438 C C . GLU A 1 569 ? -7.020 -4.072 -12.626 1.00 50.94 569 GLU A C 1
ATOM 4440 O O . GLU A 1 569 ? -7.283 -4.442 -11.488 1.00 50.94 569 GLU A O 1
ATOM 4445 N N . TYR A 1 570 ? -7.944 -3.539 -13.431 1.00 71.31 570 TYR A N 1
ATOM 4446 C CA . TYR A 1 570 ? -9.337 -3.326 -13.028 1.00 71.31 570 TYR A CA 1
ATOM 4447 C C . TYR A 1 570 ? -10.042 -4.627 -12.604 1.00 71.31 570 TYR A C 1
ATOM 4449 O O . TYR A 1 570 ? -10.884 -4.610 -11.711 1.00 71.31 570 TYR A O 1
ATOM 4457 N N . PHE A 1 571 ? -9.678 -5.757 -13.218 1.00 74.56 571 PHE A N 1
ATOM 4458 C CA . PHE A 1 571 ? -10.194 -7.087 -12.876 1.00 74.56 571 PHE A CA 1
ATOM 4459 C C . PHE A 1 571 ? -9.329 -7.856 -11.868 1.00 74.56 571 PHE A C 1
ATOM 4461 O O . PHE A 1 571 ? -9.531 -9.058 -11.705 1.00 74.56 571 PHE A O 1
ATOM 4468 N N . PHE A 1 572 ? -8.375 -7.199 -11.201 1.00 61.62 572 PHE A N 1
ATOM 4469 C CA . PHE A 1 572 ? -7.511 -7.818 -10.188 1.00 61.62 572 PHE A CA 1
ATOM 4470 C C . PHE A 1 572 ? -6.711 -9.035 -10.704 1.00 61.62 572 PHE A C 1
ATOM 4472 O O . PHE A 1 572 ? -6.293 -9.909 -9.947 1.00 61.62 572 PHE A O 1
ATOM 4479 N N . PHE A 1 573 ? -6.445 -9.104 -12.013 1.00 70.25 573 PHE A N 1
ATOM 4480 C CA . PHE A 1 573 ? -5.743 -10.234 -12.634 1.00 70.25 573 PHE A CA 1
ATOM 4481 C C . PHE A 1 573 ? -4.325 -10.427 -12.077 1.00 70.25 573 PHE A C 1
ATOM 4483 O O . PHE A 1 573 ? -3.842 -11.552 -11.975 1.00 70.25 573 PHE A O 1
ATOM 4490 N N . PHE A 1 574 ? -3.640 -9.338 -11.719 1.00 57.66 574 PHE A N 1
ATOM 4491 C CA . PHE A 1 574 ? -2.281 -9.405 -11.177 1.00 57.66 574 PHE A CA 1
ATOM 4492 C C . PHE A 1 574 ? -2.238 -9.934 -9.740 1.00 57.66 574 PHE A C 1
ATOM 4494 O O . PHE A 1 574 ? -1.268 -10.594 -9.383 1.00 57.66 574 PHE A O 1
ATOM 4501 N N . GLU A 1 575 ? -3.294 -9.709 -8.957 1.00 58.66 575 GLU A N 1
ATOM 4502 C CA . GLU A 1 575 ? -3.453 -10.298 -7.621 1.00 58.66 575 GLU A CA 1
ATOM 4503 C C . GLU A 1 575 ? -3.661 -11.804 -7.738 1.00 58.66 575 GLU A C 1
ATOM 4505 O O . GLU A 1 575 ? -2.904 -12.577 -7.155 1.00 58.66 575 GLU A O 1
ATOM 4510 N N . TRP A 1 576 ? -4.572 -12.222 -8.620 1.00 71.25 576 TRP A N 1
ATOM 4511 C CA . TRP A 1 576 ? -4.752 -13.631 -8.965 1.00 71.25 576 TRP A CA 1
ATOM 4512 C C . TRP A 1 576 ? -3.443 -14.285 -9.446 1.00 71.25 576 TRP A C 1
ATOM 4514 O O . TRP A 1 576 ? -3.104 -15.389 -9.029 1.00 71.25 576 TRP A O 1
ATOM 4524 N N . LEU A 1 577 ? -2.655 -13.605 -10.286 1.00 59.12 577 LEU A N 1
ATOM 4525 C CA . LEU A 1 577 ? -1.378 -14.143 -10.767 1.00 59.12 577 LEU A CA 1
ATOM 4526 C C . LEU A 1 577 ? -0.338 -14.280 -9.638 1.00 59.12 577 LEU A C 1
ATOM 4528 O O . LEU A 1 577 ? 0.437 -15.239 -9.638 1.00 59.12 577 LEU A O 1
ATOM 4532 N N . GLY A 1 578 ? -0.330 -13.345 -8.683 1.00 54.94 578 GLY A N 1
ATOM 4533 C CA . GLY A 1 578 ? 0.502 -13.402 -7.479 1.00 54.94 578 GLY A CA 1
ATOM 4534 C C . GLY A 1 578 ? 0.143 -14.577 -6.565 1.00 54.94 578 GLY A C 1
ATOM 4535 O O . GLY A 1 578 ? 1.045 -15.236 -6.047 1.00 54.94 578 GLY A O 1
ATOM 4536 N N . GLU A 1 579 ? -1.148 -14.898 -6.442 1.00 62.69 579 GLU A N 1
ATOM 4537 C CA . GLU A 1 579 ? -1.640 -16.068 -5.700 1.00 62.69 579 GLU A CA 1
ATOM 4538 C C . GLU A 1 579 ? -1.255 -17.397 -6.367 1.00 62.69 579 GLU A C 1
ATOM 4540 O O . GLU A 1 579 ? -0.911 -18.358 -5.681 1.00 62.69 579 GLU A O 1
ATOM 4545 N N . GLN A 1 580 ? -1.286 -17.470 -7.703 1.00 72.25 580 GLN A N 1
ATOM 4546 C CA . GLN A 1 580 ? -0.982 -18.707 -8.436 1.00 72.25 580 GLN A CA 1
ATOM 4547 C C . GLN A 1 580 ? 0.524 -18.988 -8.575 1.00 72.25 580 GLN A C 1
ATOM 4549 O O . GLN A 1 580 ? 0.926 -20.142 -8.732 1.00 72.25 580 GLN A O 1
ATOM 4554 N N . LEU A 1 581 ? 1.381 -17.958 -8.538 1.00 70.31 581 LEU A N 1
ATOM 4555 C CA . LEU A 1 581 ? 2.836 -18.089 -8.720 1.00 70.31 581 LEU A CA 1
ATOM 4556 C C . LEU A 1 581 ? 3.650 -17.378 -7.614 1.00 70.31 581 LEU A C 1
ATOM 4558 O O . LEU A 1 581 ? 4.526 -16.555 -7.919 1.00 70.31 581 LEU A O 1
ATOM 4562 N N . PRO A 1 582 ? 3.444 -17.725 -6.327 1.00 60.78 582 PRO A N 1
ATOM 4563 C CA . PRO A 1 582 ? 4.087 -17.041 -5.204 1.00 60.78 582 PRO A CA 1
ATOM 4564 C C . PRO A 1 582 ? 5.615 -17.184 -5.221 1.00 60.78 582 PRO A C 1
ATOM 4566 O O . PRO A 1 582 ? 6.328 -16.264 -4.840 1.00 60.78 582 PRO A O 1
ATOM 4569 N N . TRP A 1 583 ? 6.150 -18.287 -5.753 1.00 63.75 583 TRP A N 1
ATOM 4570 C CA . TRP A 1 583 ? 7.598 -18.518 -5.850 1.00 63.75 583 TRP A CA 1
ATOM 4571 C C . TRP A 1 583 ? 8.320 -17.584 -6.839 1.00 63.75 583 TRP A C 1
ATOM 4573 O O . TRP A 1 583 ? 9.523 -17.365 -6.698 1.00 63.75 583 TRP A O 1
ATOM 4583 N N . LEU A 1 584 ? 7.612 -17.048 -7.840 1.00 62.09 584 LEU A N 1
ATOM 4584 C CA . LEU A 1 584 ? 8.186 -16.185 -8.878 1.00 62.09 584 LEU A CA 1
ATOM 4585 C C . LEU A 1 584 ? 7.981 -14.697 -8.566 1.00 62.09 584 LEU A C 1
ATOM 4587 O O . LEU A 1 584 ? 8.848 -13.879 -8.880 1.00 62.09 584 LEU A O 1
ATOM 4591 N N . PHE A 1 585 ? 6.842 -14.351 -7.959 1.00 60.88 585 PHE A N 1
ATOM 4592 C CA . PHE A 1 585 ? 6.433 -12.963 -7.740 1.00 60.88 585 PHE A CA 1
ATOM 4593 C C . PHE A 1 585 ? 6.482 -12.517 -6.272 1.00 60.88 585 PHE A C 1
ATOM 4595 O O . PHE A 1 585 ? 6.574 -11.319 -6.032 1.00 60.88 585 PHE A O 1
ATOM 4602 N N . ASN A 1 586 ? 6.534 -13.440 -5.306 1.00 63.97 586 ASN A N 1
ATOM 4603 C CA . ASN A 1 586 ? 6.696 -13.147 -3.878 1.00 63.97 586 ASN A CA 1
ATOM 4604 C C . ASN A 1 586 ? 7.933 -13.860 -3.283 1.00 63.97 586 ASN A C 1
ATOM 4606 O O . ASN A 1 586 ? 7.813 -14.742 -2.424 1.00 63.97 586 ASN A O 1
ATOM 4610 N N . PRO A 1 587 ? 9.152 -13.561 -3.769 1.00 66.69 587 PRO A N 1
ATOM 4611 C CA . PRO A 1 587 ? 10.346 -14.181 -3.218 1.00 66.69 587 PRO A CA 1
ATOM 4612 C C . PRO A 1 587 ? 10.566 -13.708 -1.774 1.00 66.69 587 PRO A C 1
ATOM 4614 O O . PRO A 1 587 ? 10.555 -12.511 -1.512 1.00 66.69 587 PRO A O 1
ATOM 4617 N N . ARG A 1 588 ? 10.856 -14.641 -0.854 1.00 66.75 588 ARG A N 1
ATOM 4618 C CA . ARG A 1 588 ? 10.972 -14.426 0.611 1.00 66.75 588 ARG A CA 1
ATOM 4619 C C . ARG A 1 588 ? 11.859 -13.258 1.078 1.00 66.75 588 ARG A C 1
ATOM 4621 O O . ARG A 1 588 ? 11.789 -12.886 2.241 1.00 66.75 588 ARG A O 1
ATOM 4628 N N . PHE A 1 589 ? 12.734 -12.731 0.222 1.00 75.12 589 PHE A N 1
ATOM 4629 C CA . PHE A 1 589 ? 13.633 -11.617 0.541 1.00 75.12 589 PHE A CA 1
ATOM 4630 C C . PHE A 1 589 ? 13.090 -10.241 0.117 1.00 75.12 589 PHE A C 1
ATOM 4632 O O . PHE A 1 589 ? 13.716 -9.227 0.426 1.00 75.12 589 PHE A O 1
ATOM 4639 N N . LEU A 1 590 ? 11.976 -10.191 -0.620 1.00 79.62 590 LEU A N 1
ATOM 4640 C CA . LEU A 1 590 ? 11.286 -8.956 -0.980 1.00 79.62 590 LEU A CA 1
ATOM 4641 C C . LEU A 1 590 ? 10.006 -8.798 -0.144 1.00 79.62 590 LEU A C 1
ATOM 4643 O O . LEU A 1 590 ? 9.416 -9.801 0.252 1.00 79.62 590 LEU A O 1
ATOM 4647 N N . PRO A 1 591 ? 9.568 -7.553 0.109 1.00 77.25 591 PRO A N 1
ATOM 4648 C CA . PRO A 1 591 ? 8.258 -7.273 0.695 1.00 77.25 591 PRO A CA 1
ATOM 4649 C C . PRO A 1 591 ? 7.119 -7.906 -0.119 1.00 77.25 591 PRO A C 1
ATOM 4651 O O . PRO A 1 591 ? 7.254 -8.082 -1.334 1.00 77.25 591 PRO A O 1
ATOM 4654 N N . SER A 1 592 ? 5.992 -8.208 0.527 1.00 74.44 592 SER A N 1
ATOM 4655 C CA . SER A 1 592 ? 4.837 -8.863 -0.109 1.00 74.44 592 SER A CA 1
ATOM 4656 C C . SER A 1 592 ? 4.255 -8.048 -1.271 1.00 74.44 592 SER A C 1
ATOM 4658 O O . SER A 1 592 ? 3.722 -8.619 -2.222 1.00 74.44 592 SER A O 1
ATOM 4660 N N . GLU A 1 593 ? 4.445 -6.726 -1.282 1.00 78.12 593 GLU A N 1
ATOM 4661 C CA . GLU A 1 593 ? 4.040 -5.817 -2.362 1.00 78.12 593 GLU A CA 1
ATOM 4662 C C . GLU A 1 593 ? 4.775 -6.096 -3.686 1.00 78.12 593 GLU A C 1
ATOM 4664 O O . GLU A 1 593 ? 4.297 -5.737 -4.770 1.00 78.12 593 GLU A O 1
ATOM 4669 N N . ALA A 1 594 ? 5.923 -6.785 -3.639 1.00 83.00 594 ALA A N 1
ATOM 4670 C CA . ALA A 1 594 ? 6.634 -7.239 -4.832 1.00 83.00 594 ALA A CA 1
ATOM 4671 C C . ALA A 1 594 ? 5.766 -8.145 -5.723 1.00 83.00 594 ALA A C 1
ATOM 4673 O O . ALA A 1 594 ? 5.920 -8.106 -6.950 1.00 83.00 594 ALA A O 1
ATOM 4674 N N . ALA A 1 595 ? 4.804 -8.858 -5.124 1.00 71.06 595 ALA A N 1
ATOM 4675 C CA . ALA A 1 595 ? 3.852 -9.723 -5.815 1.00 71.06 595 ALA A CA 1
ATOM 4676 C C . ALA A 1 595 ? 3.001 -8.982 -6.848 1.00 71.06 595 ALA A C 1
ATOM 4678 O O . ALA A 1 595 ? 2.574 -9.592 -7.821 1.00 71.06 595 ALA A O 1
ATOM 4679 N N . LEU A 1 596 ? 2.805 -7.670 -6.687 1.00 65.88 596 LEU A N 1
ATOM 4680 C CA . LEU A 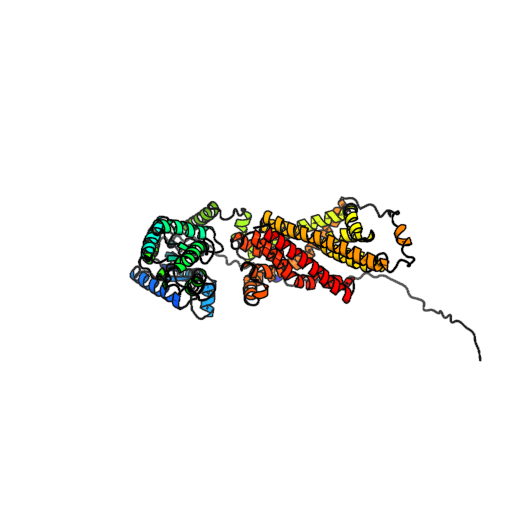1 596 ? 2.037 -6.839 -7.618 1.00 65.88 596 LEU A CA 1
ATOM 4681 C C . LEU A 1 596 ? 2.935 -5.974 -8.503 1.00 65.88 596 LEU A C 1
ATOM 4683 O O . LEU A 1 596 ? 2.637 -5.745 -9.678 1.00 65.88 596 LEU A O 1
ATOM 4687 N N . ILE A 1 597 ? 4.082 -5.547 -7.978 1.00 80.94 597 ILE A N 1
ATOM 4688 C CA . ILE A 1 597 ? 5.026 -4.695 -8.707 1.00 80.94 597 ILE A CA 1
ATOM 4689 C C . ILE A 1 597 ? 5.744 -5.475 -9.819 1.00 80.94 597 ILE A C 1
ATOM 4691 O O . ILE A 1 597 ? 5.858 -4.978 -10.943 1.00 80.94 597 ILE A O 1
ATOM 4695 N N . ILE A 1 598 ? 6.222 -6.694 -9.542 1.00 86.19 598 ILE A N 1
ATOM 4696 C CA . ILE A 1 598 ? 7.037 -7.478 -10.487 1.00 86.19 598 ILE A CA 1
ATOM 4697 C C . ILE A 1 598 ? 6.222 -7.950 -11.708 1.00 86.19 598 ILE A C 1
ATOM 4699 O O . ILE A 1 598 ? 6.709 -7.777 -12.833 1.00 86.19 598 ILE A O 1
ATOM 4703 N N . PRO A 1 599 ? 4.987 -8.478 -11.573 1.00 74.81 599 PRO A N 1
ATOM 4704 C CA . PRO A 1 599 ? 4.146 -8.771 -12.735 1.00 74.81 599 PRO A CA 1
ATOM 4705 C C . PRO A 1 599 ? 3.826 -7.537 -13.581 1.00 74.81 599 PRO A C 1
ATOM 4707 O O . PRO A 1 599 ? 3.931 -7.586 -14.811 1.00 74.81 599 PRO A O 1
ATOM 4710 N N . ALA A 1 600 ? 3.489 -6.408 -12.945 1.00 71.38 600 ALA A N 1
ATOM 4711 C CA . ALA A 1 600 ? 3.233 -5.154 -13.653 1.00 71.38 600 ALA A CA 1
ATOM 4712 C C . ALA A 1 600 ? 4.477 -4.711 -14.445 1.00 71.38 600 ALA A C 1
ATOM 4714 O O . ALA A 1 600 ? 4.390 -4.318 -15.616 1.00 71.38 600 ALA A O 1
ATOM 4715 N N . GLN A 1 601 ? 5.657 -4.867 -13.840 1.00 83.25 601 GLN A N 1
ATOM 4716 C CA . GLN A 1 601 ? 6.945 -4.590 -14.462 1.00 83.25 601 GLN A CA 1
ATOM 4717 C C . GLN A 1 601 ? 7.262 -5.496 -15.662 1.00 83.25 601 GLN A C 1
ATOM 4719 O O . GLN A 1 601 ? 7.900 -5.031 -16.611 1.00 83.25 601 GLN A O 1
ATOM 4724 N N . ALA A 1 602 ? 6.811 -6.756 -15.660 1.00 73.62 602 ALA A N 1
ATOM 4725 C CA . ALA A 1 602 ? 7.050 -7.708 -16.751 1.00 73.62 602 ALA A CA 1
ATOM 4726 C C . ALA A 1 602 ? 6.497 -7.224 -18.098 1.00 73.62 602 ALA A C 1
ATOM 4728 O O . ALA A 1 602 ? 7.019 -7.567 -19.162 1.00 73.62 602 ALA A O 1
ATOM 4729 N N . SER A 1 603 ? 5.460 -6.389 -18.047 1.00 64.31 603 SER A N 1
ATOM 4730 C CA . SER A 1 603 ? 4.890 -5.745 -19.225 1.00 64.31 603 SER A CA 1
ATOM 4731 C C . SER A 1 603 ? 5.722 -4.546 -19.681 1.00 64.31 603 SER A C 1
ATOM 4733 O O . SER A 1 603 ? 6.074 -4.444 -20.856 1.00 64.31 603 SER A O 1
ATOM 4735 N N . ASN A 1 604 ? 6.043 -3.637 -18.756 1.00 70.31 604 ASN A N 1
ATOM 4736 C CA . ASN A 1 604 ? 6.944 -2.505 -18.966 1.00 70.31 604 ASN A CA 1
ATOM 4737 C C . ASN A 1 604 ? 7.424 -1.981 -17.602 1.00 70.31 604 ASN A C 1
ATOM 4739 O O . ASN A 1 604 ? 6.642 -1.913 -16.654 1.00 70.31 604 ASN A O 1
ATOM 4743 N N . LEU A 1 605 ? 8.675 -1.515 -17.531 1.00 77.44 605 LEU A N 1
ATOM 4744 C CA . LEU A 1 605 ? 9.257 -0.872 -16.349 1.00 77.44 605 LEU A CA 1
ATOM 4745 C C . LEU A 1 605 ? 8.376 0.253 -15.790 1.00 77.44 605 LEU A C 1
ATOM 4747 O O . LEU A 1 605 ? 8.283 0.403 -14.578 1.00 77.44 605 LEU A O 1
ATOM 4751 N N . TYR A 1 606 ? 7.707 1.011 -16.662 1.00 71.50 606 TYR A N 1
ATOM 4752 C CA . TYR A 1 606 ? 6.830 2.103 -16.243 1.00 71.50 606 TYR A CA 1
ATOM 4753 C C . TYR A 1 606 ? 5.620 1.628 -15.422 1.00 71.50 606 TYR A C 1
ATOM 4755 O O . TYR A 1 606 ? 5.280 2.248 -14.421 1.00 71.50 606 TYR A O 1
ATOM 4763 N N . ASN A 1 607 ? 5.011 0.499 -15.789 1.00 67.31 607 ASN A N 1
ATOM 4764 C CA . ASN A 1 607 ? 3.859 -0.040 -15.060 1.00 67.31 607 ASN A CA 1
ATOM 4765 C C . ASN A 1 607 ? 4.273 -0.597 -13.698 1.00 67.31 607 ASN A C 1
ATOM 4767 O O . ASN A 1 607 ? 3.577 -0.375 -12.713 1.00 67.31 607 ASN A O 1
ATOM 4771 N N . GLY A 1 608 ? 5.446 -1.235 -13.630 1.00 78.00 608 GLY A N 1
ATOM 4772 C CA . GLY A 1 608 ? 6.072 -1.590 -12.357 1.00 78.00 608 GLY A CA 1
ATOM 4773 C C . GLY A 1 608 ? 6.324 -0.364 -11.482 1.00 78.00 608 GLY A C 1
ATOM 4774 O O . GLY A 1 608 ? 6.000 -0.374 -10.303 1.00 78.00 608 GLY A O 1
ATOM 4775 N N . ALA A 1 609 ? 6.842 0.725 -12.057 1.00 77.50 609 ALA A N 1
ATOM 4776 C CA . ALA A 1 609 ? 7.096 1.960 -11.320 1.00 77.50 609 ALA A CA 1
ATOM 4777 C C . ALA A 1 609 ? 5.813 2.651 -10.838 1.00 77.50 609 ALA A C 1
ATOM 4779 O O . ALA A 1 609 ? 5.817 3.190 -9.740 1.00 77.50 609 ALA A O 1
ATOM 4780 N N . ILE A 1 610 ? 4.717 2.611 -11.607 1.00 66.69 610 ILE A N 1
ATOM 4781 C CA . ILE A 1 610 ? 3.402 3.092 -11.151 1.00 66.69 610 ILE A CA 1
ATOM 4782 C C . ILE A 1 610 ? 2.897 2.241 -9.987 1.00 66.69 610 ILE A C 1
ATOM 4784 O O . ILE A 1 610 ? 2.479 2.796 -8.976 1.00 66.69 610 ILE A O 1
ATOM 4788 N N . ALA A 1 611 ? 2.951 0.913 -10.112 1.00 68.00 611 ALA A N 1
ATOM 4789 C CA . ALA A 1 611 ? 2.550 0.015 -9.035 1.00 68.00 611 ALA A CA 1
ATOM 4790 C C . ALA A 1 611 ? 3.378 0.293 -7.772 1.00 68.00 611 ALA A C 1
ATOM 4792 O O . ALA A 1 611 ? 2.821 0.545 -6.709 1.00 68.00 611 ALA A O 1
ATOM 4793 N N . ALA A 1 612 ? 4.703 0.376 -7.908 1.00 74.69 612 ALA A N 1
ATOM 4794 C CA . ALA A 1 612 ? 5.602 0.705 -6.810 1.00 74.69 612 ALA A CA 1
ATOM 4795 C C . ALA A 1 612 ? 5.316 2.093 -6.223 1.00 74.69 612 ALA A C 1
ATOM 4797 O O . ALA A 1 612 ? 5.321 2.247 -5.011 1.00 74.69 612 ALA A O 1
ATOM 4798 N N . ALA A 1 613 ? 5.022 3.095 -7.052 1.00 63.09 613 ALA A N 1
ATOM 4799 C CA . ALA A 1 613 ? 4.687 4.437 -6.593 1.00 63.09 613 ALA A CA 1
ATOM 4800 C C . ALA A 1 613 ? 3.373 4.475 -5.824 1.00 63.09 613 ALA A C 1
ATOM 4802 O O . ALA A 1 613 ? 3.292 5.193 -4.833 1.00 63.09 613 ALA A O 1
ATOM 4803 N N . ASN A 1 614 ? 2.376 3.681 -6.219 1.00 56.81 614 ASN A N 1
ATOM 4804 C CA . ASN A 1 614 ? 1.147 3.523 -5.446 1.00 56.81 614 ASN A CA 1
ATOM 4805 C C . ASN A 1 614 ? 1.456 2.944 -4.060 1.00 56.81 614 ASN A C 1
ATOM 4807 O O . ASN A 1 614 ? 0.974 3.482 -3.075 1.00 56.81 614 ASN A O 1
ATOM 4811 N N . PHE A 1 615 ? 2.329 1.937 -3.964 1.00 61.50 615 PHE A N 1
ATOM 4812 C CA . PHE A 1 615 ? 2.754 1.374 -2.677 1.00 61.50 615 PHE A CA 1
ATOM 4813 C C . PHE A 1 615 ? 3.644 2.323 -1.856 1.00 61.50 615 PHE A C 1
ATOM 4815 O O . PHE A 1 615 ? 3.541 2.346 -0.636 1.00 61.50 615 PHE A O 1
ATOM 4822 N N . VAL A 1 616 ? 4.474 3.153 -2.496 1.00 66.62 616 VAL A N 1
ATOM 4823 C CA . VAL A 1 616 ? 5.291 4.178 -1.815 1.00 66.62 616 VAL A CA 1
ATOM 4824 C C . VAL A 1 616 ? 4.441 5.334 -1.306 1.00 66.62 616 VAL A C 1
ATOM 4826 O O . VAL A 1 616 ? 4.623 5.778 -0.177 1.00 66.62 616 VAL A O 1
ATOM 4829 N N . THR A 1 617 ? 3.503 5.825 -2.117 1.00 47.78 617 THR A N 1
ATOM 4830 C CA . THR A 1 617 ? 2.571 6.894 -1.716 1.00 47.78 617 THR A CA 1
ATOM 4831 C C . THR A 1 617 ? 1.565 6.412 -0.685 1.00 47.78 617 THR A C 1
ATOM 4833 O O . THR A 1 617 ? 1.206 7.179 0.202 1.00 47.78 617 THR A O 1
ATOM 4836 N N . ALA A 1 618 ? 1.177 5.140 -0.758 1.00 43.88 618 ALA A N 1
ATOM 4837 C CA . ALA A 1 618 ? 0.454 4.462 0.300 1.00 43.88 618 ALA A CA 1
ATOM 4838 C C . ALA A 1 618 ? 1.343 4.161 1.514 1.00 43.88 618 ALA A C 1
ATOM 4840 O O . ALA A 1 618 ? 0.821 3.718 2.505 1.00 43.88 618 ALA A O 1
ATOM 4841 N N . GLY A 1 619 ? 2.665 4.351 1.498 1.00 49.41 619 GLY A N 1
ATOM 4842 C CA . GLY A 1 619 ? 3.524 4.047 2.652 1.00 49.41 619 GLY A CA 1
ATOM 4843 C C . GLY A 1 619 ? 3.728 2.553 2.960 1.00 49.41 619 GLY A C 1
ATOM 4844 O O . GLY A 1 619 ? 4.410 2.247 3.933 1.00 49.41 619 GLY A O 1
ATOM 4845 N N . ALA A 1 620 ? 3.213 1.651 2.114 1.00 47.75 620 ALA A N 1
ATOM 4846 C CA . ALA A 1 620 ? 3.414 0.198 2.175 1.00 47.75 620 ALA A CA 1
ATOM 4847 C C . ALA A 1 620 ? 4.894 -0.190 2.130 1.00 47.75 620 ALA A C 1
ATOM 4849 O O . ALA A 1 620 ? 5.383 -1.021 2.886 1.00 47.75 620 ALA A O 1
ATOM 4850 N N . ILE A 1 621 ? 5.614 0.452 1.210 1.00 75.19 621 ILE A N 1
ATOM 4851 C CA . ILE A 1 621 ? 7.036 0.246 0.988 1.00 75.19 621 ILE A CA 1
ATOM 4852 C C . ILE A 1 621 ? 7.724 1.599 0.951 1.00 75.19 621 ILE A C 1
ATOM 4854 O O . ILE A 1 621 ? 7.227 2.578 0.398 1.00 75.19 621 ILE A O 1
ATOM 4858 N N . THR A 1 622 ? 8.921 1.667 1.506 1.00 83.12 622 THR A N 1
ATOM 4859 C CA . THR A 1 622 ? 9.766 2.851 1.373 1.00 83.12 622 THR A CA 1
ATOM 4860 C C . THR A 1 622 ? 10.194 3.041 -0.082 1.00 83.12 622 THR A C 1
ATOM 4862 O O . THR A 1 622 ? 10.302 2.088 -0.857 1.00 83.12 622 THR A O 1
ATOM 4865 N N . ALA A 1 623 ? 10.556 4.271 -0.452 1.00 80.75 623 ALA A N 1
ATOM 4866 C CA . ALA A 1 623 ? 11.137 4.536 -1.766 1.00 80.75 623 ALA A CA 1
ATOM 4867 C C . ALA A 1 623 ? 12.408 3.689 -2.024 1.00 80.75 623 ALA A C 1
ATOM 4869 O O . ALA A 1 623 ? 12.686 3.317 -3.161 1.00 80.75 623 ALA A O 1
ATOM 4870 N N . ARG A 1 624 ? 13.141 3.310 -0.962 1.00 84.56 624 ARG A N 1
ATOM 4871 C CA . ARG A 1 624 ? 14.280 2.376 -1.026 1.00 84.56 624 ARG A CA 1
ATOM 4872 C C . ARG A 1 624 ? 13.833 0.962 -1.407 1.00 84.56 624 ARG A C 1
ATOM 4874 O O . ARG A 1 624 ? 14.374 0.378 -2.342 1.00 84.56 624 ARG A O 1
ATOM 4881 N N . GLN A 1 625 ? 12.822 0.432 -0.719 1.00 86.62 625 GLN A N 1
ATOM 4882 C CA . GLN A 1 625 ? 12.248 -0.885 -1.015 1.00 86.62 625 GLN A CA 1
ATOM 4883 C C . GLN A 1 625 ? 11.660 -0.932 -2.428 1.00 86.62 625 GLN A C 1
ATOM 4885 O O . GLN A 1 625 ? 11.918 -1.888 -3.152 1.00 86.62 625 GLN A O 1
ATOM 4890 N N . ALA A 1 626 ? 10.981 0.126 -2.876 1.00 87.25 626 ALA A N 1
ATOM 4891 C CA . ALA A 1 626 ? 10.512 0.239 -4.255 1.00 87.25 626 ALA A CA 1
ATOM 4892 C C . ALA A 1 626 ? 11.656 0.143 -5.274 1.00 87.25 626 ALA A C 1
ATOM 4894 O O . ALA A 1 626 ? 11.538 -0.579 -6.261 1.00 87.25 626 ALA A O 1
ATOM 4895 N N . VAL A 1 627 ? 12.790 0.810 -5.030 1.00 91.06 627 VAL A N 1
ATOM 4896 C CA . VAL A 1 627 ? 13.973 0.712 -5.903 1.00 91.06 627 VAL A CA 1
ATOM 4897 C C . VAL A 1 627 ? 14.519 -0.716 -5.945 1.00 91.06 627 VAL A C 1
ATOM 4899 O O . VAL A 1 627 ? 14.797 -1.220 -7.033 1.00 91.06 627 VAL A O 1
ATOM 4902 N N . ILE A 1 628 ? 14.632 -1.387 -4.796 1.00 90.50 628 ILE A N 1
ATOM 4903 C CA . ILE A 1 628 ? 15.115 -2.775 -4.715 1.00 90.50 628 ILE A CA 1
ATOM 4904 C C . ILE A 1 628 ? 14.167 -3.727 -5.453 1.00 90.50 628 ILE A C 1
ATOM 4906 O O . ILE A 1 628 ? 14.629 -4.537 -6.257 1.00 90.50 628 ILE A O 1
ATOM 4910 N N . ILE A 1 629 ? 12.853 -3.594 -5.251 1.00 91.25 629 ILE A N 1
ATOM 4911 C CA . ILE A 1 629 ? 11.840 -4.406 -5.937 1.00 91.25 629 ILE A CA 1
ATOM 4912 C C . ILE A 1 629 ? 11.901 -4.170 -7.449 1.00 91.25 629 ILE A C 1
ATOM 4914 O O . ILE A 1 629 ? 11.903 -5.132 -8.212 1.00 91.25 629 ILE A O 1
ATOM 4918 N N . LEU A 1 630 ? 12.023 -2.919 -7.906 1.00 91.50 630 LEU A N 1
ATOM 4919 C CA . LEU A 1 630 ? 12.122 -2.604 -9.335 1.00 91.50 630 LEU A CA 1
ATOM 4920 C C . LEU A 1 630 ? 13.419 -3.135 -9.966 1.00 91.50 630 LEU A C 1
ATOM 4922 O O . LEU A 1 630 ? 13.428 -3.560 -11.127 1.00 91.50 630 LEU A O 1
ATOM 4926 N N . LEU A 1 631 ? 14.531 -3.126 -9.228 1.00 92.00 631 LEU A N 1
ATOM 4927 C CA . LEU A 1 631 ? 15.799 -3.697 -9.683 1.00 92.00 631 LEU A CA 1
ATOM 4928 C C . LEU A 1 631 ? 15.719 -5.227 -9.760 1.00 92.00 631 LEU A C 1
ATOM 4930 O O . LEU A 1 631 ? 16.021 -5.793 -10.814 1.00 92.00 631 LEU A O 1
ATOM 4934 N N . ALA A 1 632 ? 15.233 -5.887 -8.708 1.00 89.12 632 ALA A N 1
ATOM 4935 C CA . ALA A 1 632 ? 15.037 -7.336 -8.672 1.00 89.12 632 ALA A CA 1
ATOM 4936 C C . ALA A 1 632 ? 14.030 -7.800 -9.737 1.00 89.12 632 ALA A C 1
ATOM 4938 O O . ALA A 1 632 ? 14.313 -8.708 -10.521 1.00 89.12 632 ALA A O 1
ATOM 4939 N N . GLY A 1 633 ? 12.903 -7.098 -9.863 1.00 87.81 633 GLY A N 1
ATOM 4940 C CA . GLY A 1 633 ? 11.900 -7.327 -10.896 1.00 87.81 633 GLY A CA 1
ATOM 4941 C C . GLY A 1 633 ? 12.476 -7.213 -12.305 1.00 87.81 633 GLY A C 1
ATOM 4942 O O . GLY A 1 633 ? 12.101 -7.979 -13.190 1.00 87.81 633 GLY A O 1
ATOM 4943 N N . SER A 1 634 ? 13.461 -6.337 -12.535 1.00 87.44 634 SER A N 1
ATOM 4944 C CA . SER A 1 634 ? 14.108 -6.208 -13.850 1.00 87.44 634 SER A CA 1
ATOM 4945 C C . SER A 1 634 ? 14.973 -7.418 -14.219 1.00 87.44 634 SER A C 1
ATOM 4947 O O . SER A 1 634 ? 15.118 -7.728 -15.403 1.00 87.44 634 SER A O 1
ATOM 4949 N N . VAL A 1 635 ? 15.512 -8.115 -13.214 1.00 89.31 635 VAL A N 1
ATOM 4950 C CA . VAL A 1 635 ? 16.276 -9.360 -13.372 1.00 89.31 635 VAL A CA 1
ATOM 4951 C C . VAL A 1 635 ? 15.334 -10.543 -13.584 1.00 89.31 635 VAL A C 1
ATOM 4953 O O . VAL A 1 635 ? 15.593 -11.376 -14.449 1.00 89.31 635 VAL A O 1
ATOM 4956 N N . LEU A 1 636 ? 14.218 -10.593 -12.855 1.00 85.38 636 LEU A N 1
ATOM 4957 C CA . LEU A 1 636 ? 13.231 -11.673 -12.958 1.00 85.38 636 LEU A CA 1
ATOM 4958 C C . LEU A 1 636 ? 12.452 -11.631 -14.280 1.00 85.38 636 LEU A C 1
ATOM 4960 O O . LEU A 1 636 ? 12.185 -12.660 -14.891 1.00 85.38 636 LEU A O 1
ATOM 4964 N N . THR A 1 637 ? 12.140 -10.432 -14.773 1.00 83.38 637 THR A N 1
ATOM 4965 C CA . THR A 1 637 ? 11.362 -10.231 -16.012 1.00 83.38 637 THR A CA 1
ATOM 4966 C C . THR A 1 637 ? 12.221 -10.172 -17.280 1.00 83.38 637 THR A C 1
ATOM 4968 O O . THR A 1 637 ? 11.712 -10.149 -18.405 1.00 83.38 637 THR A O 1
ATOM 4971 N N . ALA A 1 638 ? 13.545 -10.186 -17.126 1.00 82.81 638 ALA A N 1
ATOM 4972 C CA . ALA A 1 638 ? 14.507 -10.114 -18.218 1.00 82.81 638 ALA A CA 1
ATOM 4973 C C . ALA A 1 638 ? 14.344 -11.187 -19.317 1.00 82.81 638 ALA A C 1
ATOM 4975 O O . ALA A 1 638 ? 14.436 -10.816 -20.493 1.00 82.81 638 ALA A O 1
ATOM 4976 N N . PRO A 1 639 ? 14.108 -12.480 -19.006 1.00 79.50 639 PRO A N 1
ATOM 4977 C CA . PRO A 1 639 ? 13.958 -13.512 -20.033 1.00 79.50 639 PRO A CA 1
ATOM 4978 C C . PRO A 1 639 ? 12.820 -13.199 -21.008 1.00 79.50 639 PRO A C 1
ATOM 4980 O O . PRO A 1 639 ? 13.020 -13.235 -22.222 1.00 79.50 639 PRO A O 1
ATOM 4983 N N . ILE A 1 640 ? 11.664 -12.779 -20.483 1.00 70.06 640 ILE A N 1
ATOM 4984 C CA . ILE A 1 640 ? 10.473 -12.415 -21.266 1.00 70.06 640 ILE A CA 1
ATOM 4985 C C . ILE A 1 640 ? 10.816 -11.300 -22.261 1.00 70.06 640 ILE A C 1
ATOM 4987 O O . ILE A 1 640 ? 10.498 -11.381 -23.451 1.00 70.06 640 ILE A O 1
ATOM 4991 N N . ARG A 1 641 ? 11.536 -10.273 -21.796 1.00 68.12 641 ARG A N 1
ATOM 4992 C CA . ARG A 1 641 ? 11.955 -9.144 -22.635 1.00 68.12 641 ARG A CA 1
ATOM 4993 C C . ARG A 1 641 ? 12.930 -9.567 -23.734 1.00 68.12 641 ARG A C 1
ATOM 4995 O O . ARG A 1 641 ? 12.839 -9.076 -24.861 1.00 68.12 641 ARG A O 1
ATOM 5002 N N . THR A 1 642 ? 13.859 -10.463 -23.415 1.00 71.19 642 THR A N 1
ATOM 5003 C CA . THR A 1 642 ? 14.847 -10.976 -24.370 1.00 71.19 642 THR A CA 1
ATOM 5004 C C . THR A 1 642 ? 14.180 -11.754 -25.490 1.00 71.19 642 THR A C 1
ATOM 5006 O O . THR A 1 642 ? 14.461 -11.465 -26.652 1.00 71.19 642 THR A O 1
ATOM 5009 N N . PHE A 1 643 ? 13.249 -12.653 -25.168 1.00 67.00 643 PHE A N 1
ATOM 5010 C CA . PHE A 1 643 ? 12.482 -13.385 -26.176 1.00 67.00 643 PHE A CA 1
ATOM 5011 C C . PHE A 1 643 ? 11.647 -12.455 -27.060 1.00 67.00 643 PHE A C 1
ATOM 5013 O O . PHE A 1 643 ? 11.633 -12.618 -28.277 1.00 67.00 643 PHE A O 1
ATOM 5020 N N . ARG A 1 644 ? 11.002 -11.440 -26.470 1.00 62.56 644 ARG A N 1
ATOM 5021 C CA . ARG A 1 644 ? 10.107 -10.532 -27.201 1.00 62.56 644 ARG A CA 1
ATOM 5022 C C . ARG A 1 644 ? 10.836 -9.548 -28.126 1.00 62.56 644 ARG A C 1
ATOM 5024 O O . ARG A 1 644 ? 10.283 -9.179 -29.158 1.00 62.56 644 ARG A O 1
ATOM 5031 N N . HIS A 1 645 ? 12.044 -9.096 -27.771 1.00 65.19 645 HIS A N 1
ATOM 5032 C CA . HIS A 1 645 ? 12.682 -7.960 -28.458 1.00 65.19 645 HIS A CA 1
ATOM 5033 C C . HIS A 1 645 ? 14.134 -8.188 -28.899 1.00 65.19 645 HIS A C 1
ATOM 5035 O O . HIS A 1 645 ? 14.510 -7.799 -30.006 1.00 65.19 645 HIS A O 1
ATOM 5041 N N . ALA A 1 646 ? 14.972 -8.791 -28.053 1.00 64.06 646 ALA A N 1
ATOM 5042 C CA . ALA A 1 646 ? 16.400 -8.914 -28.345 1.00 64.06 646 ALA A CA 1
ATOM 5043 C C . ALA A 1 646 ? 16.686 -10.098 -29.275 1.00 64.06 646 ALA A C 1
ATOM 5045 O O . ALA A 1 646 ? 17.361 -9.942 -30.289 1.00 64.06 646 ALA A O 1
ATOM 5046 N N . LEU A 1 647 ? 16.121 -11.265 -28.971 1.00 67.88 647 LEU A N 1
ATOM 5047 C CA . LEU A 1 647 ? 16.399 -12.509 -29.678 1.00 67.88 647 LEU A CA 1
ATOM 5048 C C . LEU A 1 647 ? 16.102 -12.439 -31.194 1.00 67.88 647 LEU A C 1
ATOM 5050 O O . LEU A 1 647 ? 16.995 -12.803 -31.963 1.00 67.88 647 LEU A O 1
ATOM 5054 N N . PRO A 1 648 ? 14.954 -11.897 -31.664 1.00 65.12 648 PRO A N 1
ATOM 5055 C CA . PRO A 1 648 ? 14.680 -11.791 -33.100 1.00 65.12 648 PRO A CA 1
ATOM 5056 C C . PRO A 1 648 ? 15.719 -10.943 -33.844 1.00 65.12 648 PRO A C 1
ATOM 5058 O O . PRO A 1 648 ? 16.156 -11.304 -34.934 1.00 65.12 648 PRO A O 1
ATOM 5061 N N . THR A 1 649 ? 16.169 -9.846 -33.228 1.00 62.75 649 THR A N 1
ATOM 5062 C CA . THR A 1 649 ? 17.153 -8.930 -33.824 1.00 62.75 649 THR A CA 1
ATOM 5063 C C . THR A 1 649 ? 18.523 -9.595 -33.964 1.00 62.75 649 THR A C 1
ATOM 5065 O O . THR A 1 649 ? 19.191 -9.442 -34.982 1.00 62.75 649 THR A O 1
ATOM 5068 N N . TYR A 1 650 ? 18.947 -10.368 -32.963 1.00 67.19 650 TYR A N 1
ATOM 5069 C CA . TYR A 1 650 ? 20.240 -11.057 -32.992 1.00 67.19 650 TYR A CA 1
ATOM 5070 C C . TYR A 1 650 ? 20.251 -12.195 -34.010 1.00 67.19 650 TYR A C 1
ATOM 5072 O O . TYR A 1 650 ? 21.234 -12.361 -34.729 1.00 67.19 650 TYR A O 1
ATOM 5080 N N . ILE A 1 651 ? 19.154 -12.951 -34.097 1.00 70.38 651 ILE A N 1
ATOM 5081 C CA . ILE A 1 651 ? 18.987 -14.012 -35.096 1.00 70.38 651 ILE A CA 1
ATOM 5082 C C . ILE A 1 651 ? 18.989 -13.425 -36.509 1.00 70.38 651 ILE A C 1
ATOM 5084 O O . ILE A 1 651 ? 19.651 -13.975 -37.384 1.00 70.38 651 ILE A O 1
ATOM 5088 N N . ALA A 1 652 ? 18.304 -12.298 -36.723 1.00 57.00 652 ALA A N 1
ATOM 5089 C CA . ALA A 1 652 ? 18.249 -11.644 -38.029 1.00 57.00 652 ALA A CA 1
ATOM 5090 C C . ALA A 1 652 ? 19.630 -11.189 -38.530 1.00 57.00 652 ALA A C 1
ATOM 5092 O O . ALA A 1 652 ? 19.877 -11.198 -39.731 1.00 57.00 652 ALA A O 1
ATOM 5093 N N . ILE A 1 653 ? 20.529 -10.804 -37.620 1.00 61.53 653 ILE A N 1
ATOM 5094 C CA . ILE A 1 653 ? 21.826 -10.210 -37.968 1.00 61.53 653 ILE A CA 1
ATOM 5095 C C . ILE A 1 653 ? 22.953 -11.249 -37.996 1.00 61.53 653 ILE A C 1
ATOM 5097 O O . ILE A 1 653 ? 23.825 -11.192 -38.858 1.00 61.53 653 ILE A O 1
ATOM 5101 N N . LEU A 1 654 ? 22.957 -12.196 -37.054 1.00 68.31 654 LEU A N 1
ATOM 5102 C CA . LEU A 1 654 ? 24.055 -13.152 -36.869 1.00 68.31 654 LEU A CA 1
ATOM 5103 C C . LEU A 1 654 ? 23.706 -14.568 -37.343 1.00 68.31 654 LEU A C 1
ATOM 5105 O O . LEU A 1 654 ? 24.591 -15.415 -37.445 1.00 68.31 654 LEU A O 1
ATOM 5109 N N . GLY A 1 655 ? 22.432 -14.839 -37.627 1.00 71.38 655 GLY A N 1
ATOM 5110 C CA . GLY A 1 655 ? 21.909 -16.180 -37.864 1.00 71.38 655 GLY A CA 1
ATOM 5111 C C . GLY A 1 655 ? 21.500 -16.891 -36.569 1.00 71.38 655 GLY A C 1
ATOM 5112 O O . GLY A 1 655 ? 21.835 -16.478 -35.458 1.00 71.38 655 GLY A O 1
ATOM 5113 N N . LEU A 1 656 ? 20.761 -17.993 -36.714 1.00 70.12 656 LEU A N 1
ATOM 5114 C CA . LEU A 1 656 ? 20.034 -18.644 -35.618 1.00 70.12 656 LEU A CA 1
ATOM 5115 C C . LEU A 1 656 ? 20.922 -19.067 -34.436 1.00 70.12 656 LEU A C 1
ATOM 5117 O O . LEU A 1 656 ? 20.658 -18.681 -33.299 1.00 70.12 656 LEU A O 1
ATOM 5121 N N . ARG A 1 657 ? 21.984 -19.844 -34.685 1.00 82.81 657 ARG A N 1
ATOM 5122 C CA . ARG A 1 657 ? 22.854 -20.385 -33.623 1.00 82.81 657 ARG A CA 1
ATOM 5123 C C . ARG A 1 657 ? 23.665 -19.297 -32.895 1.00 82.81 657 ARG A C 1
ATOM 5125 O O . ARG A 1 657 ? 23.466 -19.138 -31.692 1.00 82.81 657 ARG A O 1
ATOM 5132 N N . PRO A 1 658 ? 24.542 -18.525 -33.567 1.00 80.50 658 PRO A N 1
ATOM 5133 C CA . PRO A 1 658 ? 25.341 -17.499 -32.892 1.00 80.50 658 PRO A CA 1
ATOM 5134 C C . PRO A 1 658 ? 24.483 -16.345 -32.353 1.00 80.50 658 PRO A C 1
ATOM 5136 O O . PRO A 1 658 ? 24.782 -15.831 -31.279 1.00 80.50 658 PRO A O 1
ATOM 5139 N N . GLY A 1 659 ? 23.390 -15.977 -33.031 1.00 75.38 659 GLY A N 1
ATOM 5140 C CA . GLY A 1 659 ? 22.462 -14.951 -32.554 1.00 75.38 659 GLY A CA 1
ATOM 5141 C C . GLY A 1 659 ? 21.772 -15.341 -31.247 1.00 75.38 659 GLY A C 1
ATOM 5142 O O . GLY A 1 659 ? 21.726 -14.536 -30.318 1.00 75.38 659 GLY A O 1
ATOM 5143 N N . THR A 1 660 ? 21.305 -16.588 -31.132 1.00 79.44 660 THR A N 1
ATOM 5144 C CA . THR A 1 660 ? 20.664 -17.084 -29.901 1.00 79.44 660 THR A CA 1
ATOM 5145 C C . THR A 1 660 ? 21.648 -17.148 -28.737 1.00 79.44 660 THR A C 1
ATOM 5147 O O . THR A 1 660 ? 21.350 -16.635 -27.659 1.00 79.44 660 THR A O 1
ATOM 5150 N N . VAL A 1 661 ? 22.843 -17.710 -28.959 1.00 88.12 661 VAL A N 1
ATOM 5151 C CA . VAL A 1 661 ? 23.891 -17.789 -27.925 1.00 88.12 661 VAL A CA 1
ATOM 5152 C C . VAL A 1 661 ? 24.256 -16.396 -27.421 1.00 88.12 661 VAL A C 1
ATOM 5154 O O . VAL A 1 661 ? 24.315 -16.174 -26.213 1.00 88.12 661 VAL A O 1
ATOM 5157 N N . LEU A 1 662 ? 24.446 -15.437 -28.329 1.00 84.88 662 LEU A N 1
ATOM 5158 C CA . LEU A 1 662 ? 24.849 -14.087 -27.957 1.00 84.88 662 LEU A CA 1
ATOM 5159 C C . LEU A 1 662 ? 23.724 -13.313 -27.253 1.00 84.88 662 LEU A C 1
ATOM 5161 O O . LEU A 1 662 ? 24.002 -12.582 -26.306 1.00 84.88 662 LEU A O 1
ATOM 5165 N N . ALA A 1 663 ? 22.461 -13.505 -27.648 1.00 78.94 663 ALA A N 1
ATOM 5166 C CA . ALA A 1 663 ? 21.312 -12.901 -26.972 1.00 78.94 663 ALA A CA 1
ATOM 5167 C C . ALA A 1 663 ? 21.155 -13.414 -25.529 1.00 78.94 663 ALA A C 1
ATOM 5169 O O . ALA A 1 663 ? 20.920 -12.623 -24.611 1.00 78.94 663 ALA A O 1
ATOM 5170 N N . VAL A 1 664 ? 21.330 -14.724 -25.319 1.00 87.38 664 VAL A N 1
ATOM 5171 C CA . VAL A 1 664 ? 21.290 -15.344 -23.987 1.00 87.38 664 VAL A CA 1
ATOM 5172 C C . VAL A 1 664 ? 22.479 -14.885 -23.145 1.00 87.38 664 VAL A C 1
ATOM 5174 O O . VAL A 1 664 ? 22.280 -14.419 -22.025 1.00 87.38 664 VAL A O 1
ATOM 5177 N N . ALA A 1 665 ? 23.697 -14.923 -23.693 1.00 88.12 665 ALA A N 1
ATOM 5178 C CA . ALA A 1 665 ? 24.899 -14.470 -22.997 1.00 88.12 665 ALA A CA 1
ATOM 5179 C C . ALA A 1 665 ? 24.795 -12.994 -22.581 1.00 88.12 665 ALA A C 1
ATOM 5181 O O . ALA A 1 665 ? 25.033 -12.661 -21.420 1.00 88.12 665 ALA A O 1
ATOM 5182 N N . ALA A 1 666 ? 24.356 -12.115 -23.490 1.00 87.06 666 ALA A N 1
ATOM 5183 C CA . ALA A 1 666 ? 24.140 -10.700 -23.197 1.00 87.06 666 ALA A CA 1
ATOM 5184 C C . ALA A 1 666 ? 23.143 -10.494 -22.050 1.00 87.06 666 ALA A C 1
ATOM 5186 O O . ALA A 1 666 ? 23.331 -9.606 -21.214 1.00 87.06 666 ALA A O 1
ATOM 5187 N N . GLN A 1 667 ? 22.080 -11.304 -22.000 1.00 89.44 667 GLN A N 1
ATOM 5188 C CA . GLN A 1 667 ? 21.081 -11.198 -20.947 1.00 89.44 667 GLN A CA 1
ATOM 5189 C C . GLN A 1 667 ? 21.578 -11.748 -19.608 1.00 89.44 667 GLN A C 1
ATOM 5191 O O . GLN A 1 667 ? 21.337 -11.107 -18.588 1.00 89.44 667 GLN A O 1
ATOM 5196 N N . ILE A 1 668 ? 22.287 -12.878 -19.596 1.00 90.56 668 ILE A N 1
ATOM 5197 C CA . ILE A 1 668 ? 22.862 -13.447 -18.369 1.00 90.56 668 ILE A CA 1
ATOM 5198 C C . ILE A 1 668 ? 23.851 -12.461 -17.756 1.00 90.56 668 ILE A C 1
ATOM 5200 O O . ILE A 1 668 ? 23.698 -12.100 -16.592 1.00 90.56 668 ILE A O 1
ATOM 5204 N N . ILE A 1 669 ? 24.806 -11.958 -18.548 1.00 89.75 669 ILE A N 1
ATOM 5205 C CA . ILE A 1 669 ? 25.803 -10.988 -18.076 1.00 89.75 669 ILE A CA 1
ATOM 5206 C C . ILE A 1 669 ? 25.096 -9.769 -17.474 1.00 89.75 669 ILE A C 1
ATOM 5208 O O . ILE A 1 669 ? 25.401 -9.367 -16.354 1.00 89.75 669 ILE A O 1
ATOM 5212 N N . ARG A 1 670 ? 24.091 -9.222 -18.168 1.00 87.88 670 ARG A N 1
ATOM 5213 C CA . ARG A 1 670 ? 23.314 -8.076 -17.679 1.00 87.88 670 ARG A CA 1
ATOM 5214 C C . ARG A 1 670 ? 22.603 -8.372 -16.359 1.00 87.88 670 ARG A C 1
ATOM 5216 O O . ARG A 1 670 ? 22.673 -7.563 -15.439 1.00 87.88 670 ARG A O 1
ATOM 5223 N N . SER A 1 671 ? 21.908 -9.503 -16.273 1.00 90.50 671 SER A N 1
ATOM 5224 C CA . SER A 1 671 ? 21.166 -9.908 -15.077 1.00 90.50 671 SER A CA 1
ATOM 5225 C C . SER A 1 671 ? 22.094 -10.093 -13.875 1.00 90.50 671 SER A C 1
ATOM 5227 O O . SER A 1 671 ? 21.782 -9.597 -12.797 1.00 90.50 671 SER A O 1
ATOM 5229 N N . VAL A 1 672 ? 23.259 -10.720 -14.068 1.00 92.25 672 VAL A N 1
ATOM 5230 C CA . VAL A 1 672 ? 24.265 -10.906 -13.010 1.00 92.25 672 VAL A CA 1
ATOM 5231 C C . VAL A 1 672 ? 24.839 -9.565 -12.550 1.00 92.25 672 VAL A C 1
ATOM 5233 O O . VAL A 1 672 ? 24.923 -9.328 -11.348 1.00 92.25 672 VAL A O 1
ATOM 5236 N N . MET A 1 673 ? 25.183 -8.661 -13.475 1.00 91.94 673 MET A N 1
ATOM 5237 C CA . MET A 1 673 ? 25.732 -7.345 -13.119 1.00 91.94 673 MET A CA 1
ATOM 5238 C C . MET A 1 673 ? 24.719 -6.486 -12.358 1.00 91.94 673 MET A C 1
ATOM 5240 O O . MET A 1 673 ? 25.062 -5.884 -11.342 1.00 91.94 673 MET A O 1
ATOM 5244 N N . VAL A 1 674 ? 23.460 -6.451 -12.807 1.00 90.31 674 VAL A N 1
ATOM 5245 C CA . VAL A 1 674 ? 22.399 -5.713 -12.104 1.00 90.31 674 VAL A CA 1
ATOM 5246 C C . VAL A 1 674 ? 22.140 -6.323 -10.730 1.00 90.31 674 VAL A C 1
ATOM 5248 O O . VAL A 1 674 ? 22.054 -5.577 -9.759 1.00 90.31 674 VAL A O 1
ATOM 5251 N N . LEU A 1 675 ? 22.065 -7.652 -10.620 1.00 90.31 675 LEU A N 1
ATOM 5252 C CA . LEU A 1 675 ? 21.856 -8.327 -9.340 1.00 90.31 675 LEU A CA 1
ATOM 5253 C C . LEU A 1 675 ? 23.001 -8.040 -8.359 1.00 90.31 675 LEU A C 1
ATOM 5255 O O . LEU A 1 675 ? 22.741 -7.629 -7.233 1.00 90.31 675 LEU A O 1
ATOM 5259 N N . GLY A 1 676 ? 24.256 -8.170 -8.799 1.00 89.69 676 GLY A N 1
ATOM 5260 C CA . GLY A 1 676 ? 25.430 -7.884 -7.971 1.00 89.69 676 GLY A CA 1
ATOM 5261 C C . GLY A 1 676 ? 25.461 -6.440 -7.467 1.00 89.69 676 GLY A C 1
ATOM 5262 O O . GLY A 1 676 ? 25.661 -6.206 -6.277 1.00 89.69 676 GLY A O 1
ATOM 5263 N N . MET A 1 677 ? 25.177 -5.467 -8.339 1.00 90.62 677 MET A N 1
ATOM 5264 C CA . MET A 1 677 ? 25.113 -4.053 -7.942 1.00 90.62 677 MET A CA 1
ATOM 5265 C C . MET A 1 677 ? 23.900 -3.740 -7.057 1.00 90.62 677 MET A C 1
ATOM 5267 O O . MET A 1 677 ? 23.977 -2.861 -6.205 1.00 90.62 677 MET A O 1
ATOM 5271 N N . THR A 1 678 ? 22.795 -4.471 -7.216 1.00 88.81 678 THR A N 1
ATOM 5272 C CA . THR A 1 678 ? 21.615 -4.344 -6.345 1.00 88.81 678 THR A CA 1
ATOM 5273 C C . THR A 1 678 ? 21.912 -4.865 -4.941 1.00 88.81 678 THR A C 1
ATOM 5275 O O . THR A 1 678 ? 21.535 -4.221 -3.968 1.00 88.81 678 THR A O 1
ATOM 5278 N N . ILE A 1 679 ? 22.635 -5.984 -4.822 1.00 87.62 679 ILE A N 1
ATOM 5279 C CA . ILE A 1 679 ? 23.090 -6.517 -3.530 1.00 87.62 679 ILE A CA 1
ATOM 5280 C C . ILE A 1 679 ? 24.055 -5.531 -2.862 1.00 87.62 679 ILE A C 1
ATOM 5282 O O . ILE A 1 679 ? 23.884 -5.213 -1.690 1.00 87.62 679 ILE A O 1
ATOM 5286 N N . LEU A 1 680 ? 25.026 -4.993 -3.610 1.00 87.88 680 LEU A N 1
ATOM 5287 C CA . LEU A 1 680 ? 25.948 -3.972 -3.103 1.00 87.88 680 LEU A CA 1
ATOM 5288 C C . LEU A 1 680 ? 25.192 -2.736 -2.594 1.00 87.88 680 LEU A C 1
ATOM 5290 O O . LEU A 1 680 ? 25.451 -2.262 -1.490 1.00 87.88 680 LEU A O 1
ATOM 5294 N N . LEU A 1 681 ? 24.224 -2.243 -3.374 1.00 85.50 681 LEU A N 1
ATOM 5295 C CA . LEU A 1 681 ? 23.367 -1.136 -2.968 1.00 85.50 681 LEU A CA 1
ATOM 5296 C C . LEU A 1 681 ? 22.606 -1.477 -1.682 1.00 85.50 681 LEU A C 1
ATOM 5298 O O . LEU A 1 681 ? 22.613 -0.670 -0.767 1.00 85.50 681 LEU A O 1
ATOM 5302 N N . ALA A 1 682 ? 21.992 -2.657 -1.583 1.00 81.06 682 ALA A N 1
ATOM 5303 C CA . ALA A 1 682 ? 21.257 -3.072 -0.387 1.00 81.06 682 ALA A CA 1
ATOM 5304 C C . ALA A 1 682 ? 22.152 -3.173 0.866 1.00 81.06 682 ALA A C 1
ATOM 5306 O O . ALA A 1 682 ? 21.683 -2.933 1.974 1.00 81.06 682 ALA A O 1
ATOM 5307 N N . LEU A 1 683 ? 23.442 -3.490 0.702 1.00 82.19 683 LEU A N 1
ATOM 5308 C CA . LEU A 1 683 ? 24.417 -3.530 1.798 1.00 82.19 683 LEU A CA 1
ATOM 5309 C C . LEU A 1 683 ? 24.863 -2.134 2.254 1.00 82.19 683 LEU A C 1
ATOM 5311 O O . LEU A 1 683 ? 25.048 -1.919 3.451 1.00 82.19 683 LEU A O 1
ATOM 5315 N N . ILE A 1 684 ? 25.048 -1.206 1.312 1.00 81.31 684 ILE A N 1
ATOM 5316 C CA . ILE A 1 684 ? 25.463 0.181 1.584 1.00 81.31 684 ILE A CA 1
ATOM 5317 C C . ILE A 1 684 ? 24.278 1.010 2.098 1.00 81.31 684 ILE A C 1
ATOM 5319 O O . ILE A 1 684 ? 24.442 1.893 2.936 1.00 81.31 684 ILE A O 1
ATOM 5323 N N . TRP A 1 685 ? 23.077 0.721 1.601 1.00 73.44 685 TRP A N 1
ATOM 5324 C CA . TRP A 1 685 ? 21.850 1.468 1.857 1.00 73.44 685 TRP A CA 1
ATOM 5325 C C . TRP A 1 685 ? 21.040 0.855 3.006 1.00 73.44 685 TRP A C 1
ATOM 5327 O O . TRP A 1 685 ? 19.845 0.590 2.857 1.00 73.44 685 TRP A O 1
ATOM 5337 N N . LYS A 1 686 ? 21.711 0.614 4.141 1.00 55.22 686 LYS A N 1
ATOM 5338 C CA . LYS A 1 686 ? 21.050 0.243 5.400 1.00 55.22 686 LYS A CA 1
ATOM 5339 C C . LYS A 1 686 ? 20.258 1.407 5.999 1.00 55.22 686 LYS A C 1
ATOM 5341 O O . LYS A 1 686 ? 20.605 2.593 5.769 1.00 55.22 686 LYS A O 1
#